Protein AF-A0A1Y1IM63-F1 (afdb_monomer_lite)

Sequence (420 aa):
MESSLRILVLLGLCALVAAGGLIINEVDYDNVGNDAAEFVELRNMGCTTLSLTGYKLELVRNTNVVYQTITLSGSVASGAYFVICATSSTIAGCNLKVTPAAGCGVSSGPCINLLFNTAGTGVRLKNSGGTTLDQMSYGAVTSGLTEGSSAAPADSNSAQGSVSRCPDGGDTNSNGNDFAFRSTVTAGSPNSCTQAAATVTGCSGATPAPTSAAAGFDFFFMVNQWPGGWNQAFCAEPSWPRGPFWTLHGMWPNYNTGGYPSNCGNEAFQQSQISSIVTDMDRYWPSFKCASDNVTPNGDATFWGYEWGKHGTCSQTVLPSQLSYFSGIINLRKNVIGDMATILSAAGINPGGTYTITSIRNAVSAAIGYLPYVNCNPGTNVMTEIWVCVSNTASLNLIVCPVIPAASCSSTSVQYKTFA

Organism: Klebsormidium nitens (NCBI:txid105231)

pLDDT: mean 82.4, std 17.22, range [28.52, 98.31]

Structure (mmCIF, N/CA/C/O backbone):
data_AF-A0A1Y1IM63-F1
#
_entry.id   AF-A0A1Y1IM63-F1
#
loop_
_atom_site.group_PDB
_atom_site.id
_atom_site.type_symbol
_atom_site.label_atom_id
_atom_site.label_alt_id
_atom_site.label_comp_id
_atom_site.label_asym_id
_atom_site.label_entity_id
_atom_site.label_seq_id
_atom_site.pdbx_PDB_ins_code
_atom_site.Cartn_x
_atom_site.Cartn_y
_atom_site.Cartn_z
_atom_site.occupancy
_atom_site.B_iso_or_equiv
_atom_site.auth_seq_id
_atom_site.auth_comp_id
_atom_site.auth_asym_id
_atom_site.auth_atom_id
_atom_site.pdbx_PDB_model_num
ATOM 1 N N . MET A 1 1 ? 19.845 -42.191 29.190 1.00 41.88 1 MET A N 1
ATOM 2 C CA . MET A 1 1 ? 19.599 -42.389 27.750 1.00 41.88 1 MET A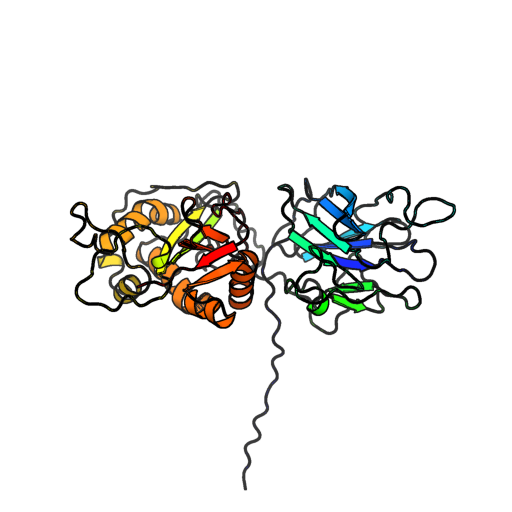 CA 1
ATOM 3 C C . MET A 1 1 ? 18.115 -42.212 27.513 1.00 41.88 1 MET A C 1
ATOM 5 O O . MET A 1 1 ? 17.415 -43.192 27.632 1.00 41.88 1 MET A O 1
ATOM 9 N N . GLU A 1 2 ? 17.652 -40.994 27.244 1.00 34.19 2 GLU A N 1
ATOM 10 C CA . GLU A 1 2 ? 16.413 -40.734 26.495 1.00 34.19 2 GLU A CA 1
ATOM 11 C C . GLU A 1 2 ? 16.574 -39.339 25.879 1.00 34.19 2 GLU A C 1
ATOM 13 O O . GLU A 1 2 ? 16.441 -38.319 26.550 1.00 34.19 2 GLU A O 1
ATOM 18 N N . SER A 1 3 ? 16.994 -39.300 24.612 1.00 33.94 3 SER A N 1
ATOM 19 C CA . SER A 1 3 ? 16.972 -38.076 23.810 1.00 33.94 3 SER A CA 1
ATOM 20 C C . SER A 1 3 ? 15.563 -37.915 23.261 1.00 33.94 3 SER A C 1
ATOM 22 O O . SER A 1 3 ? 15.128 -38.705 22.428 1.00 33.94 3 SER A O 1
ATOM 24 N N . SER A 1 4 ? 14.846 -36.898 23.732 1.00 37.25 4 SER A N 1
ATOM 25 C CA . SER A 1 4 ? 13.570 -36.496 23.145 1.00 37.25 4 SER A CA 1
ATOM 26 C C . SER A 1 4 ? 13.823 -35.833 21.790 1.00 37.25 4 SER A C 1
ATOM 28 O O . SER A 1 4 ? 14.263 -34.686 21.708 1.00 37.25 4 SER A O 1
ATOM 30 N N . LEU A 1 5 ? 13.551 -36.585 20.726 1.00 33.72 5 LEU A N 1
ATOM 31 C CA . LEU A 1 5 ? 13.529 -36.137 19.340 1.00 33.72 5 LEU A CA 1
ATOM 32 C C . LEU A 1 5 ? 12.377 -35.136 19.157 1.00 33.72 5 LEU A C 1
ATOM 34 O O . LEU A 1 5 ? 11.214 -35.521 19.052 1.00 33.72 5 LEU A O 1
ATOM 38 N N . ARG A 1 6 ? 12.685 -33.835 19.137 1.00 34.38 6 ARG A N 1
ATOM 39 C CA . ARG A 1 6 ? 11.723 -32.811 18.712 1.00 34.38 6 ARG A CA 1
ATOM 40 C C . ARG A 1 6 ? 11.639 -32.838 17.190 1.00 34.38 6 ARG A C 1
ATOM 42 O O . ARG A 1 6 ? 12.535 -32.351 16.508 1.00 34.38 6 ARG A O 1
ATOM 49 N N . ILE A 1 7 ? 10.561 -33.421 16.675 1.00 32.41 7 ILE A N 1
ATOM 50 C CA . ILE A 1 7 ? 10.151 -33.287 15.277 1.00 32.41 7 ILE A CA 1
ATOM 51 C C . ILE A 1 7 ? 9.836 -31.807 15.045 1.00 32.41 7 ILE A C 1
ATOM 53 O O . ILE A 1 7 ? 8.825 -31.285 15.514 1.00 32.41 7 ILE A O 1
ATOM 57 N N . LEU A 1 8 ? 10.749 -31.119 14.364 1.00 29.03 8 LEU A N 1
ATOM 58 C CA . LEU A 1 8 ? 10.536 -29.776 13.851 1.00 29.03 8 LEU A CA 1
ATOM 59 C C . LEU A 1 8 ? 9.667 -29.917 12.597 1.00 29.03 8 LEU A C 1
ATOM 61 O O . LEU A 1 8 ? 10.166 -30.205 11.512 1.00 29.03 8 LEU A O 1
ATOM 65 N N . VAL A 1 9 ? 8.351 -29.782 12.754 1.00 30.70 9 VAL A N 1
ATOM 66 C CA . VAL A 1 9 ? 7.457 -29.599 11.608 1.00 30.70 9 VAL A CA 1
ATOM 67 C C . VAL A 1 9 ? 7.799 -28.231 11.019 1.00 30.70 9 VAL A C 1
ATOM 69 O O . VAL A 1 9 ? 7.408 -27.203 11.571 1.00 30.70 9 VAL A O 1
ATOM 72 N N . LEU A 1 10 ? 8.571 -28.211 9.928 1.00 28.52 10 LEU A N 1
ATOM 73 C CA . LEU A 1 10 ? 8.662 -27.049 9.048 1.00 28.52 10 LEU A CA 1
ATOM 74 C C . LEU A 1 10 ? 7.268 -26.846 8.435 1.00 28.52 10 LEU A C 1
ATOM 76 O O . LEU A 1 10 ? 6.949 -27.369 7.370 1.00 28.52 10 LEU A O 1
ATOM 80 N N . LEU A 1 11 ? 6.412 -26.106 9.135 1.00 34.56 11 LEU A N 1
ATOM 81 C CA . LEU A 1 11 ? 5.341 -25.367 8.488 1.00 34.56 11 LEU A CA 1
ATOM 82 C C . LEU A 1 11 ? 6.048 -24.360 7.585 1.00 34.56 11 LEU A C 1
ATOM 84 O O . LEU A 1 11 ? 6.597 -23.371 8.069 1.00 34.56 11 LEU A O 1
ATOM 88 N N . GLY A 1 12 ? 6.120 -24.668 6.288 1.00 32.72 12 GLY A N 1
ATOM 89 C CA . GLY A 1 12 ? 6.545 -23.698 5.291 1.00 32.72 12 GLY A CA 1
ATOM 90 C C . GLY A 1 12 ? 5.732 -22.430 5.513 1.00 32.72 12 GLY A C 1
ATOM 91 O O . GLY A 1 12 ? 4.501 -22.487 5.504 1.00 32.72 12 GLY A O 1
ATOM 92 N N . LEU A 1 13 ? 6.415 -21.319 5.796 1.00 37.50 13 LEU A N 1
ATOM 93 C CA . LEU A 1 13 ? 5.786 -20.008 5.831 1.00 37.50 13 LEU A CA 1
ATOM 94 C C . LEU A 1 13 ? 5.155 -19.801 4.452 1.00 37.50 13 LEU A C 1
ATOM 96 O O . LEU A 1 13 ? 5.846 -19.514 3.478 1.00 37.50 13 LEU A O 1
ATOM 100 N N . CYS A 1 14 ? 3.842 -19.987 4.366 1.00 34.72 14 CYS A N 1
ATOM 101 C CA . CYS A 1 14 ? 3.063 -19.404 3.294 1.00 34.72 14 CYS A CA 1
ATOM 102 C C . CYS A 1 14 ? 3.233 -17.897 3.475 1.00 34.72 14 CYS A C 1
ATOM 104 O O . CYS A 1 14 ? 2.726 -17.339 4.449 1.00 34.72 14 CYS A O 1
ATOM 106 N N . ALA A 1 15 ? 4.032 -17.263 2.618 1.00 38.16 15 ALA A N 1
ATOM 107 C CA . ALA A 1 15 ? 4.160 -15.817 2.613 1.00 38.16 15 ALA A CA 1
ATOM 108 C C . ALA A 1 15 ? 2.749 -15.236 2.437 1.00 38.16 15 ALA A C 1
ATOM 110 O O . ALA A 1 15 ? 2.086 -15.499 1.433 1.00 38.16 15 ALA A O 1
ATOM 111 N N . LEU A 1 16 ? 2.252 -14.521 3.450 1.00 37.66 16 LEU A N 1
ATOM 112 C CA . LEU A 1 16 ? 1.031 -13.739 3.310 1.00 37.66 16 LEU A CA 1
ATOM 113 C C . LEU A 1 16 ? 1.364 -12.558 2.395 1.00 37.66 16 LEU A C 1
ATOM 115 O O . LEU A 1 16 ? 2.091 -11.651 2.790 1.00 37.66 16 LEU A O 1
ATOM 119 N N . VAL A 1 17 ? 0.853 -12.601 1.168 1.00 40.34 17 VAL A N 1
ATOM 120 C CA . VAL A 1 17 ? 0.957 -11.513 0.191 1.00 40.34 17 VAL A CA 1
ATOM 121 C C . VAL A 1 17 ? -0.230 -10.574 0.400 1.00 40.34 17 VAL A C 1
ATOM 123 O O . VAL A 1 17 ? -1.364 -11.034 0.557 1.00 40.34 17 VAL A O 1
ATOM 126 N N . ALA A 1 18 ? 0.055 -9.274 0.442 1.00 40.53 18 ALA A N 1
ATOM 127 C CA . ALA A 1 18 ? -0.894 -8.178 0.615 1.00 40.53 18 ALA A CA 1
ATOM 128 C C . ALA A 1 18 ? -2.095 -8.264 -0.339 1.00 40.53 18 ALA A C 1
ATOM 130 O O . ALA A 1 18 ? -1.939 -8.492 -1.538 1.00 40.53 18 ALA A O 1
ATOM 131 N N . ALA A 1 19 ? -3.293 -7.987 0.169 1.00 38.25 19 ALA A N 1
ATOM 132 C CA . ALA A 1 19 ? -4.504 -7.895 -0.634 1.00 38.25 19 ALA A CA 1
ATOM 133 C C . ALA A 1 19 ? -4.632 -6.526 -1.319 1.00 38.25 19 ALA A C 1
ATOM 135 O O . ALA A 1 19 ? -5.025 -5.566 -0.658 1.00 38.25 19 ALA A O 1
ATOM 136 N N . GLY A 1 20 ? -4.420 -6.446 -2.637 1.00 54.25 20 GLY A N 1
ATOM 137 C CA . GLY A 1 20 ? -5.129 -5.460 -3.464 1.00 54.25 20 GLY A CA 1
ATOM 138 C C . GLY A 1 20 ? -4.315 -4.768 -4.552 1.00 54.25 20 GLY A C 1
ATOM 139 O O . GLY A 1 20 ? -3.670 -3.753 -4.310 1.00 54.25 20 GLY A O 1
ATOM 140 N N . GLY A 1 21 ? -4.449 -5.242 -5.789 1.00 77.31 21 GLY A N 1
ATOM 141 C CA . GLY A 1 21 ? -3.940 -4.545 -6.966 1.00 77.31 21 GLY A CA 1
ATOM 142 C C . GLY A 1 21 ? -3.899 -5.432 -8.201 1.00 77.31 21 GLY A C 1
ATOM 143 O O . GLY A 1 21 ? -4.035 -6.650 -8.119 1.00 77.31 21 GLY A O 1
ATOM 144 N N . LEU A 1 22 ? -3.725 -4.801 -9.355 1.00 92.19 22 LEU A N 1
ATOM 145 C CA . LEU A 1 22 ? -3.306 -5.491 -10.565 1.00 92.19 22 LEU A CA 1
ATOM 146 C C . LEU A 1 22 ? -1.780 -5.549 -10.541 1.00 92.19 22 LEU A C 1
ATOM 148 O O . LEU A 1 22 ? -1.160 -4.503 -10.352 1.00 92.19 22 LEU A O 1
ATOM 152 N N . ILE A 1 23 ? -1.212 -6.734 -10.728 1.00 95.50 23 ILE A N 1
ATOM 153 C CA . ILE A 1 23 ? 0.238 -6.968 -10.761 1.00 95.50 23 ILE A CA 1
ATOM 154 C C . ILE A 1 23 ? 0.632 -7.600 -12.096 1.00 95.50 23 ILE A C 1
ATOM 156 O O . ILE A 1 23 ? -0.210 -8.200 -12.760 1.00 95.50 23 ILE A O 1
ATOM 160 N N . ILE A 1 24 ? 1.892 -7.475 -12.489 1.00 98.00 24 ILE A N 1
ATOM 161 C CA . ILE A 1 24 ? 2.532 -8.256 -13.553 1.00 98.00 24 ILE A CA 1
ATOM 162 C C . ILE A 1 24 ? 2.759 -9.662 -13.000 1.00 98.00 24 ILE A C 1
ATOM 164 O O . ILE A 1 24 ? 3.226 -9.777 -11.883 1.00 98.00 24 ILE A O 1
ATOM 168 N N . ASN A 1 25 ? 2.434 -10.733 -13.718 1.00 97.31 25 ASN A N 1
ATOM 169 C CA . ASN A 1 25 ? 2.511 -12.100 -13.180 1.00 97.31 25 ASN A CA 1
ATOM 170 C C . ASN A 1 25 ? 3.421 -13.031 -13.985 1.00 97.31 25 ASN A C 1
ATOM 172 O O . ASN A 1 25 ? 4.099 -13.880 -13.406 1.00 97.31 25 ASN A O 1
ATOM 176 N N . GLU A 1 26 ? 3.465 -12.857 -15.300 1.00 97.50 26 GLU A N 1
ATOM 177 C CA . GLU A 1 26 ? 4.285 -13.663 -16.201 1.00 97.50 26 GLU A CA 1
ATOM 178 C C . GLU A 1 26 ? 4.688 -12.815 -17.410 1.00 97.50 26 GLU A C 1
ATOM 180 O O . GLU A 1 26 ? 3.899 -12.012 -17.911 1.00 97.50 26 GLU A O 1
ATOM 185 N N . VAL A 1 27 ? 5.933 -12.958 -17.853 1.00 96.94 27 VAL A N 1
ATOM 186 C CA . VAL A 1 27 ? 6.474 -12.282 -19.033 1.00 96.94 27 VAL A CA 1
ATOM 187 C C . VAL A 1 27 ? 7.289 -13.286 -19.834 1.00 96.94 27 VAL A C 1
ATOM 189 O O . VAL A 1 27 ? 8.157 -13.953 -19.280 1.00 96.94 27 VAL A O 1
ATOM 192 N N . ASP A 1 28 ? 7.036 -13.355 -21.132 1.00 94.00 28 ASP A N 1
ATOM 193 C CA . ASP A 1 28 ? 7.839 -14.115 -22.092 1.00 94.00 28 ASP A CA 1
ATOM 194 C C . ASP A 1 28 ? 8.295 -13.125 -23.163 1.00 94.00 28 ASP A C 1
ATOM 196 O O . ASP A 1 28 ? 7.461 -12.531 -23.858 1.00 94.00 28 ASP A O 1
ATOM 200 N N . TYR A 1 29 ? 9.595 -12.837 -23.173 1.00 91.62 29 TYR A N 1
ATOM 201 C CA . TYR A 1 29 ? 10.196 -11.745 -23.947 1.00 91.62 29 TYR A CA 1
ATOM 202 C C . TYR A 1 29 ? 11.340 -12.205 -24.858 1.00 91.62 29 TYR A C 1
ATOM 204 O O . TYR A 1 29 ? 11.909 -11.383 -25.572 1.00 91.62 29 TYR A O 1
ATOM 212 N N . ASP A 1 30 ? 11.730 -13.478 -24.786 1.00 88.12 30 ASP A N 1
ATOM 213 C CA . ASP A 1 30 ? 12.806 -14.059 -25.591 1.00 88.12 30 ASP A CA 1
ATOM 214 C C . ASP A 1 30 ? 12.401 -15.487 -25.979 1.00 88.12 30 ASP A C 1
ATOM 216 O O . ASP A 1 30 ? 12.973 -16.469 -25.499 1.00 88.12 30 ASP A O 1
ATOM 220 N N . ASN A 1 31 ? 11.355 -15.615 -26.807 1.00 85.88 31 ASN A N 1
ATOM 221 C CA . ASN A 1 31 ? 10.808 -16.924 -27.147 1.00 85.88 31 ASN A CA 1
ATOM 222 C C . ASN A 1 31 ? 11.826 -17.740 -27.957 1.00 85.88 31 ASN A C 1
ATOM 224 O O . ASN A 1 31 ? 12.574 -17.226 -28.791 1.00 85.88 31 ASN A O 1
ATOM 228 N N . VAL A 1 32 ? 11.745 -19.069 -27.864 1.00 84.00 32 VAL A N 1
ATOM 229 C CA . VAL A 1 32 ? 12.450 -19.933 -28.820 1.00 84.00 32 VAL A CA 1
ATOM 230 C C . VAL A 1 32 ? 11.970 -19.643 -30.247 1.00 84.00 32 VAL A C 1
ATOM 232 O O . VAL A 1 32 ? 10.811 -19.880 -30.593 1.00 84.00 32 VAL A O 1
ATOM 235 N N . GLY A 1 33 ? 12.887 -19.192 -31.103 1.00 82.75 33 GLY A N 1
ATOM 236 C CA . GLY A 1 33 ? 12.619 -18.925 -32.512 1.00 82.75 33 GLY A CA 1
ATOM 237 C C . GLY A 1 33 ? 12.631 -17.437 -32.846 1.00 82.75 33 GLY A C 1
ATOM 238 O O . GLY A 1 33 ? 13.691 -16.826 -32.864 1.00 82.75 33 GLY A O 1
ATOM 239 N N . ASN A 1 34 ? 11.479 -16.898 -33.246 1.00 73.69 34 ASN A N 1
ATOM 240 C CA . ASN A 1 34 ? 11.347 -15.553 -33.814 1.00 73.69 34 ASN A CA 1
ATOM 241 C C . ASN A 1 34 ? 10.481 -14.613 -32.962 1.00 73.69 34 ASN A C 1
ATOM 243 O O . ASN A 1 34 ? 9.862 -13.717 -33.530 1.00 73.69 34 ASN A O 1
ATOM 247 N N . ASP A 1 35 ? 10.366 -14.868 -31.657 1.00 75.12 35 ASP A N 1
ATOM 248 C CA . ASP A 1 35 ? 9.615 -14.019 -30.720 1.00 75.12 35 ASP A CA 1
ATOM 249 C C . ASP A 1 35 ? 8.139 -13.780 -31.109 1.00 75.12 35 ASP A C 1
ATOM 251 O O . ASP A 1 35 ? 7.513 -12.774 -30.784 1.00 75.12 35 ASP A O 1
ATOM 255 N N . ALA A 1 36 ? 7.531 -14.723 -31.838 1.00 76.56 36 ALA A N 1
ATOM 256 C CA . ALA A 1 36 ? 6.144 -14.605 -32.295 1.00 76.56 36 ALA A CA 1
ATOM 257 C C . ALA A 1 36 ? 5.099 -14.844 -31.184 1.00 76.56 36 ALA A C 1
ATOM 259 O O . ALA A 1 36 ? 3.893 -14.846 -31.462 1.00 76.56 36 ALA A O 1
ATOM 260 N N . ALA A 1 37 ? 5.543 -15.099 -29.957 1.00 85.31 37 ALA A N 1
ATOM 261 C CA . ALA A 1 37 ? 4.756 -15.536 -28.814 1.00 85.31 37 ALA A CA 1
ATOM 262 C C . ALA A 1 37 ? 5.093 -14.702 -27.557 1.00 85.31 37 ALA A C 1
ATOM 264 O O . ALA A 1 37 ? 5.034 -15.189 -26.433 1.00 85.31 37 ALA A O 1
ATOM 265 N N . GLU A 1 38 ? 5.450 -13.431 -27.727 1.00 91.25 38 GLU A N 1
ATOM 266 C CA . GLU A 1 38 ? 5.713 -12.570 -26.580 1.00 91.25 38 GLU A CA 1
ATOM 267 C C . GLU A 1 38 ? 4.416 -12.093 -25.929 1.00 91.25 38 GLU A C 1
ATOM 269 O O . GLU A 1 38 ? 3.425 -11.743 -26.599 1.00 91.25 38 GLU A O 1
ATOM 274 N N . PHE A 1 39 ? 4.440 -12.031 -24.601 1.00 95.12 39 PHE A N 1
ATOM 275 C CA . PHE A 1 39 ? 3.322 -11.527 -23.825 1.00 95.12 39 PHE A CA 1
ATOM 276 C C . PHE A 1 39 ? 3.746 -10.954 -22.474 1.00 95.12 39 PHE A C 1
ATOM 278 O O . PHE A 1 39 ? 4.811 -11.241 -21.931 1.00 95.12 39 PHE A O 1
ATOM 285 N N . VAL A 1 40 ? 2.842 -10.148 -21.925 1.00 97.94 40 VAL A N 1
ATOM 286 C CA . VAL A 1 40 ? 2.835 -9.752 -20.519 1.00 97.94 40 VAL A CA 1
ATOM 287 C C . VAL A 1 40 ? 1.491 -10.161 -19.945 1.00 97.94 40 VAL A C 1
ATOM 289 O O . VAL A 1 40 ? 0.439 -9.732 -20.425 1.00 97.94 40 VAL A O 1
ATOM 292 N N . GLU A 1 41 ? 1.519 -10.994 -18.920 1.00 98.19 41 GLU A N 1
ATOM 293 C CA . GLU A 1 41 ? 0.354 -11.367 -18.142 1.00 98.19 41 GLU A CA 1
ATOM 294 C C . GLU A 1 41 ? 0.255 -10.494 -16.899 1.00 98.19 41 GLU A C 1
ATOM 296 O O . GLU A 1 41 ? 1.236 -10.261 -16.191 1.00 98.19 41 GLU A O 1
ATOM 301 N N . LEU A 1 42 ? -0.963 -10.049 -16.612 1.00 98.19 42 LEU A N 1
ATOM 302 C CA . LEU A 1 42 ? -1.321 -9.403 -15.365 1.00 98.19 42 LEU A CA 1
ATOM 303 C C . LEU A 1 42 ? -2.210 -10.325 -14.532 1.00 98.19 42 LEU A C 1
ATOM 305 O O . LEU A 1 42 ? -3.035 -11.045 -15.089 1.00 98.19 42 LEU A O 1
ATOM 309 N N . ARG A 1 43 ? -2.127 -10.237 -13.205 1.00 94.25 43 ARG A N 1
ATOM 310 C CA . ARG A 1 43 ? -3.037 -10.932 -12.287 1.00 94.25 43 ARG A CA 1
ATOM 311 C C . ARG A 1 43 ? -3.743 -9.946 -11.372 1.00 94.25 43 ARG A C 1
ATOM 313 O O . ARG A 1 43 ? -3.135 -9.017 -10.842 1.00 94.25 43 ARG A O 1
ATOM 320 N N . ASN A 1 44 ? -5.045 -10.136 -11.187 1.00 92.06 44 ASN A N 1
ATOM 321 C CA . ASN A 1 44 ? -5.821 -9.341 -10.244 1.00 92.06 44 ASN A CA 1
ATOM 322 C C . ASN A 1 44 ? -5.756 -9.956 -8.846 1.00 92.06 44 ASN A C 1
ATOM 324 O O . ASN A 1 44 ? -6.458 -10.922 -8.552 1.00 92.06 44 ASN A O 1
ATOM 328 N N . MET A 1 45 ? -4.962 -9.351 -7.969 1.00 85.00 45 MET A N 1
ATOM 329 C CA . MET A 1 45 ? -4.856 -9.743 -6.562 1.00 85.00 45 MET A CA 1
ATOM 330 C C . MET A 1 45 ? -5.891 -9.039 -5.668 1.00 85.00 45 MET A C 1
ATOM 332 O O . MET A 1 45 ? -5.835 -9.137 -4.444 1.00 85.00 45 MET A O 1
ATOM 336 N N . GLY A 1 46 ? -6.831 -8.294 -6.261 1.00 75.31 46 GLY A N 1
ATOM 337 C CA . GLY A 1 46 ? -7.965 -7.677 -5.575 1.00 75.31 46 GLY A CA 1
ATOM 338 C C . GLY A 1 46 ? -9.180 -8.602 -5.460 1.00 75.31 46 GLY A C 1
ATOM 339 O O . GLY A 1 46 ? -9.331 -9.563 -6.209 1.00 75.31 46 GLY A O 1
ATOM 340 N N . CYS A 1 47 ? -10.089 -8.281 -4.535 1.00 72.12 47 CYS A N 1
ATOM 341 C CA . CYS A 1 47 ? -11.252 -9.115 -4.190 1.00 72.12 47 CYS A CA 1
ATOM 342 C C . CYS A 1 47 ? -12.418 -9.083 -5.180 1.00 72.12 47 CYS A C 1
ATOM 344 O O . CYS A 1 47 ? -13.372 -9.845 -5.040 1.00 72.12 47 CYS A O 1
ATOM 346 N N . THR A 1 48 ? -12.399 -8.171 -6.145 1.00 77.62 48 THR A N 1
ATOM 347 C CA . THR A 1 48 ? -13.503 -7.979 -7.086 1.00 77.62 48 THR A CA 1
ATOM 348 C C . THR A 1 48 ? -12.979 -7.885 -8.505 1.00 77.62 48 THR A C 1
ATOM 350 O O . THR A 1 48 ? -11.781 -7.720 -8.737 1.00 77.62 48 THR A O 1
ATOM 353 N N . THR A 1 49 ? -13.891 -8.007 -9.465 1.00 81.00 49 THR A N 1
ATOM 354 C CA . THR A 1 49 ? -13.585 -7.747 -10.866 1.00 81.00 49 THR A CA 1
ATOM 355 C C . THR A 1 49 ? -13.097 -6.313 -11.032 1.00 81.00 49 THR A C 1
ATOM 357 O O . THR A 1 49 ? -13.833 -5.365 -10.765 1.00 81.00 49 THR A O 1
ATOM 360 N N . LEU A 1 50 ? -11.862 -6.160 -11.495 1.00 85.00 50 LEU A N 1
ATOM 361 C CA . LEU A 1 50 ? -11.238 -4.867 -11.715 1.00 85.00 50 LEU A CA 1
ATOM 362 C C . LEU A 1 50 ? -11.503 -4.400 -13.146 1.00 85.00 50 LEU A C 1
ATOM 364 O O . LEU A 1 50 ? -11.193 -5.116 -14.098 1.00 85.00 50 LEU A O 1
ATOM 368 N N . SER A 1 51 ? -12.039 -3.188 -13.301 1.00 90.75 51 SER A N 1
ATOM 369 C CA . SER A 1 51 ? -12.060 -2.506 -14.598 1.00 90.75 51 SER A CA 1
ATOM 370 C C . SER A 1 51 ? -10.664 -1.989 -14.933 1.00 90.75 51 SER A C 1
ATOM 372 O O . SER A 1 51 ? -10.037 -1.313 -14.120 1.00 90.75 51 SER A O 1
ATOM 374 N N . LEU A 1 52 ? -10.200 -2.265 -16.150 1.00 92.38 52 LEU A N 1
ATOM 375 C CA . LEU A 1 52 ? -8.893 -1.827 -16.637 1.00 92.38 52 LEU A CA 1
ATOM 376 C C . LEU A 1 52 ? -8.942 -0.454 -17.319 1.00 92.38 52 LEU A C 1
ATOM 378 O O . LEU A 1 52 ? -7.938 0.013 -17.855 1.00 92.38 52 LEU A O 1
ATOM 382 N N . THR A 1 53 ? -10.094 0.222 -17.311 1.00 90.19 53 THR A N 1
ATOM 383 C CA . THR A 1 53 ? -10.233 1.550 -17.915 1.00 90.19 53 THR A CA 1
ATOM 384 C C . THR A 1 53 ? -9.252 2.547 -17.294 1.00 90.19 53 THR A C 1
ATOM 386 O O . THR A 1 53 ? -9.256 2.796 -16.091 1.00 90.19 53 THR A O 1
ATOM 389 N N . GLY A 1 54 ? -8.415 3.146 -18.143 1.00 86.44 54 GLY A N 1
ATOM 390 C CA . GLY A 1 54 ? -7.415 4.137 -17.745 1.00 86.44 54 GLY A CA 1
ATOM 391 C C . GLY A 1 54 ? -6.085 3.545 -17.274 1.00 86.44 54 GLY A C 1
ATOM 392 O O . GLY A 1 54 ? -5.109 4.289 -17.205 1.00 86.44 54 GLY A O 1
ATOM 393 N N . TYR A 1 55 ? -6.011 2.236 -17.016 1.00 96.50 55 TYR A N 1
ATOM 394 C CA . TYR A 1 55 ? -4.753 1.562 -16.699 1.00 96.50 55 TYR A CA 1
ATOM 395 C C . TYR A 1 55 ? -3.861 1.487 -17.937 1.00 96.50 55 TYR A C 1
ATOM 397 O O . TYR A 1 55 ? -4.339 1.455 -19.077 1.00 96.50 55 TYR A O 1
ATOM 405 N N . LYS A 1 56 ? -2.546 1.470 -17.715 1.00 97.56 56 LYS A N 1
ATOM 406 C CA . LYS A 1 56 ? -1.548 1.458 -18.787 1.00 97.56 56 LYS A CA 1
ATOM 407 C C . LYS A 1 56 ? -0.402 0.518 -18.456 1.00 97.56 56 LYS A C 1
ATOM 409 O O . LYS A 1 56 ? 0.058 0.499 -17.319 1.00 97.56 56 LYS A O 1
ATOM 414 N N . LEU A 1 57 ? 0.097 -0.184 -19.465 1.00 98.31 57 LEU A N 1
ATOM 415 C CA . LEU A 1 57 ? 1.376 -0.882 -19.413 1.00 98.31 57 LEU A CA 1
ATOM 416 C C . LEU A 1 57 ? 2.397 -0.093 -20.242 1.00 98.31 57 LEU A C 1
ATOM 418 O O . LEU A 1 57 ? 2.210 0.123 -21.438 1.00 98.31 57 LEU A O 1
ATOM 422 N N . GLU A 1 58 ? 3.456 0.388 -19.602 1.00 97.31 58 GLU A N 1
ATOM 423 C CA . GLU A 1 58 ? 4.594 1.031 -20.256 1.00 97.31 58 GLU A CA 1
ATOM 424 C C . GLU A 1 58 ? 5.677 -0.020 -20.515 1.00 97.31 58 GLU A C 1
ATOM 426 O O . GLU A 1 58 ? 6.147 -0.678 -19.587 1.00 97.31 58 GLU A O 1
ATOM 431 N N . LEU A 1 59 ? 6.090 -0.154 -21.774 1.00 95.12 59 LEU A N 1
ATOM 432 C CA . LEU A 1 59 ? 7.249 -0.945 -22.163 1.00 95.12 59 LEU A CA 1
ATOM 433 C C . LEU A 1 59 ? 8.474 -0.030 -22.201 1.00 95.12 59 LEU A C 1
ATOM 435 O O . LEU A 1 59 ? 8.458 1.031 -22.838 1.00 95.12 59 LEU A O 1
ATOM 439 N N . VAL A 1 60 ? 9.523 -0.417 -21.480 1.00 93.38 60 VAL A N 1
ATOM 440 C CA . VAL A 1 60 ? 10.650 0.456 -21.138 1.00 93.38 60 VAL A CA 1
ATOM 441 C C . VAL A 1 60 ? 11.949 -0.150 -21.646 1.00 93.38 60 VAL A C 1
ATOM 443 O O . VAL A 1 60 ? 12.168 -1.338 -21.465 1.00 93.38 60 VAL A O 1
ATOM 446 N N . ARG A 1 61 ? 12.826 0.664 -22.241 1.00 89.44 61 ARG A N 1
ATOM 447 C CA . ARG A 1 61 ? 14.177 0.283 -22.688 1.00 89.44 61 ARG A CA 1
ATOM 448 C C . ARG A 1 61 ? 15.208 1.350 -22.327 1.00 89.44 61 ARG A C 1
ATOM 450 O O . ARG A 1 61 ? 14.840 2.439 -21.886 1.00 89.44 61 ARG A O 1
ATOM 457 N N . ASN A 1 62 ? 16.491 1.070 -22.564 1.00 85.50 62 ASN A N 1
ATOM 458 C CA . ASN A 1 62 ? 17.597 2.030 -22.429 1.00 85.50 62 ASN A CA 1
ATOM 459 C C . ASN A 1 62 ? 17.591 2.814 -21.101 1.00 85.50 62 ASN A C 1
ATOM 461 O O . ASN A 1 62 ? 17.951 3.987 -21.084 1.00 85.50 62 ASN A O 1
ATOM 465 N N . THR A 1 63 ? 17.194 2.177 -19.992 1.00 80.06 63 THR A N 1
ATOM 466 C CA . THR A 1 63 ? 17.045 2.822 -18.672 1.00 80.06 63 THR A CA 1
ATOM 467 C C . THR A 1 63 ? 15.966 3.917 -18.657 1.00 80.06 63 THR A C 1
ATOM 469 O O . THR A 1 63 ? 16.244 5.100 -18.835 1.00 80.06 63 THR A O 1
ATOM 472 N N . ASN A 1 64 ? 14.718 3.529 -18.371 1.00 83.75 64 ASN A N 1
ATOM 473 C CA . ASN A 1 64 ? 13.542 4.413 -18.243 1.00 83.75 64 ASN A CA 1
ATOM 474 C C . ASN A 1 64 ? 13.038 5.113 -19.516 1.00 83.75 64 ASN A C 1
ATOM 476 O O . ASN A 1 64 ? 12.175 5.987 -19.414 1.00 83.75 64 ASN A O 1
ATOM 480 N N . VAL A 1 65 ? 13.475 4.716 -20.713 1.00 89.62 65 VAL A N 1
ATOM 481 C CA . VAL A 1 65 ? 12.877 5.219 -21.958 1.00 89.62 65 VAL A CA 1
ATOM 482 C C . VAL A 1 65 ? 11.654 4.379 -22.309 1.00 89.62 65 VAL A C 1
ATOM 484 O O . VAL A 1 65 ? 11.780 3.240 -22.756 1.00 89.62 65 VAL A O 1
ATOM 487 N N . VAL A 1 66 ? 10.461 4.946 -22.132 1.00 92.75 66 VAL A N 1
ATOM 488 C CA . VAL A 1 66 ? 9.210 4.322 -22.583 1.00 92.75 66 VAL A CA 1
ATOM 489 C C . VAL A 1 66 ? 9.175 4.349 -24.110 1.00 92.75 66 VAL A C 1
ATOM 491 O O . VAL A 1 66 ? 9.159 5.425 -24.706 1.00 92.75 66 VAL A O 1
ATOM 494 N N . TYR A 1 67 ? 9.180 3.180 -24.748 1.00 89.94 67 TYR A N 1
ATOM 495 C CA . TYR A 1 67 ? 9.094 3.077 -26.210 1.00 89.94 67 TYR A CA 1
ATOM 496 C C . TYR A 1 67 ? 7.684 2.735 -26.694 1.00 89.94 67 TYR A C 1
ATOM 498 O O . TYR A 1 67 ? 7.349 3.021 -27.841 1.00 89.94 67 TYR A O 1
ATOM 506 N N . GLN A 1 68 ? 6.846 2.173 -25.821 1.00 92.75 68 GLN A N 1
ATOM 507 C CA . GLN A 1 68 ? 5.440 1.933 -26.107 1.00 92.75 68 GLN A CA 1
ATOM 508 C C . GLN A 1 68 ? 4.608 2.051 -24.831 1.00 92.75 68 GLN A C 1
ATOM 510 O O . GLN A 1 68 ? 4.964 1.513 -23.785 1.00 92.75 68 GLN A O 1
ATOM 515 N N . THR A 1 69 ? 3.475 2.743 -24.922 1.00 96.19 69 THR A N 1
ATOM 516 C CA . THR A 1 69 ? 2.446 2.751 -23.878 1.00 96.19 69 THR A CA 1
ATOM 517 C C . THR A 1 69 ? 1.222 2.023 -24.406 1.00 96.19 69 THR A C 1
ATOM 519 O O . THR A 1 69 ? 0.642 2.422 -25.415 1.00 96.19 69 THR A O 1
ATOM 522 N N . ILE A 1 70 ? 0.819 0.970 -23.709 1.00 97.31 70 ILE A N 1
ATOM 523 C CA . ILE A 1 70 ? -0.361 0.173 -24.016 1.00 97.31 70 ILE A CA 1
ATOM 524 C C . ILE A 1 70 ? -1.472 0.611 -23.069 1.00 97.31 70 ILE A C 1
ATOM 526 O O . ILE A 1 70 ? -1.366 0.438 -21.857 1.00 97.31 70 ILE A O 1
ATOM 530 N N . THR A 1 71 ? -2.546 1.176 -23.613 1.00 96.88 71 THR A N 1
ATOM 531 C CA . THR A 1 71 ? -3.761 1.452 -22.837 1.00 96.88 71 THR A CA 1
ATOM 532 C C . THR A 1 71 ? -4.531 0.152 -22.646 1.00 96.88 71 THR A C 1
ATOM 534 O O . THR A 1 71 ? -4.887 -0.504 -23.626 1.00 96.88 71 THR A O 1
ATOM 537 N N . LEU A 1 72 ? -4.797 -0.214 -21.395 1.00 96.81 72 LEU A N 1
ATOM 538 C CA . LEU A 1 72 ? -5.564 -1.410 -21.071 1.00 96.81 72 LEU A CA 1
ATOM 539 C C . LEU A 1 72 ? -7.068 -1.145 -21.216 1.00 96.81 72 LEU A C 1
ATOM 541 O O . LEU A 1 72 ? -7.547 -0.011 -21.132 1.00 96.81 72 LEU A O 1
ATOM 545 N N . SER A 1 73 ? -7.825 -2.210 -21.461 1.00 90.75 73 SER A N 1
ATOM 546 C CA . SER A 1 73 ? -9.281 -2.159 -21.587 1.00 90.75 73 SER A CA 1
ATOM 547 C C . SER A 1 73 ? -9.903 -3.488 -21.166 1.00 90.75 73 SER A C 1
ATOM 549 O O . SER A 1 73 ? -9.202 -4.485 -21.011 1.00 90.75 73 SER A O 1
ATOM 551 N N . GLY A 1 74 ? -11.218 -3.494 -20.953 1.00 91.75 74 GLY A N 1
ATOM 552 C CA . GLY A 1 74 ? -11.922 -4.648 -20.402 1.00 91.75 74 GLY A CA 1
ATOM 553 C C . GLY A 1 74 ? -11.809 -4.723 -18.881 1.00 91.75 74 GLY A C 1
ATOM 554 O O . GLY A 1 74 ? -11.673 -3.706 -18.198 1.00 91.75 74 GLY A O 1
ATOM 555 N N . SER A 1 75 ? -11.909 -5.936 -18.351 1.00 88.56 75 SER A N 1
ATOM 556 C CA . SER A 1 75 ? -11.919 -6.196 -16.916 1.00 88.56 75 SER A CA 1
ATOM 557 C C . SER A 1 75 ? -11.338 -7.565 -16.598 1.00 88.56 75 SER A C 1
ATOM 559 O O . SER A 1 75 ? -11.445 -8.478 -17.414 1.00 88.56 75 SER A O 1
ATOM 561 N N . VAL A 1 76 ? -10.815 -7.730 -15.389 1.00 89.88 76 VAL A N 1
ATOM 562 C CA . VAL A 1 76 ? -10.233 -8.988 -14.910 1.00 89.88 76 VAL A CA 1
ATOM 563 C C . VAL A 1 76 ? -10.876 -9.381 -13.582 1.00 89.88 76 VAL A C 1
ATOM 565 O O . VAL A 1 76 ? -10.917 -8.584 -12.645 1.00 89.88 76 VAL A O 1
ATOM 568 N N . ALA A 1 77 ? -11.436 -10.590 -13.501 1.00 84.56 77 ALA A N 1
ATOM 569 C CA . ALA A 1 77 ? -12.063 -11.091 -12.275 1.00 84.56 77 ALA A CA 1
ATOM 570 C C . ALA A 1 77 ? -11.037 -11.229 -11.135 1.00 84.56 77 ALA A C 1
ATOM 572 O O . ALA A 1 77 ? -9.835 -11.293 -11.383 1.00 84.56 77 ALA A O 1
ATOM 573 N N . SER A 1 78 ? -11.499 -11.265 -9.885 1.00 81.81 78 SER A N 1
ATOM 574 C CA . SER A 1 78 ? -10.625 -11.524 -8.731 1.00 81.81 78 SER A CA 1
ATOM 575 C C . SER A 1 78 ? -9.858 -12.837 -8.910 1.00 81.81 78 SER A C 1
ATOM 577 O O . SER A 1 78 ? -10.450 -13.851 -9.281 1.00 81.81 78 SER A O 1
ATOM 579 N N . GLY A 1 79 ? -8.543 -12.805 -8.694 1.00 82.31 79 GLY A N 1
ATOM 580 C CA . GLY A 1 79 ? -7.639 -13.945 -8.859 1.00 82.31 79 GLY A CA 1
ATOM 581 C C . GLY A 1 79 ? -7.382 -14.371 -10.305 1.00 82.31 79 GLY A C 1
ATOM 582 O O . GLY A 1 79 ? -6.561 -15.263 -10.515 1.00 82.31 79 GLY A O 1
ATOM 583 N N . ALA A 1 80 ? -8.055 -13.755 -11.282 1.00 89.12 80 ALA A N 1
ATOM 584 C CA . ALA A 1 80 ? -7.922 -14.081 -12.694 1.00 89.12 80 ALA A CA 1
ATOM 585 C C . ALA A 1 80 ? -6.771 -13.319 -13.364 1.00 89.12 80 ALA A C 1
ATOM 587 O O . ALA A 1 80 ? -6.203 -12.371 -12.809 1.00 89.12 80 ALA A O 1
ATOM 588 N N . TYR A 1 81 ? -6.480 -13.745 -14.590 1.00 94.38 81 TYR A N 1
ATOM 589 C CA . TYR A 1 81 ? -5.350 -13.306 -15.395 1.00 94.38 81 TYR A CA 1
ATOM 590 C C . TYR A 1 81 ? -5.822 -12.453 -16.577 1.00 94.38 81 TYR A C 1
ATOM 592 O O . TYR A 1 81 ? -6.945 -12.612 -17.068 1.00 94.38 81 TYR A O 1
ATOM 600 N N . PHE A 1 82 ? -4.971 -11.536 -17.024 1.00 97.00 82 PHE A N 1
ATOM 601 C CA . PHE A 1 82 ? -5.190 -10.707 -18.201 1.00 97.00 82 PHE A CA 1
ATOM 602 C C . PHE A 1 82 ? -3.920 -10.664 -19.050 1.00 97.00 82 PHE A C 1
ATOM 604 O O . PHE A 1 82 ? -2.924 -10.065 -18.650 1.00 97.00 82 PHE A O 1
ATOM 611 N N . VAL A 1 83 ? -3.959 -11.279 -20.228 1.00 97.56 83 VAL A N 1
ATOM 612 C CA . VAL A 1 83 ? -2.798 -11.453 -21.106 1.00 97.56 83 VAL A CA 1
ATOM 613 C C . VAL A 1 83 ? -2.801 -10.413 -22.223 1.00 97.56 83 VAL A C 1
ATOM 615 O O . VAL A 1 83 ? -3.769 -10.273 -22.979 1.00 97.56 83 VAL A O 1
ATOM 618 N N . ILE A 1 84 ? -1.682 -9.708 -22.349 1.00 97.50 84 ILE A N 1
ATOM 619 C CA . ILE A 1 84 ? -1.395 -8.740 -23.406 1.00 97.50 84 ILE A CA 1
ATOM 620 C C . ILE A 1 84 ? -0.375 -9.383 -24.341 1.00 97.50 84 ILE A C 1
ATOM 622 O O . ILE A 1 84 ? 0.706 -9.742 -23.886 1.00 97.50 84 ILE A O 1
ATOM 626 N N . CYS A 1 85 ? -0.696 -9.538 -25.627 1.00 92.25 85 CYS A N 1
ATOM 627 C CA . CYS A 1 85 ? 0.136 -10.306 -26.560 1.00 92.25 85 CYS A CA 1
ATOM 628 C C . CYS A 1 85 ? 0.321 -9.618 -27.920 1.00 92.25 85 CYS A C 1
ATOM 630 O O . CYS A 1 85 ? -0.543 -8.860 -28.370 1.00 92.25 85 CYS A O 1
ATOM 632 N N . ALA A 1 86 ? 1.408 -9.947 -28.625 1.00 82.56 86 ALA A N 1
ATOM 633 C CA . ALA A 1 86 ? 1.599 -9.545 -30.024 1.00 82.56 86 ALA A CA 1
ATOM 634 C C . ALA A 1 86 ? 0.712 -10.356 -30.992 1.00 82.56 86 ALA A C 1
ATOM 636 O O . ALA A 1 86 ? 0.126 -9.825 -31.944 1.00 82.56 86 ALA A O 1
ATOM 637 N N . THR A 1 87 ? 0.572 -11.659 -30.720 1.00 80.75 87 THR A N 1
ATOM 638 C CA . THR A 1 87 ? -0.042 -12.625 -31.639 1.00 80.75 87 THR A CA 1
ATOM 639 C C . THR A 1 87 ? -1.047 -13.524 -30.917 1.00 80.75 87 THR A C 1
ATOM 641 O O . THR A 1 87 ? -0.702 -14.491 -30.247 1.00 80.75 87 THR A O 1
ATOM 644 N N . SER A 1 88 ? -2.339 -13.252 -31.108 1.00 79.88 88 SER A N 1
ATOM 645 C CA . SER A 1 88 ? -3.418 -14.000 -30.444 1.00 79.88 88 SER A CA 1
ATOM 646 C C . SER A 1 88 ? -3.597 -15.443 -30.937 1.00 79.88 88 SER A C 1
ATOM 648 O O . SER A 1 88 ? -4.332 -16.203 -30.322 1.00 79.88 88 SER A O 1
ATOM 650 N N . SER A 1 89 ? -2.989 -15.824 -32.067 1.00 79.56 89 SER A N 1
ATOM 651 C CA . SER A 1 89 ? -3.060 -17.194 -32.599 1.00 79.56 89 SER A CA 1
ATOM 652 C C . SER A 1 89 ? -2.019 -18.139 -31.999 1.00 79.56 89 SER A C 1
ATOM 654 O O . SER A 1 89 ? -2.174 -19.349 -32.125 1.00 79.56 89 SER A O 1
ATOM 656 N N . THR A 1 90 ? -0.957 -17.603 -31.396 1.00 79.19 90 THR A N 1
ATOM 657 C CA . THR A 1 90 ? 0.125 -18.374 -30.760 1.00 79.19 90 THR A CA 1
ATOM 658 C C . THR A 1 90 ? 0.021 -18.346 -29.238 1.00 79.19 90 THR A C 1
ATOM 660 O O . THR A 1 90 ? 0.459 -19.294 -28.594 1.00 79.19 90 THR A O 1
ATOM 663 N N . ILE A 1 91 ? -0.613 -17.313 -28.670 1.00 84.75 91 ILE A N 1
ATOM 664 C CA . ILE A 1 91 ? -0.795 -17.145 -27.225 1.00 84.75 91 ILE A CA 1
ATOM 665 C C . ILE A 1 91 ? -2.213 -17.487 -26.794 1.00 84.75 91 ILE A C 1
ATOM 667 O O . ILE A 1 91 ? -3.173 -16.765 -27.082 1.00 84.75 91 ILE A O 1
ATOM 671 N N . ALA A 1 92 ? -2.328 -18.591 -26.055 1.00 79.94 92 ALA A N 1
ATOM 672 C CA . ALA A 1 92 ? -3.544 -18.932 -25.337 1.00 79.94 92 ALA A CA 1
ATOM 673 C C . ALA A 1 92 ? -3.895 -17.824 -24.331 1.00 79.94 92 ALA A C 1
ATOM 675 O O . ALA A 1 92 ? -3.024 -17.171 -23.766 1.00 79.94 92 ALA A O 1
ATOM 676 N N . GLY A 1 93 ? -5.191 -17.577 -24.141 1.00 84.38 93 GLY A N 1
ATOM 677 C CA . GLY A 1 93 ? -5.651 -16.598 -23.157 1.00 84.38 93 GLY A CA 1
ATOM 678 C C . GLY A 1 93 ? -5.397 -15.131 -23.517 1.00 84.38 93 GLY A C 1
ATOM 679 O O . GLY A 1 93 ? -5.703 -14.283 -22.691 1.00 84.38 93 GLY A O 1
ATOM 680 N N . CYS A 1 94 ? -4.906 -14.795 -24.720 1.00 91.12 94 CYS A N 1
ATOM 681 C CA . CYS A 1 94 ? -4.670 -13.399 -25.102 1.00 91.12 94 CYS A CA 1
ATOM 682 C C . CYS A 1 94 ? -5.954 -12.552 -25.051 1.00 91.12 94 CYS A C 1
ATOM 684 O O . CYS A 1 94 ? -6.830 -12.656 -25.914 1.00 91.12 94 CYS A O 1
ATOM 686 N N . ASN A 1 95 ? -6.048 -11.685 -24.042 1.00 95.56 95 ASN A N 1
ATOM 687 C CA . ASN A 1 95 ? -7.185 -10.795 -23.825 1.00 95.56 95 ASN A CA 1
ATOM 688 C C . ASN A 1 95 ? -7.056 -9.503 -24.633 1.00 95.56 95 ASN A C 1
ATOM 690 O O . ASN A 1 95 ? -8.058 -8.978 -25.119 1.00 95.56 95 ASN A O 1
ATOM 694 N N . LEU A 1 96 ? -5.829 -8.992 -24.781 1.00 94.62 96 LEU A N 1
ATOM 695 C CA . LEU A 1 96 ? -5.541 -7.769 -25.520 1.00 94.62 96 LEU A CA 1
ATOM 696 C C . LEU A 1 96 ? -4.403 -7.993 -26.514 1.00 94.62 96 LEU A C 1
ATOM 698 O O . LEU A 1 96 ? -3.228 -8.006 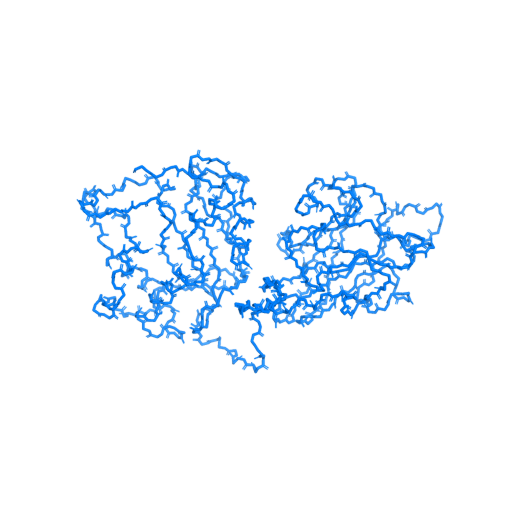-26.151 1.00 94.62 96 LEU A O 1
ATOM 702 N N . LYS A 1 97 ? -4.763 -8.106 -27.795 1.00 91.81 97 LYS A N 1
ATOM 703 C CA . LYS A 1 97 ? -3.787 -8.086 -28.882 1.00 91.81 97 LYS A CA 1
ATOM 704 C C . LYS A 1 97 ? -3.296 -6.658 -29.110 1.00 91.81 97 LYS A C 1
ATOM 706 O O . LYS A 1 97 ? -4.098 -5.756 -29.353 1.00 91.81 97 LYS A O 1
ATOM 711 N N . VAL A 1 98 ? -1.984 -6.473 -29.107 1.00 90.31 98 VAL A N 1
ATOM 712 C CA . VAL A 1 98 ? -1.327 -5.191 -29.373 1.00 90.31 98 VAL A CA 1
ATOM 713 C C . VAL A 1 98 ? -0.457 -5.281 -30.614 1.00 90.31 98 VAL A C 1
ATOM 715 O O . VAL A 1 98 ? 0.124 -6.316 -30.914 1.00 90.31 98 VAL A O 1
ATOM 718 N N . THR A 1 99 ? -0.387 -4.184 -31.365 1.00 86.88 99 THR A N 1
ATOM 719 C CA . THR A 1 99 ? 0.583 -4.060 -32.458 1.00 86.88 99 THR A CA 1
ATOM 720 C C . THR A 1 99 ? 1.884 -3.519 -31.871 1.00 86.88 99 THR A C 1
ATOM 722 O O . THR A 1 99 ? 1.843 -2.440 -31.270 1.00 86.88 99 THR A O 1
ATOM 725 N N . PRO A 1 100 ? 3.013 -4.227 -32.010 1.00 85.56 100 PRO A N 1
ATOM 726 C CA . PRO A 1 100 ? 4.302 -3.737 -31.540 1.00 85.56 100 PRO A CA 1
ATOM 727 C C . PRO A 1 100 ? 4.697 -2.384 -32.151 1.00 85.56 100 PRO A C 1
ATOM 729 O O . PRO A 1 100 ? 4.348 -2.067 -33.293 1.00 85.56 100 PRO A O 1
ATOM 732 N N . ALA A 1 101 ? 5.410 -1.562 -31.379 1.00 80.50 101 ALA A N 1
ATOM 733 C CA . ALA A 1 101 ? 5.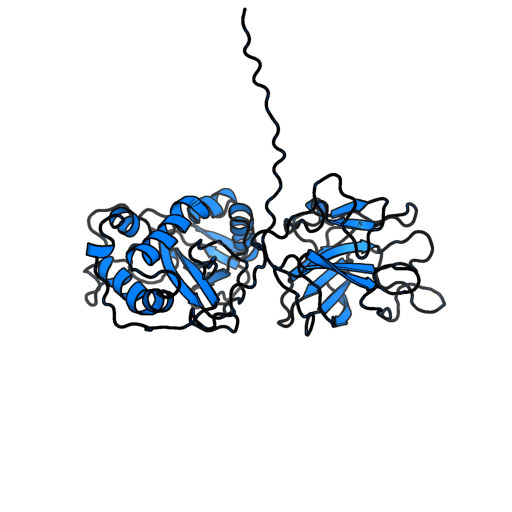898 -0.265 -31.836 1.00 80.50 101 ALA A CA 1
ATOM 734 C C . ALA A 1 101 ? 6.928 -0.407 -32.969 1.00 80.50 101 ALA A C 1
ATOM 736 O O . ALA A 1 101 ? 7.731 -1.337 -32.996 1.00 80.50 101 ALA A O 1
ATOM 737 N N . ALA A 1 102 ? 6.946 0.553 -33.899 1.00 69.19 102 ALA A N 1
ATOM 738 C CA . ALA A 1 102 ? 7.919 0.562 -34.988 1.00 69.19 102 ALA A CA 1
ATOM 739 C C . ALA A 1 102 ? 9.366 0.519 -34.454 1.00 69.19 102 ALA A C 1
ATOM 741 O O . ALA A 1 102 ? 9.712 1.238 -33.517 1.00 69.19 102 ALA A O 1
ATOM 742 N N . GLY A 1 103 ? 10.219 -0.294 -35.085 1.00 64.62 103 GLY A N 1
ATOM 743 C CA . GLY A 1 103 ? 11.628 -0.425 -34.699 1.00 64.62 103 GLY A CA 1
ATOM 744 C C . GLY A 1 103 ? 11.927 -1.494 -33.643 1.00 64.62 103 GLY A C 1
ATOM 745 O O . GLY A 1 103 ? 12.975 -1.406 -33.010 1.00 64.62 103 GLY A O 1
ATOM 746 N N . CYS A 1 104 ? 11.074 -2.509 -33.482 1.00 62.88 104 CYS A N 1
ATOM 747 C CA . CYS A 1 104 ? 11.268 -3.673 -32.598 1.00 62.88 104 CYS A CA 1
ATOM 748 C C . CYS A 1 104 ? 12.403 -4.646 -32.995 1.00 62.88 104 CYS A C 1
ATOM 750 O O . CYS A 1 104 ? 12.316 -5.845 -32.771 1.00 62.88 104 CYS A O 1
ATOM 752 N N . GLY A 1 105 ? 13.466 -4.165 -33.639 1.00 58.56 105 GLY A N 1
ATOM 753 C CA . GLY A 1 105 ? 14.669 -4.972 -33.877 1.00 58.56 105 GLY A CA 1
ATOM 754 C C . GLY A 1 105 ? 14.620 -5.983 -35.031 1.00 58.56 105 GLY A C 1
ATOM 755 O O . GLY A 1 105 ? 15.666 -6.536 -35.361 1.00 58.56 105 GLY A O 1
ATOM 756 N N . VAL A 1 106 ? 13.488 -6.188 -35.716 1.00 52.47 106 VAL A N 1
ATOM 757 C CA . VAL A 1 106 ? 13.443 -7.065 -36.905 1.00 52.47 106 VAL A CA 1
ATOM 758 C C . VAL A 1 106 ? 13.987 -6.364 -38.157 1.00 52.47 106 VAL A C 1
ATOM 760 O O . VAL A 1 106 ? 13.624 -5.229 -38.469 1.00 52.47 106 VAL A O 1
ATOM 763 N N . SER A 1 107 ? 14.869 -7.041 -38.902 1.00 47.94 107 SER A N 1
ATOM 764 C CA . SER A 1 107 ? 15.531 -6.486 -40.099 1.00 47.94 107 SER A CA 1
ATOM 765 C C . SER A 1 107 ? 14.621 -6.437 -41.340 1.00 47.94 107 SER A C 1
ATOM 767 O O . SER A 1 107 ? 14.905 -5.702 -42.284 1.00 47.94 107 SER A O 1
ATOM 769 N N . SER A 1 108 ? 13.531 -7.215 -41.349 1.00 47.97 108 SER A N 1
ATOM 770 C CA . SER A 1 108 ? 12.507 -7.255 -42.405 1.00 47.97 108 SER A CA 1
ATOM 771 C C . SER A 1 108 ? 11.249 -7.995 -41.924 1.00 47.97 108 SER A C 1
ATOM 773 O O . SER A 1 108 ? 11.381 -8.996 -41.225 1.00 47.97 108 SER A O 1
ATOM 775 N N . GLY A 1 109 ? 10.053 -7.573 -42.357 1.00 56.06 109 GLY A N 1
ATOM 776 C CA . GLY A 1 109 ? 8.767 -8.199 -41.996 1.00 56.06 109 GLY A CA 1
ATOM 777 C C . GLY A 1 109 ? 7.920 -7.360 -41.024 1.00 56.06 109 GLY A C 1
ATOM 778 O O . GLY A 1 109 ? 8.362 -6.288 -40.604 1.00 56.06 109 GLY A O 1
ATOM 779 N N . PRO A 1 110 ? 6.680 -7.787 -40.701 1.00 60.16 110 PRO A N 1
ATOM 780 C CA . PRO A 1 110 ? 5.878 -7.128 -39.677 1.00 60.16 110 PRO A CA 1
ATOM 781 C C . PRO A 1 110 ? 6.581 -7.231 -38.320 1.00 60.16 110 PRO A C 1
ATOM 783 O O . PRO A 1 110 ? 7.193 -8.245 -37.999 1.00 60.16 110 PRO A O 1
ATOM 786 N N . CYS A 1 111 ? 6.493 -6.162 -37.539 1.00 65.75 111 CYS A N 1
ATOM 787 C CA . CYS A 1 111 ? 7.063 -6.088 -36.205 1.00 65.75 111 CYS A CA 1
ATOM 788 C C . CYS A 1 111 ? 6.297 -7.041 -35.275 1.00 65.75 111 CYS A C 1
ATOM 790 O O . CYS A 1 111 ? 5.129 -6.787 -34.978 1.00 65.75 111 CYS A O 1
ATOM 792 N N . ILE A 1 112 ? 6.925 -8.164 -34.916 1.00 69.44 112 ILE A N 1
ATOM 793 C CA . ILE A 1 112 ? 6.332 -9.221 -34.078 1.00 69.44 112 ILE A CA 1
ATOM 794 C C . ILE A 1 112 ? 6.856 -9.200 -32.638 1.00 69.44 112 ILE A C 1
ATOM 796 O O . ILE A 1 112 ? 6.119 -9.621 -31.755 1.00 69.44 112 ILE A O 1
ATOM 800 N N . ASN A 1 113 ? 8.032 -8.606 -32.408 1.00 78.50 113 ASN A N 1
ATOM 801 C CA . ASN A 1 113 ? 8.619 -8.416 -31.083 1.00 78.50 113 ASN A CA 1
ATOM 802 C C . ASN A 1 113 ? 7.948 -7.226 -30.379 1.00 78.50 113 ASN A C 1
ATOM 804 O O . ASN A 1 113 ? 8.219 -6.058 -30.666 1.00 78.50 113 ASN A O 1
ATOM 808 N N . LEU A 1 114 ? 7.016 -7.520 -29.487 1.00 86.69 114 LEU A N 1
ATOM 809 C CA . LEU A 1 114 ? 6.433 -6.582 -28.544 1.00 86.69 114 LEU A CA 1
ATOM 810 C C . LEU A 1 114 ? 7.445 -6.094 -27.499 1.00 86.69 114 LEU A C 1
ATOM 812 O O . LEU A 1 114 ? 7.427 -4.912 -27.156 1.00 86.69 114 LEU A O 1
ATOM 816 N N . LEU A 1 115 ? 8.287 -6.988 -26.987 1.00 90.62 115 LEU A N 1
ATOM 817 C CA . LEU A 1 115 ? 9.243 -6.768 -25.911 1.00 90.62 115 LEU A CA 1
ATOM 818 C C . LEU A 1 115 ? 10.675 -6.751 -26.470 1.00 90.62 115 LEU A C 1
ATOM 820 O O . LEU A 1 115 ? 10.971 -7.294 -27.526 1.00 90.62 115 LEU A O 1
ATOM 824 N N . PHE A 1 116 ? 11.582 -6.051 -25.787 1.00 87.12 116 PHE A N 1
ATOM 825 C CA . PHE A 1 116 ? 13.001 -6.045 -26.157 1.00 87.12 116 PHE A CA 1
ATOM 826 C C . PHE A 1 116 ? 13.765 -6.987 -25.224 1.00 87.12 116 PHE A C 1
ATOM 828 O O . PHE A 1 116 ? 13.614 -6.915 -24.012 1.00 87.12 116 PHE A O 1
ATOM 835 N N . ASN A 1 117 ? 14.680 -7.787 -25.760 1.00 83.88 117 ASN A N 1
ATOM 836 C CA . ASN A 1 117 ? 15.518 -8.710 -24.986 1.00 83.88 117 ASN A CA 1
ATOM 837 C C . ASN A 1 117 ? 16.900 -8.129 -24.602 1.00 83.88 117 ASN A C 1
ATOM 839 O O . ASN A 1 117 ? 17.820 -8.856 -24.233 1.00 83.88 117 ASN A O 1
ATOM 843 N N . THR A 1 118 ? 17.074 -6.802 -24.665 1.00 83.25 118 THR A N 1
ATOM 844 C CA . THR A 1 118 ? 18.342 -6.123 -24.334 1.00 83.25 118 THR A CA 1
ATOM 845 C C . THR A 1 118 ? 18.430 -5.687 -22.870 1.00 83.25 118 THR A C 1
ATOM 847 O O . THR A 1 118 ? 17.416 -5.407 -22.234 1.00 83.25 118 THR A O 1
ATOM 850 N N . ALA A 1 119 ? 19.647 -5.519 -22.340 1.00 83.19 119 ALA A N 1
ATOM 851 C CA . ALA A 1 119 ? 19.857 -4.946 -21.007 1.00 83.19 119 ALA A CA 1
ATOM 852 C C . ALA A 1 119 ? 19.221 -3.546 -20.867 1.00 83.19 119 ALA A C 1
ATOM 854 O O . ALA A 1 119 ? 19.196 -2.759 -21.815 1.00 83.19 119 ALA A O 1
ATOM 855 N N . GLY A 1 120 ? 18.729 -3.216 -19.669 1.00 84.19 120 GLY A N 1
ATOM 856 C CA . GLY A 1 120 ? 18.043 -1.942 -19.427 1.00 84.19 120 GLY A CA 1
ATOM 857 C C . GLY A 1 120 ? 16.571 -1.926 -19.854 1.00 84.19 120 GLY A C 1
ATOM 858 O O . GLY A 1 120 ? 16.017 -0.833 -20.021 1.00 84.19 120 GLY A O 1
ATOM 859 N N . THR A 1 121 ? 15.969 -3.103 -20.060 1.00 91.06 121 THR A N 1
ATOM 860 C CA . THR A 1 121 ? 14.581 -3.279 -20.512 1.00 91.06 121 THR A CA 1
ATOM 861 C C . THR A 1 121 ? 13.707 -3.879 -19.412 1.00 91.06 121 THR A C 1
ATOM 863 O O . THR A 1 121 ? 14.187 -4.536 -18.485 1.00 91.06 121 THR A O 1
ATOM 866 N N . GLY A 1 122 ? 12.411 -3.608 -19.499 1.00 95.12 122 GLY A N 1
ATOM 867 C CA . GLY A 1 122 ? 11.398 -4.173 -18.630 1.00 95.12 122 GLY A CA 1
ATOM 868 C C . GLY A 1 122 ? 10.024 -3.580 -18.905 1.00 95.12 122 GLY A C 1
ATOM 869 O O . GLY A 1 122 ? 9.786 -2.953 -19.944 1.00 95.12 122 GLY A O 1
ATOM 870 N N . VAL A 1 123 ? 9.121 -3.754 -17.949 1.00 97.38 123 VAL A N 1
ATOM 871 C CA . VAL A 1 123 ? 7.732 -3.303 -18.052 1.00 97.38 123 VAL A CA 1
ATOM 872 C C . VAL A 1 123 ? 7.286 -2.611 -16.771 1.00 97.38 123 VAL A C 1
ATOM 874 O O . VAL A 1 123 ? 7.778 -2.906 -15.684 1.00 97.38 123 VAL A O 1
ATOM 877 N N . ARG A 1 124 ? 6.356 -1.665 -16.902 1.00 96.69 124 ARG A N 1
ATOM 878 C CA . ARG A 1 124 ? 5.806 -0.893 -15.786 1.00 96.69 124 ARG A CA 1
ATOM 879 C C . ARG A 1 124 ? 4.298 -0.766 -15.925 1.00 96.69 124 ARG A C 1
ATOM 881 O O . ARG A 1 124 ? 3.801 -0.203 -16.899 1.00 96.69 124 ARG A O 1
ATOM 888 N N . LEU A 1 125 ? 3.570 -1.237 -14.927 1.00 97.81 125 LEU A N 1
ATOM 889 C CA . LEU A 1 125 ? 2.123 -1.143 -14.843 1.00 97.81 125 LEU A CA 1
ATOM 890 C C . LEU A 1 125 ? 1.711 0.117 -14.081 1.00 97.81 125 LEU A C 1
ATOM 892 O O . LEU A 1 125 ? 2.216 0.399 -12.995 1.00 97.81 125 LEU A O 1
ATOM 896 N N . LYS A 1 126 ? 0.764 0.878 -14.632 1.00 92.50 126 LYS A N 1
ATOM 897 C CA . LYS A 1 126 ? 0.265 2.123 -14.042 1.00 92.50 126 LYS A CA 1
ATOM 898 C C . LYS A 1 126 ? -1.249 2.126 -13.952 1.00 92.50 126 LYS A C 1
ATOM 900 O O . LYS A 1 126 ? -1.942 1.658 -14.858 1.00 92.50 126 LYS A O 1
ATOM 905 N N . ASN A 1 127 ? -1.757 2.702 -12.871 1.00 87.56 127 ASN A N 1
ATOM 906 C CA . ASN A 1 127 ? -3.184 2.948 -12.705 1.00 87.56 127 ASN A CA 1
ATOM 907 C C . ASN A 1 127 ? -3.657 4.149 -13.548 1.00 87.56 127 ASN A C 1
ATOM 909 O O . ASN A 1 127 ? -2.867 4.847 -14.191 1.00 87.56 127 ASN A O 1
ATOM 913 N N . SER A 1 128 ? -4.961 4.423 -13.498 1.00 83.00 128 SER A N 1
ATOM 914 C CA . SER A 1 128 ? -5.594 5.566 -14.170 1.00 83.00 128 SER A CA 1
ATOM 915 C C . SER A 1 128 ? -5.075 6.937 -13.722 1.00 83.00 128 SER A C 1
ATOM 917 O O . SER A 1 128 ? -5.097 7.880 -14.512 1.00 83.00 128 SER A O 1
ATOM 919 N N . GLY A 1 129 ? -4.560 7.046 -12.494 1.00 79.31 129 GLY A N 1
ATOM 920 C CA . GLY A 1 129 ? -3.915 8.249 -11.962 1.00 79.31 129 GLY A CA 1
ATOM 921 C C . GLY A 1 129 ? -2.454 8.427 -12.392 1.00 79.31 129 GLY A C 1
ATOM 922 O O . GLY A 1 129 ? -1.840 9.437 -12.061 1.00 79.31 129 GLY A O 1
ATOM 923 N N . GLY A 1 130 ? -1.880 7.465 -13.123 1.00 81.50 130 GLY A N 1
ATOM 924 C CA . GLY A 1 130 ? -0.482 7.488 -13.555 1.00 81.50 130 GLY A CA 1
ATOM 925 C C . GLY A 1 130 ? 0.524 7.037 -12.491 1.00 81.50 130 GLY A C 1
ATOM 926 O O . GLY A 1 130 ? 1.728 7.146 -12.721 1.00 81.50 130 GLY A O 1
ATOM 927 N N . THR A 1 131 ? 0.065 6.511 -11.355 1.00 85.69 131 THR A N 1
ATOM 928 C CA . THR A 1 131 ? 0.923 5.888 -10.339 1.00 85.69 131 THR A CA 1
ATOM 929 C C . THR A 1 131 ? 1.356 4.504 -10.808 1.00 85.69 131 THR A C 1
ATOM 931 O O . THR A 1 131 ? 0.522 3.732 -11.283 1.00 85.69 131 THR A O 1
ATOM 934 N N . THR A 1 132 ? 2.640 4.181 -10.651 1.00 89.69 132 THR A N 1
ATOM 935 C CA . THR A 1 132 ? 3.145 2.815 -10.840 1.00 89.69 132 THR A CA 1
ATOM 936 C C . THR A 1 132 ? 2.569 1.896 -9.771 1.00 89.69 132 THR A C 1
ATOM 938 O O . THR A 1 132 ? 2.692 2.193 -8.584 1.00 89.69 132 THR A O 1
ATOM 941 N N . LEU A 1 133 ? 1.932 0.813 -10.209 1.00 86.94 133 LEU A N 1
ATOM 942 C CA . LEU A 1 133 ? 1.400 -0.235 -9.341 1.00 86.94 133 LEU A CA 1
ATOM 943 C C . LEU A 1 133 ? 2.400 -1.366 -9.140 1.00 86.94 133 LEU A C 1
ATOM 945 O O . LEU A 1 133 ? 2.532 -1.850 -8.028 1.00 86.94 133 LEU A O 1
ATOM 949 N N . ASP A 1 134 ? 3.064 -1.753 -10.223 1.00 95.38 134 ASP A N 1
ATOM 950 C CA . ASP A 1 134 ? 4.023 -2.849 -10.277 1.00 95.38 134 ASP A CA 1
ATOM 951 C C . ASP A 1 134 ? 4.975 -2.576 -11.450 1.00 95.38 134 ASP A C 1
ATOM 953 O O . ASP A 1 134 ? 4.593 -1.932 -12.440 1.00 95.38 134 ASP A O 1
ATOM 957 N N . GLN A 1 135 ? 6.217 -3.018 -11.354 1.00 95.56 135 GLN A N 1
ATOM 958 C CA . GLN A 1 135 ? 7.180 -2.955 -12.437 1.00 95.56 135 GLN A CA 1
ATOM 959 C C . GLN A 1 135 ? 8.249 -4.036 -12.308 1.00 95.56 135 GLN A C 1
ATOM 961 O O . GLN A 1 135 ? 8.592 -4.502 -11.229 1.00 95.56 135 GLN A O 1
ATOM 966 N N . MET A 1 136 ? 8.856 -4.397 -13.430 1.00 96.00 136 MET A N 1
ATOM 967 C CA . MET A 1 136 ? 9.995 -5.303 -13.409 1.00 96.00 136 MET A CA 1
ATOM 968 C C . MET A 1 136 ? 11.010 -4.947 -14.478 1.00 96.00 136 MET A C 1
ATOM 970 O O . MET A 1 136 ? 10.649 -4.577 -15.596 1.00 96.00 136 MET A O 1
ATOM 974 N N . SER A 1 137 ? 12.287 -5.120 -14.144 1.00 95.56 137 SER A N 1
ATOM 975 C CA . SER A 1 137 ? 13.344 -5.311 -15.136 1.00 95.56 137 SER A CA 1
ATOM 976 C C . SER A 1 137 ? 13.753 -6.779 -15.174 1.00 95.56 137 SER A C 1
ATOM 978 O O . SER A 1 137 ? 13.750 -7.448 -14.139 1.00 95.56 137 SER A O 1
ATOM 980 N N . TYR A 1 138 ? 14.179 -7.256 -16.338 1.00 93.56 138 TYR A N 1
ATOM 981 C CA . TYR A 1 138 ? 14.640 -8.632 -16.535 1.00 93.56 138 TYR A CA 1
ATOM 982 C C . TYR A 1 138 ? 16.077 -8.676 -17.067 1.00 93.56 138 TYR A C 1
ATOM 984 O O . TYR A 1 138 ? 16.548 -7.751 -17.734 1.00 93.56 138 TYR A O 1
ATOM 992 N N . GLY A 1 139 ? 16.810 -9.728 -16.698 1.00 89.19 139 GLY A N 1
ATOM 993 C CA . GLY A 1 139 ? 18.196 -9.990 -17.101 1.00 89.19 139 GLY A CA 1
ATOM 994 C C . GLY A 1 139 ? 19.264 -9.105 -16.439 1.00 89.19 139 GLY A C 1
ATOM 995 O O . GLY A 1 139 ? 20.366 -9.582 -16.173 1.00 89.19 139 GLY A O 1
ATOM 996 N N . ALA A 1 140 ? 18.966 -7.838 -16.134 1.00 91.19 140 ALA A N 1
ATOM 997 C CA . ALA A 1 140 ? 19.896 -6.925 -15.467 1.00 91.19 140 ALA A CA 1
ATOM 998 C C . ALA A 1 140 ? 19.188 -5.854 -14.626 1.00 91.19 140 ALA A C 1
ATOM 1000 O O . ALA A 1 140 ? 18.102 -5.376 -14.969 1.00 91.19 140 ALA A O 1
ATOM 1001 N N . VAL A 1 141 ? 19.842 -5.431 -13.538 1.00 92.44 141 VAL A N 1
ATOM 1002 C CA . VAL A 1 141 ? 19.371 -4.316 -12.704 1.00 92.44 141 VAL A CA 1
ATOM 1003 C C . VAL A 1 141 ? 19.341 -3.034 -13.535 1.00 92.44 141 VAL A C 1
ATOM 1005 O O . VAL A 1 141 ? 20.326 -2.655 -14.166 1.00 92.44 141 VAL A O 1
ATOM 1008 N N . THR A 1 142 ? 18.201 -2.356 -13.512 1.00 91.81 142 THR A N 1
ATOM 1009 C CA . THR A 1 142 ? 17.895 -1.157 -14.284 1.00 91.81 142 THR A CA 1
ATOM 1010 C C . THR A 1 142 ? 17.339 -0.091 -13.348 1.00 91.81 142 THR A C 1
ATOM 1012 O O . THR A 1 142 ? 16.262 -0.242 -12.768 1.00 91.81 142 THR A O 1
ATOM 1015 N N . SER A 1 143 ? 18.069 1.017 -13.205 1.00 89.81 143 SER A N 1
ATOM 1016 C CA . SER A 1 143 ? 17.672 2.128 -12.332 1.00 89.81 143 SER A CA 1
ATOM 1017 C C . SER A 1 143 ? 16.262 2.628 -12.664 1.00 89.81 143 SER A C 1
ATOM 1019 O O . SER A 1 143 ? 15.946 2.862 -13.828 1.00 89.81 143 SER A O 1
ATOM 1021 N N . GLY A 1 144 ? 15.410 2.792 -11.648 1.00 86.94 144 GLY A N 1
ATOM 1022 C CA . GLY A 1 144 ? 14.023 3.258 -11.783 1.00 86.94 144 GLY A CA 1
ATOM 1023 C C . GLY A 1 144 ? 13.032 2.244 -12.372 1.00 86.94 144 GLY A C 1
ATOM 1024 O O . GLY A 1 144 ? 11.857 2.584 -12.527 1.00 86.94 144 GLY A O 1
ATOM 1025 N N . LEU A 1 145 ? 13.475 1.018 -12.667 1.00 91.88 145 LEU A N 1
ATOM 1026 C CA . LEU A 1 145 ? 12.627 -0.060 -13.181 1.00 91.88 145 LEU A CA 1
ATOM 1027 C C . LEU A 1 145 ? 12.707 -1.338 -12.338 1.00 91.88 145 LEU A C 1
ATOM 1029 O O . LEU A 1 145 ? 11.685 -1.980 -12.140 1.00 91.88 145 LEU A O 1
ATOM 1033 N N . THR A 1 146 ? 13.885 -1.677 -11.807 1.00 94.12 146 THR A N 1
ATOM 1034 C CA . THR A 1 146 ? 14.038 -2.800 -10.873 1.00 94.12 146 THR A CA 1
ATOM 1035 C C . THR A 1 146 ? 13.364 -2.497 -9.543 1.00 94.12 146 THR A C 1
ATOM 1037 O O . THR A 1 146 ? 13.637 -1.464 -8.926 1.00 94.12 146 THR A O 1
ATOM 1040 N N . GLU A 1 147 ? 12.531 -3.421 -9.083 1.00 90.81 147 GLU A N 1
ATOM 1041 C CA . GLU A 1 147 ? 12.065 -3.468 -7.702 1.00 90.81 147 GLU A CA 1
ATOM 1042 C C . GLU A 1 147 ? 13.035 -4.296 -6.862 1.00 90.81 147 GLU A C 1
ATOM 1044 O O . GLU A 1 147 ? 13.519 -5.348 -7.288 1.00 90.81 147 GLU A O 1
ATOM 1049 N N . GLY A 1 148 ? 13.340 -3.813 -5.662 1.00 90.19 148 GLY A N 1
ATOM 1050 C CA . GLY A 1 148 ? 14.362 -4.414 -4.814 1.00 90.19 148 GLY A CA 1
ATOM 1051 C C . GLY A 1 148 ? 15.782 -4.203 -5.351 1.00 90.19 148 GLY A C 1
ATOM 1052 O O . GLY A 1 148 ? 16.096 -3.200 -5.993 1.00 90.19 148 GLY A O 1
ATOM 1053 N N . SER A 1 149 ? 16.677 -5.130 -5.012 1.00 88.88 149 SER A N 1
ATOM 1054 C CA . SER A 1 149 ? 18.116 -5.037 -5.303 1.00 88.88 149 SER A CA 1
ATOM 1055 C C . SER A 1 149 ? 18.576 -5.896 -6.483 1.00 88.88 149 SER A C 1
ATOM 1057 O O . SER A 1 149 ? 19.740 -5.816 -6.876 1.00 88.88 149 SER A O 1
ATOM 1059 N N . SER A 1 150 ? 17.693 -6.722 -7.046 1.00 92.25 150 SER A N 1
ATOM 1060 C CA . SER A 1 150 ? 18.014 -7.659 -8.124 1.00 92.25 150 SER A CA 1
ATOM 1061 C C . SER A 1 150 ? 16.883 -7.716 -9.145 1.00 92.25 150 SER A C 1
ATOM 1063 O O . SER A 1 150 ? 15.710 -7.641 -8.789 1.00 92.25 150 SER A O 1
ATOM 1065 N N . ALA A 1 151 ? 17.253 -7.812 -10.422 1.00 94.75 151 ALA A N 1
ATOM 1066 C CA . ALA A 1 151 ? 16.303 -7.963 -11.516 1.00 94.75 151 ALA A CA 1
ATOM 1067 C C . ALA A 1 151 ? 15.698 -9.369 -11.536 1.00 94.75 151 ALA A C 1
ATOM 1069 O O . ALA A 1 151 ? 16.280 -10.308 -10.991 1.00 94.75 151 ALA A O 1
ATOM 1070 N N . ALA A 1 152 ? 14.570 -9.511 -12.231 1.00 96.38 152 ALA A N 1
ATOM 1071 C CA . ALA A 1 152 ? 14.072 -10.821 -12.614 1.00 96.38 152 ALA A CA 1
ATOM 1072 C C . ALA A 1 152 ? 15.136 -11.555 -13.458 1.00 96.38 152 ALA A C 1
ATOM 1074 O O . ALA A 1 152 ? 15.940 -10.899 -14.143 1.00 96.38 152 ALA A O 1
ATOM 1075 N N . PRO A 1 153 ? 15.173 -12.897 -13.419 1.00 94.06 153 PRO A N 1
ATOM 1076 C CA . PRO A 1 153 ? 16.115 -13.662 -14.224 1.00 94.06 153 PRO A CA 1
ATOM 1077 C C . PRO A 1 153 ? 15.936 -13.372 -15.715 1.00 94.06 153 PRO A C 1
ATOM 1079 O O . PRO A 1 153 ? 14.903 -12.865 -16.154 1.00 94.06 153 PRO A O 1
ATOM 1082 N N . ALA A 1 154 ? 16.972 -13.688 -16.488 1.00 91.56 154 ALA A N 1
ATOM 1083 C CA . ALA A 1 154 ? 16.849 -13.683 -17.934 1.00 91.56 154 ALA A CA 1
ATOM 1084 C C . ALA A 1 154 ? 15.921 -14.818 -18.396 1.00 91.56 154 ALA A C 1
ATOM 1086 O O . ALA A 1 154 ? 15.914 -15.901 -17.804 1.00 91.56 154 ALA A O 1
ATOM 1087 N N . ASP A 1 155 ? 15.176 -14.545 -19.457 1.00 88.94 155 ASP A N 1
ATOM 1088 C CA . ASP A 1 155 ? 14.454 -15.528 -20.260 1.00 88.94 155 ASP A CA 1
ATOM 1089 C C . ASP A 1 155 ? 15.421 -16.314 -21.174 1.00 88.94 155 ASP A C 1
ATOM 1091 O O . ASP A 1 155 ? 16.645 -16.141 -21.088 1.00 88.94 155 ASP A O 1
ATOM 1095 N N . SER A 1 156 ? 14.906 -17.219 -22.012 1.00 85.38 156 SER A N 1
ATOM 1096 C CA . SER A 1 156 ? 15.726 -18.087 -22.856 1.00 85.38 156 SER A CA 1
ATOM 1097 C C . SER A 1 156 ? 15.199 -18.287 -24.278 1.00 85.38 156 SER A C 1
ATOM 1099 O O . SER A 1 156 ? 14.343 -19.130 -24.525 1.00 85.38 156 SER A O 1
ATOM 1101 N N . ASN A 1 157 ? 15.903 -17.720 -25.260 1.00 85.88 157 ASN A N 1
ATOM 1102 C CA . ASN A 1 157 ? 15.702 -18.052 -26.680 1.00 85.88 157 ASN A CA 1
ATOM 1103 C C . ASN A 1 157 ? 16.058 -19.495 -27.098 1.00 85.88 157 ASN A C 1
ATOM 1105 O O . ASN A 1 157 ? 15.914 -19.858 -28.269 1.00 85.88 157 ASN A O 1
ATOM 1109 N N . SER A 1 158 ? 16.574 -20.325 -26.186 1.00 88.12 158 SER A N 1
ATOM 1110 C CA . SER A 1 158 ? 17.034 -21.691 -26.487 1.00 88.12 158 SER A CA 1
ATOM 1111 C C . SER A 1 158 ? 16.323 -22.772 -25.679 1.00 88.12 158 SER A C 1
ATOM 1113 O O . SER A 1 158 ? 16.371 -23.946 -26.054 1.00 88.12 158 SER A O 1
ATOM 1115 N N . ALA A 1 159 ? 15.626 -22.394 -24.611 1.00 90.25 159 ALA A N 1
ATOM 1116 C CA . ALA A 1 159 ? 14.801 -23.280 -23.812 1.00 90.25 159 ALA A CA 1
ATOM 1117 C C . ALA A 1 159 ? 13.381 -22.723 -23.762 1.00 90.25 159 ALA A C 1
ATOM 1119 O O . ALA A 1 159 ? 13.178 -21.572 -23.408 1.00 90.25 159 ALA A O 1
ATOM 1120 N N . GLN A 1 160 ? 12.387 -23.551 -24.081 1.00 90.25 160 GLN A N 1
ATOM 1121 C CA . GLN A 1 160 ? 10.996 -23.124 -23.984 1.00 90.25 160 GLN A CA 1
ATOM 1122 C C . GLN A 1 160 ? 10.645 -22.797 -22.529 1.00 90.25 160 GLN A C 1
ATOM 1124 O O . GLN A 1 160 ? 10.845 -23.634 -21.644 1.00 90.25 160 GLN A O 1
ATOM 1129 N N . GLY A 1 161 ? 10.094 -21.610 -22.299 1.00 93.50 161 GLY A N 1
ATOM 1130 C CA . GLY A 1 161 ? 9.718 -21.146 -20.977 1.00 93.50 161 GLY A CA 1
ATOM 1131 C C . GLY A 1 161 ? 9.355 -19.671 -20.965 1.00 93.50 161 GLY A C 1
ATOM 1132 O O . GLY A 1 161 ? 9.232 -19.066 -22.019 1.00 93.50 161 GLY A O 1
ATOM 1133 N N . SER A 1 162 ? 9.163 -19.142 -19.765 1.00 95.38 162 SER A N 1
ATOM 1134 C CA . SER A 1 162 ? 8.841 -17.741 -19.504 1.00 95.38 162 SER A CA 1
ATOM 1135 C C . SER A 1 162 ? 9.365 -17.332 -18.126 1.00 95.38 162 SER A C 1
ATOM 1137 O O . SER A 1 162 ? 9.720 -18.169 -17.286 1.00 95.38 162 SER A O 1
ATOM 1139 N N . VAL A 1 163 ? 9.413 -16.028 -17.868 1.00 97.31 163 VAL A N 1
ATOM 1140 C CA . VAL A 1 163 ? 9.747 -15.454 -16.563 1.00 97.31 163 VAL A CA 1
ATOM 1141 C C . VAL A 1 163 ? 8.460 -15.247 -15.767 1.00 97.31 163 VAL A C 1
ATOM 1143 O O . VAL A 1 163 ? 7.677 -14.336 -16.034 1.00 97.31 163 VAL A O 1
ATOM 1146 N N . SER A 1 164 ? 8.241 -16.088 -14.760 1.00 97.19 164 SER A N 1
ATOM 1147 C CA . SER A 1 164 ? 6.988 -16.149 -13.999 1.00 97.19 164 SER A CA 1
ATOM 1148 C C . SER A 1 164 ? 7.196 -15.750 -12.539 1.00 97.19 164 SER A C 1
ATOM 1150 O O . SER A 1 164 ? 8.212 -16.116 -11.942 1.00 97.19 164 SER A O 1
ATOM 1152 N N . ARG A 1 165 ? 6.220 -15.073 -11.921 1.00 95.62 165 ARG A N 1
ATOM 1153 C CA . ARG A 1 165 ? 6.192 -14.909 -10.459 1.00 95.62 165 ARG A CA 1
ATOM 1154 C C . ARG A 1 165 ? 6.022 -16.268 -9.776 1.00 95.62 165 ARG A C 1
ATOM 1156 O O . ARG A 1 165 ? 5.109 -17.017 -10.128 1.00 95.62 165 ARG A O 1
ATOM 1163 N N . CYS A 1 166 ? 6.876 -16.580 -8.803 1.00 89.50 166 CYS A N 1
ATOM 1164 C CA . CYS A 1 166 ? 6.822 -17.788 -7.988 1.00 89.50 166 CYS A CA 1
ATOM 1165 C C . CYS A 1 166 ? 7.022 -17.478 -6.493 1.00 89.50 166 CYS A C 1
ATOM 1167 O O . CYS A 1 166 ? 8.139 -17.150 -6.097 1.00 89.50 166 CYS A O 1
ATOM 1169 N N . PRO A 1 167 ? 5.984 -17.661 -5.648 1.00 89.19 167 PRO A N 1
ATOM 1170 C CA . PRO A 1 167 ? 4.684 -18.279 -5.951 1.00 89.19 167 PRO A CA 1
ATOM 1171 C C . PRO A 1 167 ? 3.834 -17.464 -6.941 1.00 89.19 167 PRO A C 1
ATOM 1173 O O . PRO A 1 167 ? 4.003 -16.255 -7.046 1.00 89.19 167 PRO A O 1
ATOM 1176 N N . ASP A 1 168 ? 2.925 -18.127 -7.667 1.00 86.44 168 ASP A N 1
ATOM 1177 C CA . ASP A 1 168 ? 1.994 -17.468 -8.600 1.00 86.44 168 ASP A CA 1
ATOM 1178 C C . ASP A 1 168 ? 1.253 -16.323 -7.896 1.00 86.44 168 ASP A C 1
ATOM 1180 O O . ASP A 1 168 ? 0.662 -16.543 -6.839 1.00 86.44 168 ASP A O 1
ATOM 1184 N N . GLY A 1 169 ? 1.268 -15.111 -8.458 1.00 85.00 169 GLY A N 1
ATOM 1185 C CA . GLY A 1 169 ? 0.738 -13.883 -7.848 1.00 85.00 169 GLY A CA 1
ATOM 1186 C C . GLY A 1 169 ? 1.441 -13.387 -6.580 1.00 85.00 169 GLY A C 1
ATOM 1187 O O . GLY A 1 169 ? 0.895 -12.533 -5.884 1.00 85.00 169 GLY A O 1
ATOM 1188 N N . GLY A 1 170 ? 2.608 -13.935 -6.240 1.00 83.50 170 GLY A N 1
ATOM 1189 C CA . GLY A 1 170 ? 3.416 -13.493 -5.111 1.00 83.50 170 GLY A CA 1
ATOM 1190 C C . GLY A 1 170 ? 4.235 -12.252 -5.434 1.00 83.50 170 GLY A C 1
ATOM 1191 O O . GLY A 1 170 ? 4.950 -12.221 -6.432 1.00 83.50 170 GLY A O 1
ATOM 1192 N N . ASP A 1 171 ? 4.152 -11.237 -4.580 1.00 86.38 171 ASP A N 1
ATOM 1193 C CA . ASP A 1 171 ? 4.852 -9.975 -4.797 1.00 86.38 171 ASP A CA 1
ATOM 1194 C C . ASP A 1 171 ? 5.446 -9.425 -3.497 1.00 86.38 171 ASP A C 1
ATOM 1196 O O . ASP A 1 171 ? 4.728 -9.015 -2.582 1.00 86.38 171 ASP A O 1
ATOM 1200 N N . THR A 1 172 ? 6.776 -9.442 -3.407 1.00 82.44 172 THR A N 1
ATOM 1201 C CA . THR A 1 172 ? 7.540 -8.864 -2.297 1.00 82.44 172 THR A CA 1
ATOM 1202 C C . THR A 1 172 ? 8.126 -7.496 -2.653 1.00 82.44 172 THR A C 1
ATOM 1204 O O . THR A 1 172 ? 8.891 -6.940 -1.860 1.00 82.44 172 THR A O 1
ATOM 1207 N N . ASN A 1 173 ? 7.740 -6.918 -3.802 1.00 85.50 173 ASN A N 1
ATOM 1208 C CA . ASN A 1 173 ? 8.369 -5.751 -4.426 1.00 85.50 173 ASN A CA 1
ATOM 1209 C C . ASN A 1 173 ? 9.881 -5.960 -4.633 1.00 85.50 173 ASN A C 1
ATOM 1211 O O . ASN A 1 173 ? 10.696 -5.067 -4.363 1.00 85.50 173 ASN A O 1
ATOM 1215 N N . SER A 1 174 ? 10.284 -7.164 -5.046 1.00 87.50 174 SER A N 1
ATOM 1216 C CA . SER A 1 174 ? 11.683 -7.496 -5.312 1.00 87.50 174 SER A CA 1
ATOM 1217 C C . SER A 1 174 ? 11.782 -8.476 -6.473 1.00 87.50 174 SER A C 1
ATOM 1219 O O . SER A 1 174 ? 11.598 -9.682 -6.303 1.00 87.50 174 SER A O 1
ATOM 1221 N N . ASN A 1 175 ? 12.129 -7.977 -7.663 1.00 94.44 175 ASN A N 1
ATOM 1222 C CA . ASN A 1 175 ? 12.000 -8.763 -8.890 1.00 94.44 175 ASN A CA 1
ATOM 1223 C C . ASN A 1 175 ? 12.804 -10.077 -8.846 1.00 94.44 175 ASN A C 1
ATOM 1225 O O . ASN A 1 175 ? 12.290 -11.118 -9.244 1.00 94.44 175 ASN A O 1
ATOM 1229 N N . GLY A 1 176 ? 14.036 -10.064 -8.331 1.00 90.50 176 GLY A N 1
ATOM 1230 C CA . GLY A 1 176 ? 14.855 -11.279 -8.232 1.00 90.50 176 GLY A CA 1
ATOM 1231 C C . GLY A 1 176 ? 14.445 -12.262 -7.127 1.00 90.50 176 GLY A C 1
ATOM 1232 O O . GLY A 1 176 ? 14.918 -13.395 -7.134 1.00 90.50 176 GLY A O 1
ATOM 1233 N N . ASN A 1 177 ? 13.571 -11.861 -6.196 1.00 87.00 177 ASN A N 1
ATOM 1234 C CA . ASN A 1 177 ? 12.965 -12.784 -5.229 1.00 87.00 177 ASN A CA 1
ATOM 1235 C C . ASN A 1 177 ? 11.651 -13.366 -5.753 1.00 87.00 177 ASN A C 1
ATOM 1237 O O . ASN A 1 177 ? 11.313 -14.499 -5.422 1.00 87.00 177 ASN A O 1
ATOM 1241 N N . ASP A 1 178 ? 10.920 -12.572 -6.534 1.00 91.19 178 ASP A N 1
ATOM 1242 C CA . ASP A 1 178 ? 9.557 -12.889 -6.935 1.00 91.19 178 ASP A CA 1
ATOM 1243 C C . ASP A 1 178 ? 9.510 -13.673 -8.245 1.00 91.19 178 ASP A C 1
ATOM 1245 O O . ASP A 1 178 ? 8.627 -14.504 -8.408 1.00 91.19 178 ASP A O 1
ATOM 1249 N N . PHE A 1 179 ? 10.443 -13.449 -9.176 1.00 96.44 179 PHE A N 1
ATOM 1250 C CA . PHE A 1 179 ? 10.412 -14.062 -10.505 1.00 96.44 179 PHE A CA 1
ATOM 1251 C C . PHE A 1 179 ? 11.430 -15.192 -10.678 1.00 96.44 179 PHE A C 1
ATOM 1253 O O . PHE A 1 179 ? 12.582 -15.108 -10.253 1.00 96.44 179 PHE A O 1
ATOM 1260 N N . ALA A 1 180 ? 11.020 -16.234 -11.398 1.00 95.00 180 ALA A N 1
ATOM 1261 C CA . ALA A 1 180 ? 11.856 -17.357 -11.799 1.00 95.00 180 ALA A CA 1
ATOM 1262 C C . ALA A 1 180 ? 11.590 -17.723 -13.266 1.00 95.00 180 ALA A C 1
ATOM 1264 O O . ALA A 1 180 ? 10.446 -17.691 -13.711 1.00 95.00 180 ALA A O 1
ATOM 1265 N N . PHE A 1 181 ? 12.621 -18.145 -14.003 1.00 95.75 181 PHE A N 1
ATOM 1266 C CA . PHE A 1 181 ? 12.413 -18.772 -15.311 1.00 95.75 181 PHE A CA 1
ATOM 1267 C C . PHE A 1 181 ? 11.770 -20.156 -15.127 1.00 95.75 181 PHE A C 1
ATOM 1269 O O . PHE A 1 181 ? 12.258 -20.980 -14.339 1.00 95.75 181 PHE A O 1
ATOM 1276 N N . ARG A 1 182 ? 10.664 -20.414 -15.830 1.00 94.88 182 ARG A N 1
ATOM 1277 C CA . ARG A 1 182 ? 9.894 -21.662 -15.777 1.00 94.88 182 ARG A CA 1
ATOM 1278 C C . ARG A 1 182 ? 9.843 -22.282 -17.160 1.00 94.88 182 ARG A C 1
ATOM 1280 O O . ARG A 1 182 ? 9.498 -21.621 -18.122 1.00 94.88 182 ARG A O 1
ATOM 1287 N N . SER A 1 183 ? 10.085 -23.586 -17.253 1.00 93.56 183 SER A N 1
ATOM 1288 C CA . SER A 1 183 ? 10.044 -24.326 -18.524 1.00 93.56 183 SER A CA 1
ATOM 1289 C C . SER A 1 183 ? 8.625 -24.607 -19.043 1.00 93.56 183 SER A C 1
ATOM 1291 O O . SER A 1 183 ? 8.412 -25.511 -19.849 1.00 93.56 183 SER A O 1
ATOM 1293 N N . THR A 1 184 ? 7.613 -23.943 -18.492 1.00 92.38 184 THR A N 1
ATOM 1294 C CA . THR A 1 184 ? 6.207 -24.135 -18.843 1.00 92.38 184 THR A CA 1
ATOM 1295 C C . THR A 1 184 ? 5.556 -22.771 -18.846 1.00 92.38 184 THR A C 1
ATOM 1297 O O . THR A 1 184 ? 5.403 -22.174 -17.786 1.00 92.38 184 THR A O 1
ATOM 1300 N N . VAL A 1 185 ? 5.195 -22.320 -20.043 1.00 93.06 185 VAL A N 1
ATOM 1301 C CA . VAL A 1 185 ? 4.457 -21.078 -20.267 1.00 93.06 185 VAL A CA 1
ATOM 1302 C C . VAL A 1 185 ? 3.016 -21.270 -19.806 1.00 93.06 185 VAL A C 1
ATOM 1304 O O . VAL A 1 185 ? 2.383 -22.268 -20.166 1.00 93.06 185 VAL A O 1
ATOM 1307 N N . THR A 1 186 ? 2.503 -20.333 -19.014 1.00 94.12 186 THR A N 1
ATOM 1308 C CA . THR A 1 186 ? 1.208 -20.455 -18.328 1.00 94.12 186 THR A CA 1
ATOM 1309 C C . THR A 1 186 ? 0.225 -19.329 -18.626 1.00 94.12 186 THR A C 1
ATOM 1311 O O . THR A 1 186 ? -0.802 -19.263 -17.965 1.00 94.12 186 THR A O 1
ATOM 1314 N N . ALA A 1 187 ? 0.449 -18.541 -19.682 1.00 93.31 187 ALA A N 1
ATOM 1315 C CA . ALA A 1 187 ? -0.436 -17.451 -20.097 1.00 93.31 187 ALA A CA 1
ATOM 1316 C C . ALA A 1 187 ? -1.945 -17.784 -19.985 1.00 93.31 187 ALA A C 1
ATOM 1318 O O . ALA A 1 187 ? -2.474 -18.698 -20.627 1.00 93.31 187 ALA A O 1
ATOM 1319 N N . GLY A 1 188 ? -2.649 -17.001 -19.172 1.00 90.50 188 GLY A N 1
ATOM 1320 C CA . GLY A 1 188 ? -4.062 -17.128 -18.838 1.00 90.50 188 GLY A CA 1
ATOM 1321 C C . GLY A 1 188 ? -4.367 -18.138 -17.726 1.00 90.50 188 GLY A C 1
ATOM 1322 O O . GLY A 1 188 ? -5.535 -18.482 -17.540 1.00 90.50 188 GLY A O 1
ATOM 1323 N N . SER A 1 189 ? -3.361 -18.668 -17.031 1.00 90.25 189 SER A N 1
ATOM 1324 C CA . SER A 1 189 ? -3.468 -19.747 -16.040 1.00 90.25 189 SER A CA 1
ATOM 1325 C C . SER A 1 189 ? -2.434 -19.586 -14.913 1.00 90.25 189 SER A C 1
ATOM 1327 O O . SER A 1 189 ? -1.476 -18.841 -15.061 1.00 90.25 189 SER A O 1
ATOM 1329 N N . PRO A 1 190 ? -2.591 -20.284 -13.771 1.00 90.12 190 PRO A N 1
ATOM 1330 C CA . PRO A 1 190 ? -1.628 -20.187 -12.676 1.00 90.12 190 PRO A CA 1
ATOM 1331 C C . PRO A 1 190 ? -0.211 -20.616 -13.067 1.00 90.12 190 PRO A C 1
ATOM 1333 O O . PRO A 1 190 ? -0.032 -21.683 -13.665 1.00 90.12 190 PRO A O 1
ATOM 1336 N N . ASN A 1 191 ? 0.792 -19.844 -12.631 1.00 93.81 191 ASN A N 1
ATOM 1337 C CA . ASN A 1 191 ? 2.199 -20.160 -12.864 1.00 93.81 191 ASN A CA 1
ATOM 1338 C C . ASN A 1 191 ? 2.587 -21.529 -12.290 1.00 93.81 191 ASN A C 1
ATOM 1340 O O . ASN A 1 191 ? 2.233 -21.896 -11.164 1.00 93.81 191 ASN A O 1
ATOM 1344 N N . SER A 1 192 ? 3.393 -22.277 -13.047 1.00 89.88 192 SER A N 1
ATOM 1345 C CA . SER A 1 192 ? 3.859 -23.620 -12.675 1.00 89.88 192 SER A CA 1
ATOM 1346 C C . SER A 1 192 ? 4.976 -23.570 -11.625 1.00 89.88 192 SER A C 1
ATOM 1348 O O . SER A 1 192 ? 6.131 -23.897 -11.910 1.00 89.88 192 SER A O 1
ATOM 1350 N N . CYS A 1 193 ? 4.658 -23.143 -10.403 1.00 86.00 193 CYS A N 1
ATOM 1351 C CA . CYS A 1 193 ? 5.600 -22.991 -9.292 1.00 86.00 193 CYS A CA 1
ATOM 1352 C C . CYS A 1 193 ? 5.609 -24.210 -8.357 1.00 86.00 193 CYS A C 1
ATOM 1354 O O . CYS A 1 193 ? 4.628 -24.935 -8.226 1.00 86.00 193 CYS A O 1
ATOM 1356 N N . THR A 1 194 ? 6.732 -24.435 -7.667 1.00 79.56 194 THR A N 1
ATOM 1357 C CA . THR A 1 194 ? 6.817 -25.451 -6.597 1.00 79.56 194 THR A CA 1
ATOM 1358 C C . THR A 1 194 ? 6.082 -25.023 -5.328 1.00 79.56 194 THR A C 1
ATOM 1360 O O . THR A 1 194 ? 5.673 -25.859 -4.527 1.00 79.56 194 THR A O 1
ATOM 1363 N N . GLN A 1 195 ? 5.942 -23.713 -5.141 1.00 76.81 195 GLN A N 1
ATOM 1364 C CA . GLN A 1 195 ? 5.226 -23.091 -4.037 1.00 76.81 195 GLN A CA 1
ATOM 1365 C C . GLN A 1 195 ? 3.754 -22.926 -4.420 1.00 76.81 195 GLN A C 1
ATOM 1367 O O . GLN A 1 195 ? 3.446 -22.664 -5.583 1.00 76.81 195 GLN A O 1
ATOM 1372 N N . ALA A 1 196 ? 2.854 -23.067 -3.444 1.00 68.88 196 ALA A N 1
ATOM 1373 C CA . ALA A 1 196 ? 1.432 -22.822 -3.661 1.00 68.88 196 ALA A CA 1
ATOM 1374 C C . ALA A 1 196 ? 1.210 -21.385 -4.147 1.00 68.88 196 ALA A C 1
ATOM 1376 O O . ALA A 1 196 ? 1.882 -20.470 -3.671 1.00 68.88 196 ALA A O 1
ATOM 1377 N N . ALA A 1 197 ? 0.265 -21.199 -5.072 1.00 70.19 197 ALA A N 1
ATOM 1378 C CA . ALA A 1 197 ? -0.114 -19.875 -5.544 1.00 70.19 197 ALA A CA 1
ATOM 1379 C C . ALA A 1 197 ? -0.445 -18.961 -4.360 1.00 70.19 197 ALA A C 1
ATOM 1381 O O . ALA A 1 197 ? -1.125 -19.382 -3.416 1.00 70.19 197 ALA A O 1
ATOM 1382 N N . ALA A 1 198 ? 0.012 -17.712 -4.431 1.00 71.75 198 ALA A N 1
ATOM 1383 C CA . ALA A 1 198 ? -0.412 -16.683 -3.507 1.00 71.75 198 ALA A CA 1
ATOM 1384 C C . ALA A 1 198 ? -1.937 -16.624 -3.546 1.00 71.75 198 ALA A C 1
ATOM 1386 O O . ALA A 1 198 ? -2.566 -16.502 -4.606 1.00 71.75 198 ALA A O 1
ATOM 1387 N N . THR A 1 199 ? -2.538 -16.786 -2.375 1.00 62.28 199 THR A N 1
ATOM 1388 C CA . THR A 1 199 ? -3.972 -16.631 -2.243 1.00 62.28 199 THR A CA 1
ATOM 1389 C C . THR A 1 199 ? -4.285 -15.150 -2.316 1.00 62.28 199 THR A C 1
ATOM 1391 O O . THR A 1 199 ? -3.572 -14.307 -1.774 1.00 62.28 199 THR A O 1
ATOM 1394 N N . VAL A 1 200 ? -5.378 -14.834 -2.998 1.00 59.38 200 VAL A N 1
ATOM 1395 C CA . VAL A 1 200 ? -6.022 -13.534 -2.876 1.00 59.38 200 VAL A CA 1
ATOM 1396 C C . VAL A 1 200 ? -6.543 -13.453 -1.435 1.00 59.38 200 VAL A C 1
ATOM 1398 O O . VAL A 1 200 ? -7.626 -13.942 -1.109 1.00 59.38 200 VAL A O 1
ATOM 1401 N N . THR A 1 201 ? -5.688 -12.982 -0.526 1.00 49.94 201 THR A N 1
ATOM 1402 C CA . THR A 1 201 ? -5.993 -12.861 0.903 1.00 49.94 201 THR A CA 1
ATOM 1403 C C . THR A 1 201 ? -6.853 -11.621 1.144 1.00 49.94 201 THR A C 1
ATOM 1405 O O . THR A 1 201 ? -7.047 -10.805 0.251 1.00 49.94 201 THR A O 1
ATOM 1408 N N . GLY A 1 202 ? -7.484 -11.503 2.315 1.00 51.09 202 GLY A N 1
ATOM 1409 C CA . GLY A 1 202 ? -8.387 -10.377 2.613 1.00 51.09 202 GLY A CA 1
ATOM 1410 C C . GLY A 1 202 ? -9.749 -10.430 1.906 1.00 51.09 202 GLY A C 1
ATOM 1411 O O . GLY A 1 202 ? -10.621 -9.616 2.200 1.00 51.09 202 GLY A O 1
ATOM 1412 N N . CYS A 1 203 ? -9.971 -11.419 1.041 1.00 52.94 203 CYS A N 1
ATOM 1413 C CA . CYS A 1 203 ? -11.235 -11.639 0.351 1.00 52.94 203 CYS A CA 1
ATOM 1414 C C . CYS A 1 203 ? -11.984 -12.781 1.036 1.00 52.94 203 CYS A C 1
ATOM 1416 O O . CYS A 1 203 ? -11.894 -13.947 0.652 1.00 52.94 203 CYS A O 1
ATOM 1418 N N . SER A 1 204 ? -12.694 -12.460 2.116 1.00 45.31 204 SER A N 1
ATOM 1419 C CA . SER A 1 204 ? -13.669 -13.384 2.687 1.00 45.31 204 SER A CA 1
ATOM 1420 C C . SER A 1 204 ? -14.796 -13.604 1.674 1.00 45.31 204 SER A C 1
ATOM 1422 O O . SER A 1 204 ? -15.281 -12.663 1.049 1.00 45.31 204 SER A O 1
ATOM 1424 N N . GLY A 1 205 ? -15.151 -14.877 1.478 1.00 39.97 205 GLY A N 1
ATOM 1425 C CA . GLY A 1 205 ? -16.059 -15.351 0.441 1.00 39.97 205 GLY A CA 1
ATOM 1426 C C . GLY A 1 205 ? -17.287 -14.469 0.238 1.00 39.97 205 GLY A C 1
ATOM 1427 O O . GLY A 1 205 ? -18.028 -14.159 1.170 1.00 39.97 205 GLY A O 1
ATOM 1428 N N . ALA A 1 206 ? -17.509 -14.131 -1.026 1.00 36.50 206 ALA A N 1
ATOM 1429 C CA . ALA A 1 206 ? -18.743 -13.556 -1.504 1.00 36.50 206 ALA A CA 1
ATOM 1430 C C . ALA A 1 206 ? -19.907 -14.551 -1.306 1.00 36.50 206 ALA A C 1
ATOM 1432 O O . ALA A 1 206 ? -20.296 -15.275 -2.215 1.00 36.50 206 ALA A O 1
ATOM 1433 N N . THR A 1 207 ? -20.543 -14.540 -0.139 1.00 32.00 207 THR A N 1
ATOM 1434 C CA . THR A 1 207 ? -21.945 -14.110 -0.184 1.00 32.00 207 THR A CA 1
ATOM 1435 C C . THR A 1 207 ? -21.913 -12.626 -0.512 1.00 32.00 207 THR A C 1
ATOM 1437 O O . THR A 1 207 ? -21.038 -11.955 0.039 1.00 32.00 207 THR A O 1
ATOM 1440 N N . PRO A 1 208 ? -22.793 -12.086 -1.377 1.00 34.28 208 PRO A N 1
ATOM 1441 C CA . PRO A 1 208 ? -22.863 -10.645 -1.525 1.00 34.28 208 PRO A CA 1
ATOM 1442 C C . PRO A 1 208 ? -23.089 -10.102 -0.117 1.00 34.28 208 PRO A C 1
ATOM 1444 O O . PRO A 1 208 ? -24.167 -10.288 0.451 1.00 34.28 208 PRO A O 1
ATOM 1447 N N . ALA A 1 209 ? -22.061 -9.487 0.478 1.00 38.41 209 ALA A N 1
ATOM 1448 C CA . ALA A 1 209 ? -22.321 -8.524 1.518 1.00 38.41 209 ALA A CA 1
ATOM 1449 C C . ALA A 1 209 ? -23.302 -7.574 0.837 1.00 38.41 209 ALA A C 1
ATOM 1451 O O . ALA A 1 209 ? -23.021 -7.146 -0.294 1.00 38.41 209 ALA A O 1
ATOM 1452 N N . PRO A 1 210 ? -24.495 -7.362 1.415 1.00 32.25 210 PRO A N 1
ATOM 1453 C CA . PRO A 1 210 ? -25.435 -6.444 0.816 1.00 32.25 210 PRO A CA 1
ATOM 1454 C C . PRO A 1 210 ? -24.640 -5.182 0.518 1.00 32.25 210 PRO A C 1
ATOM 1456 O O . PRO A 1 210 ? -23.858 -4.733 1.360 1.00 32.25 210 PRO A O 1
ATOM 1459 N N . THR A 1 211 ? -24.788 -4.655 -0.693 1.00 38.81 211 THR A N 1
ATOM 1460 C CA . THR A 1 211 ? -24.491 -3.253 -0.942 1.00 38.81 211 THR A CA 1
ATOM 1461 C C . THR A 1 211 ? -25.218 -2.473 0.140 1.00 38.81 211 THR A C 1
ATOM 1463 O O . THR A 1 211 ? -26.420 -2.238 0.078 1.00 38.81 211 THR A O 1
ATOM 1466 N N . SER A 1 212 ? -24.481 -2.163 1.185 1.00 37.88 212 SER A N 1
ATOM 1467 C CA . SER A 1 212 ? -24.799 -1.199 2.197 1.00 37.88 212 SER A CA 1
ATOM 1468 C C . SER A 1 212 ? -23.719 -0.156 1.911 1.00 37.88 212 SER A C 1
ATOM 1470 O O . SER A 1 212 ? -22.572 -0.361 2.266 1.00 37.88 212 SER A O 1
ATOM 1472 N N . ALA A 1 213 ? -23.947 0.948 1.213 1.00 41.00 213 ALA A N 1
ATOM 1473 C CA . ALA A 1 213 ? -25.108 1.832 1.218 1.00 41.00 213 ALA A CA 1
ATOM 1474 C C . ALA A 1 213 ? -25.678 2.163 2.616 1.00 41.00 213 ALA A C 1
ATOM 1476 O O . ALA A 1 213 ? -26.313 3.200 2.745 1.00 41.00 213 ALA A O 1
ATOM 1477 N N . ALA A 1 214 ? -25.419 1.371 3.670 1.00 46.38 214 ALA A N 1
ATOM 1478 C CA . ALA A 1 214 ? -25.904 1.609 5.026 1.00 46.38 214 ALA A CA 1
ATOM 1479 C C . ALA A 1 214 ? -24.790 1.994 6.013 1.00 46.38 214 ALA A C 1
ATOM 1481 O O . ALA A 1 214 ? -25.108 2.609 7.022 1.00 46.38 214 ALA A O 1
ATOM 1482 N N . ALA A 1 215 ? -23.507 1.700 5.739 1.00 55.50 215 ALA A N 1
ATOM 1483 C CA . ALA A 1 215 ? -22.423 2.066 6.658 1.00 55.50 215 ALA A CA 1
ATOM 1484 C C . ALA A 1 215 ? -22.118 3.575 6.669 1.00 55.50 215 ALA A C 1
ATOM 1486 O O . ALA A 1 215 ? -21.681 4.100 7.688 1.00 55.50 215 ALA A O 1
ATOM 1487 N N . GLY A 1 216 ? -22.375 4.271 5.557 1.00 80.44 216 GLY A N 1
ATOM 1488 C CA . GLY A 1 216 ? -22.086 5.700 5.408 1.00 80.44 216 GLY A CA 1
ATOM 1489 C C . GLY A 1 216 ? -20.609 6.033 5.150 1.00 80.44 216 GLY A C 1
ATOM 1490 O O . GLY A 1 216 ? -20.285 7.211 5.074 1.00 80.44 216 GLY A O 1
ATOM 1491 N N . PHE A 1 217 ? -19.729 5.029 5.010 1.00 91.69 217 PHE A N 1
ATOM 1492 C CA . PHE A 1 217 ? -18.305 5.151 4.655 1.00 91.69 217 PHE A CA 1
ATOM 1493 C C . PHE A 1 217 ? -17.738 3.817 4.125 1.00 91.69 217 PHE A C 1
ATOM 1495 O O . PHE A 1 217 ? -18.353 2.764 4.316 1.00 91.69 217 PHE A O 1
ATOM 1502 N N . ASP A 1 218 ? -16.557 3.846 3.497 1.00 87.56 218 ASP A N 1
ATOM 1503 C CA . ASP A 1 218 ? -15.987 2.706 2.759 1.00 87.56 218 ASP A CA 1
ATOM 1504 C C . ASP A 1 218 ? -14.815 2.009 3.472 1.00 87.56 218 ASP A C 1
ATOM 1506 O O . ASP A 1 218 ? -14.654 0.794 3.369 1.00 87.56 218 ASP A O 1
ATOM 1510 N N . PHE A 1 219 ? -13.984 2.753 4.202 1.00 92.88 219 PHE A N 1
ATOM 1511 C CA . PHE A 1 219 ? -12.845 2.215 4.958 1.00 92.88 219 PHE A CA 1
ATOM 1512 C C . PHE A 1 219 ? -12.421 3.186 6.067 1.00 92.88 219 PHE A C 1
ATOM 1514 O O . PHE A 1 219 ? -12.934 4.299 6.130 1.00 92.88 219 PHE A O 1
ATOM 1521 N N . PHE A 1 220 ? -11.476 2.802 6.924 1.00 98.00 220 PHE A N 1
ATOM 1522 C CA . PHE A 1 220 ? -10.839 3.721 7.866 1.00 98.00 220 PHE A CA 1
ATOM 1523 C C . PHE A 1 220 ? -9.379 3.987 7.507 1.00 98.00 220 PHE A C 1
ATOM 1525 O O . PHE A 1 220 ? -8.639 3.053 7.200 1.00 98.00 220 PHE A O 1
ATOM 1532 N N . PHE A 1 221 ? -8.927 5.230 7.661 1.00 97.94 221 PHE A N 1
ATOM 1533 C CA . PHE A 1 221 ? -7.516 5.499 7.925 1.00 97.94 221 PHE A CA 1
ATOM 1534 C C . PHE A 1 221 ? -7.234 5.319 9.414 1.00 97.94 221 PHE A C 1
ATOM 1536 O O . PHE A 1 221 ? -7.780 6.045 10.237 1.00 97.94 221 PHE A O 1
ATOM 1543 N N . MET A 1 222 ? -6.351 4.390 9.766 1.00 97.50 222 MET A N 1
ATOM 1544 C CA . MET A 1 222 ? -5.711 4.370 11.076 1.00 97.50 222 MET A CA 1
ATOM 1545 C C . MET A 1 222 ? -4.421 5.185 11.001 1.00 97.50 222 MET A C 1
ATOM 1547 O O . MET A 1 222 ? -3.476 4.840 10.285 1.00 97.50 222 MET A O 1
ATOM 1551 N N . VAL A 1 223 ? -4.389 6.274 11.755 1.00 97.62 223 VAL A N 1
ATOM 1552 C CA . VAL A 1 223 ? -3.344 7.289 11.698 1.00 97.62 223 VAL A CA 1
ATOM 1553 C C . VAL A 1 223 ? -2.441 7.156 12.909 1.00 97.62 223 VAL A C 1
ATOM 1555 O O . VAL A 1 223 ? -2.857 7.377 14.047 1.00 97.62 223 VAL A O 1
ATOM 1558 N N . ASN A 1 224 ? -1.186 6.797 12.650 1.00 96.19 224 ASN A N 1
ATOM 1559 C CA . ASN A 1 224 ? -0.122 6.791 13.643 1.00 96.19 224 ASN A CA 1
ATOM 1560 C C . ASN A 1 224 ? 0.627 8.117 13.543 1.00 96.19 224 ASN A C 1
ATOM 1562 O O . ASN A 1 224 ? 0.981 8.542 12.447 1.00 96.19 224 ASN A O 1
ATOM 1566 N N . GLN A 1 225 ? 0.913 8.740 14.674 1.00 92.69 225 GLN A N 1
ATOM 1567 C CA . GLN A 1 225 ? 1.552 10.039 14.783 1.00 92.69 225 GLN A CA 1
ATOM 1568 C C . GLN A 1 225 ? 2.921 9.936 15.452 1.00 92.69 225 GLN A C 1
ATOM 1570 O O . GLN A 1 225 ? 3.100 9.260 16.470 1.00 92.69 225 GLN A O 1
ATOM 1575 N N . TRP A 1 226 ? 3.871 10.679 14.888 1.00 91.44 226 TRP A N 1
ATOM 1576 C CA . TRP A 1 226 ? 5.160 10.986 15.480 1.00 91.44 226 TRP A CA 1
ATOM 1577 C C . TRP A 1 226 ? 5.125 12.377 16.117 1.00 91.44 226 TRP A C 1
ATOM 1579 O O . TRP A 1 226 ? 5.091 13.380 15.395 1.00 91.44 226 TRP A O 1
ATOM 1589 N N . PRO A 1 227 ? 5.175 12.480 17.456 1.00 83.00 227 PRO A N 1
ATOM 1590 C CA . PRO A 1 227 ? 5.175 13.771 18.137 1.00 83.00 227 PRO A CA 1
ATOM 1591 C C . PRO A 1 227 ? 6.338 14.668 17.687 1.00 83.00 227 PRO A C 1
ATOM 1593 O O . PRO A 1 227 ? 6.130 15.833 17.367 1.00 83.00 227 PRO A O 1
ATOM 1596 N N . GLY A 1 228 ? 7.547 14.125 17.511 1.00 82.31 228 GLY A N 1
ATOM 1597 C CA . GLY A 1 228 ? 8.712 14.912 17.079 1.00 82.31 228 GLY A CA 1
ATOM 1598 C C . GLY A 1 228 ? 8.582 15.588 15.705 1.00 82.31 228 GLY A C 1
ATOM 1599 O O . GLY A 1 228 ? 9.403 16.443 15.377 1.00 82.31 228 GLY A O 1
ATOM 1600 N N . GLY A 1 229 ? 7.568 15.237 14.905 1.00 83.69 229 GLY A N 1
ATOM 1601 C CA . GLY A 1 229 ? 7.293 15.862 13.612 1.00 83.69 229 GLY A CA 1
ATOM 1602 C C . GLY A 1 229 ? 6.560 17.203 13.680 1.00 83.69 229 GLY A C 1
ATOM 1603 O O . GLY A 1 229 ? 6.548 17.950 12.699 1.00 83.69 229 GLY A O 1
ATOM 1604 N N . TRP A 1 230 ? 5.948 17.528 14.818 1.00 78.00 230 TRP A N 1
ATOM 1605 C CA . TRP A 1 230 ? 5.124 18.725 14.966 1.00 78.00 230 TRP A CA 1
ATOM 1606 C C . TRP A 1 230 ? 5.932 19.880 15.561 1.00 78.00 230 TRP A C 1
ATOM 1608 O O . TRP A 1 230 ? 6.655 19.717 16.538 1.00 78.00 230 TRP A O 1
ATOM 1618 N N . ASN A 1 231 ? 5.775 21.082 15.000 1.00 65.25 231 ASN A N 1
ATOM 1619 C CA . ASN A 1 231 ? 6.417 22.309 15.496 1.00 65.25 231 ASN A CA 1
ATOM 1620 C C . ASN A 1 231 ? 5.696 22.921 16.718 1.00 65.25 231 ASN A C 1
ATOM 1622 O O . ASN A 1 231 ? 5.836 24.114 16.980 1.00 65.25 231 ASN A O 1
ATOM 1626 N N . GLN A 1 232 ? 4.880 22.147 17.434 1.00 62.59 232 GLN A N 1
ATOM 1627 C CA . GLN A 1 232 ? 4.158 22.630 18.611 1.00 62.59 232 GLN A CA 1
ATOM 1628 C C . GLN A 1 232 ? 5.030 22.428 19.852 1.00 62.59 232 GLN A C 1
ATOM 1630 O O . GLN A 1 232 ? 5.641 21.374 20.013 1.00 62.59 232 GLN A O 1
ATOM 1635 N N . ALA A 1 233 ? 5.099 23.436 20.725 1.00 57.25 233 ALA A N 1
ATOM 1636 C CA . ALA A 1 233 ? 5.662 23.251 22.055 1.00 57.25 233 ALA A CA 1
ATOM 1637 C C . ALA A 1 233 ? 4.759 22.263 22.803 1.00 57.25 233 ALA A C 1
ATOM 1639 O O . ALA A 1 233 ? 3.602 22.575 23.085 1.00 57.25 233 ALA A O 1
ATOM 1640 N N . PHE A 1 234 ? 5.254 21.053 23.055 1.00 61.81 234 PHE A N 1
ATOM 1641 C CA . PHE A 1 234 ? 4.531 20.084 23.867 1.00 61.81 234 PHE A CA 1
ATOM 1642 C C . PHE A 1 234 ? 4.451 20.599 25.300 1.00 61.81 234 PHE A C 1
ATOM 1644 O O . PHE A 1 234 ? 5.461 21.015 25.869 1.00 61.81 234 PHE A O 1
ATOM 1651 N N . CYS A 1 235 ? 3.251 20.581 25.879 1.00 60.22 235 CYS A N 1
ATOM 1652 C CA . CYS A 1 235 ? 3.091 20.863 27.299 1.00 60.22 235 CYS A CA 1
ATOM 1653 C C . CYS A 1 235 ? 3.853 19.804 28.103 1.00 60.22 235 CYS A C 1
ATOM 1655 O O . CYS A 1 235 ? 3.720 18.607 27.843 1.00 60.22 235 CYS A O 1
ATOM 1657 N N . ALA A 1 236 ? 4.666 20.250 29.063 1.00 53.16 236 ALA A N 1
ATOM 1658 C CA . ALA A 1 236 ? 5.368 19.364 29.978 1.00 53.16 236 ALA A CA 1
ATOM 1659 C C . ALA A 1 236 ? 4.341 18.697 30.905 1.00 53.16 236 ALA A C 1
ATOM 1661 O O . ALA A 1 236 ? 3.876 19.307 31.864 1.00 53.16 236 ALA A O 1
ATOM 1662 N N . GLU A 1 237 ? 3.962 17.455 30.605 1.00 51.75 237 GLU A N 1
ATOM 1663 C CA . GLU A 1 237 ? 3.161 16.651 31.526 1.00 51.75 237 GLU A CA 1
ATOM 1664 C C . GLU A 1 237 ? 4.003 16.316 32.770 1.00 51.75 237 GLU A C 1
ATOM 1666 O O . GLU A 1 237 ? 5.094 15.755 32.618 1.00 51.75 237 GLU A O 1
ATOM 1671 N N . PRO A 1 238 ? 3.556 16.625 34.004 1.00 45.56 238 PRO A N 1
ATOM 1672 C CA . PRO A 1 238 ? 4.437 16.581 35.173 1.00 45.56 238 PRO A CA 1
ATOM 1673 C C . PRO A 1 238 ? 4.892 15.183 35.609 1.00 45.56 238 PRO A C 1
ATOM 1675 O O . PRO A 1 238 ? 5.758 15.088 36.477 1.00 45.56 238 PRO A O 1
ATOM 1678 N N . SER A 1 239 ? 4.314 14.089 35.096 1.00 53.44 239 SER A N 1
ATOM 1679 C CA . SER A 1 239 ? 4.603 12.760 35.660 1.00 53.44 239 SER A CA 1
ATOM 1680 C C . SER A 1 239 ? 4.126 11.558 34.833 1.00 53.44 239 SER A C 1
ATOM 1682 O O . SER A 1 239 ? 3.373 10.760 35.356 1.00 53.44 239 SER A O 1
ATOM 1684 N N . TRP A 1 240 ? 4.564 11.353 33.585 1.00 45.09 240 TRP A N 1
ATOM 1685 C CA . TRP A 1 240 ? 4.541 10.014 32.945 1.00 45.09 240 TRP A CA 1
ATOM 1686 C C . TRP A 1 240 ? 5.544 9.955 31.775 1.00 45.09 240 TRP A C 1
ATOM 1688 O O . TRP A 1 240 ? 5.654 10.932 31.032 1.00 45.09 240 TRP A O 1
ATOM 1698 N N . PRO A 1 241 ? 6.291 8.849 31.566 1.00 47.62 241 PRO A N 1
ATOM 1699 C CA . PRO A 1 241 ? 7.316 8.780 30.531 1.00 47.62 241 PRO A CA 1
ATOM 1700 C C . PRO A 1 241 ? 6.662 8.564 29.161 1.00 47.62 241 PRO A C 1
ATOM 1702 O O . PRO A 1 241 ? 6.538 7.434 28.684 1.00 47.62 241 PRO A O 1
ATOM 1705 N N . ARG A 1 242 ? 6.247 9.646 28.497 1.00 62.09 242 ARG A N 1
ATOM 1706 C CA . ARG A 1 242 ? 5.990 9.618 27.051 1.00 62.09 242 ARG A CA 1
ATOM 1707 C C . ARG A 1 242 ? 7.345 9.473 26.350 1.00 62.09 242 ARG A C 1
ATOM 1709 O O . ARG A 1 242 ? 8.039 10.448 26.093 1.00 62.09 242 ARG A O 1
ATOM 1716 N N . GLY A 1 243 ? 7.770 8.224 26.173 1.00 57.41 243 GLY A N 1
ATOM 1717 C CA . GLY A 1 243 ? 9.007 7.858 25.484 1.00 57.41 243 GLY A CA 1
ATOM 1718 C C . GLY A 1 243 ? 8.955 8.151 23.976 1.00 57.41 243 GLY A C 1
ATOM 1719 O O . GLY A 1 243 ? 7.920 8.572 23.462 1.00 57.41 243 GLY A O 1
ATOM 1720 N N . PRO A 1 244 ? 10.053 7.905 23.238 1.00 60.81 244 PRO A N 1
ATOM 1721 C CA . PRO A 1 244 ? 10.172 8.202 21.809 1.00 60.81 244 PRO A CA 1
ATOM 1722 C C . PRO A 1 244 ? 9.460 7.148 20.943 1.00 60.81 244 PRO A C 1
ATOM 1724 O O . PRO A 1 244 ? 10.061 6.550 20.052 1.00 60.81 244 PRO A O 1
ATOM 1727 N N . PHE A 1 245 ? 8.187 6.882 21.223 1.00 75.00 245 PHE A N 1
ATOM 1728 C CA . PHE A 1 245 ? 7.363 5.930 20.486 1.00 75.00 245 PHE A CA 1
ATOM 1729 C C . PHE A 1 245 ? 6.285 6.640 19.677 1.00 75.00 245 PHE A C 1
ATOM 1731 O O . PHE A 1 245 ? 5.899 7.779 19.946 1.00 75.00 245 PHE A O 1
ATOM 1738 N N . TRP A 1 246 ? 5.791 5.944 18.660 1.00 90.88 246 TRP A N 1
ATOM 1739 C CA . TRP A 1 246 ? 4.656 6.428 17.892 1.00 90.88 246 TRP A CA 1
ATOM 1740 C C . TRP A 1 246 ? 3.369 6.290 18.698 1.00 90.88 246 TRP A C 1
ATOM 1742 O O . TRP A 1 246 ? 3.189 5.354 19.480 1.00 90.88 246 TRP A O 1
ATOM 1752 N N . THR A 1 247 ? 2.460 7.225 18.483 1.00 91.44 247 THR A N 1
ATOM 1753 C CA . THR A 1 247 ? 1.154 7.273 19.147 1.00 91.44 247 THR A CA 1
ATOM 1754 C C . THR A 1 247 ? 0.047 7.229 18.111 1.00 91.44 247 THR A C 1
ATOM 1756 O O . THR A 1 247 ? 0.307 7.300 16.912 1.00 91.44 247 THR A O 1
ATOM 1759 N N . LEU A 1 248 ? -1.188 7.051 18.549 1.00 94.75 248 LEU A N 1
ATOM 1760 C CA . LEU A 1 248 ? -2.361 7.132 17.697 1.00 94.75 248 LEU A CA 1
ATOM 1761 C C . LEU A 1 248 ? -2.800 8.591 17.579 1.00 94.75 248 LEU A C 1
ATOM 1763 O O . LEU A 1 248 ? -2.785 9.330 18.560 1.00 94.75 248 LEU A O 1
ATOM 1767 N N . HIS A 1 249 ? -3.205 8.981 16.374 1.00 94.44 249 HIS A N 1
ATOM 1768 C CA . HIS A 1 249 ? -3.956 10.211 16.137 1.00 94.44 249 HIS A CA 1
ATOM 1769 C C . HIS A 1 249 ? -5.438 9.887 15.992 1.00 94.44 249 HIS A C 1
ATOM 1771 O O . HIS A 1 249 ? -6.248 10.477 16.697 1.00 94.44 249 HIS A O 1
ATOM 1777 N N . GLY A 1 250 ? -5.794 8.926 15.129 1.00 96.88 250 GLY A N 1
ATOM 1778 C CA . GLY A 1 250 ? -7.185 8.512 14.999 1.00 96.88 250 GLY A CA 1
ATOM 1779 C C . GLY A 1 250 ? -7.503 7.404 14.016 1.00 96.88 250 GLY A C 1
ATOM 1780 O O . GLY A 1 250 ? -6.628 6.884 13.326 1.00 96.88 250 GLY A O 1
ATOM 1781 N N . MET A 1 251 ? -8.779 7.009 14.028 1.00 97.50 251 MET A N 1
ATOM 1782 C CA . MET A 1 251 ? -9.368 6.007 13.143 1.00 97.50 251 MET A CA 1
ATOM 1783 C C . MET A 1 251 ? -10.489 6.666 12.339 1.00 97.50 251 MET A C 1
ATOM 1785 O O . MET A 1 251 ? -11.604 6.824 12.823 1.00 97.50 251 MET A O 1
ATOM 1789 N N . TRP A 1 252 ? -10.193 7.108 11.126 1.00 97.94 252 TRP A N 1
ATOM 1790 C CA . TRP A 1 252 ? -11.057 8.026 10.391 1.00 97.94 252 TRP A CA 1
ATOM 1791 C C . TRP A 1 252 ? -11.817 7.306 9.279 1.00 97.94 252 TRP A C 1
ATOM 1793 O O . TRP A 1 252 ? -11.178 6.874 8.319 1.00 97.94 252 TRP A O 1
ATOM 1803 N N . PRO A 1 253 ? -13.156 7.181 9.372 1.00 97.06 253 PRO A N 1
ATOM 1804 C CA . PRO A 1 253 ? -13.994 6.762 8.253 1.00 97.06 253 PRO A CA 1
ATOM 1805 C C . PRO A 1 253 ? -13.719 7.599 7.004 1.00 97.06 253 PRO A C 1
ATOM 1807 O O . PRO A 1 253 ? -13.655 8.819 7.096 1.00 97.06 253 PRO A O 1
ATOM 1810 N N . ASN A 1 254 ? -13.604 6.963 5.844 1.00 95.31 254 ASN A N 1
ATOM 1811 C CA . ASN A 1 254 ? -13.245 7.588 4.576 1.00 95.31 254 ASN A CA 1
ATOM 1812 C C . ASN A 1 254 ? -14.024 6.974 3.406 1.00 95.31 254 ASN A C 1
ATOM 1814 O O . ASN A 1 254 ? -14.536 5.856 3.505 1.00 95.31 254 ASN A O 1
ATOM 1818 N N . TYR A 1 255 ? -14.066 7.698 2.284 1.00 90.31 255 TYR A N 1
ATOM 1819 C CA . TYR A 1 255 ? -14.654 7.218 1.032 1.00 90.31 255 TYR A CA 1
ATOM 1820 C C . TYR A 1 255 ? -13.595 6.773 0.023 1.00 90.31 255 TYR A C 1
ATOM 1822 O O . TYR A 1 255 ? -12.532 7.389 -0.097 1.00 90.31 255 TYR A O 1
ATOM 1830 N N . ASN A 1 256 ? -13.927 5.770 -0.787 1.00 81.31 256 ASN A N 1
ATOM 1831 C CA . ASN A 1 256 ? -13.098 5.288 -1.896 1.00 81.31 256 ASN A CA 1
ATOM 1832 C C . ASN A 1 256 ? -12.871 6.367 -2.965 1.00 81.31 256 ASN A C 1
ATOM 1834 O O . ASN A 1 256 ? -11.850 6.369 -3.644 1.00 81.31 256 ASN A O 1
ATOM 1838 N N . THR A 1 257 ? -13.806 7.310 -3.099 1.00 79.38 257 THR A N 1
ATOM 1839 C CA . THR A 1 257 ? -13.702 8.457 -4.016 1.00 79.38 257 THR A CA 1
ATOM 1840 C C . THR A 1 257 ? -12.814 9.586 -3.484 1.00 79.38 257 THR A C 1
ATOM 1842 O O . THR A 1 257 ? -12.666 10.609 -4.149 1.00 79.38 257 THR A O 1
ATOM 1845 N N . GLY A 1 258 ? -12.252 9.435 -2.281 1.00 79.94 258 GLY A N 1
ATOM 1846 C CA . GLY A 1 258 ? -11.653 10.527 -1.521 1.00 79.94 258 GLY A CA 1
ATOM 1847 C C . GLY A 1 258 ? -12.687 11.317 -0.711 1.00 79.94 258 GLY A C 1
ATOM 1848 O O . GLY A 1 258 ? -13.895 11.225 -0.935 1.00 79.94 258 GLY A O 1
ATOM 1849 N N . GLY A 1 259 ? -12.196 12.096 0.255 1.00 88.62 259 GLY A N 1
ATOM 1850 C CA . GLY A 1 259 ? -13.029 12.750 1.269 1.00 88.62 259 GLY A CA 1
ATOM 1851 C C . GLY A 1 259 ? -13.444 11.807 2.406 1.00 88.62 259 GLY A C 1
ATOM 1852 O O . GLY A 1 259 ? -13.071 10.632 2.429 1.00 88.62 259 GLY A O 1
ATOM 1853 N N . TYR A 1 260 ? -14.197 12.343 3.368 1.00 94.19 260 TYR A N 1
ATOM 1854 C CA . TYR A 1 260 ? -14.627 11.611 4.560 1.00 94.19 260 TYR A CA 1
ATOM 1855 C C . TYR A 1 260 ? -15.913 12.183 5.171 1.00 94.19 260 TYR A C 1
ATOM 1857 O O . TYR A 1 260 ? -16.133 13.398 5.098 1.00 94.19 260 TYR A O 1
ATOM 1865 N N . PRO A 1 261 ? -16.765 11.348 5.791 1.00 94.38 261 PRO A N 1
ATOM 1866 C CA . PRO A 1 261 ? -17.838 11.836 6.645 1.00 94.38 261 PRO A CA 1
ATOM 1867 C C . PRO A 1 261 ? -17.270 12.413 7.948 1.00 94.38 261 PRO A C 1
ATOM 1869 O O . PRO A 1 261 ? -16.240 11.967 8.452 1.00 94.38 261 PRO A O 1
ATOM 1872 N N . SER A 1 262 ? -17.944 13.416 8.509 1.00 95.19 262 SER A N 1
ATOM 1873 C CA . SER A 1 262 ? -17.569 13.972 9.811 1.00 95.19 262 SER A CA 1
ATOM 1874 C C . SER A 1 262 ? -18.780 14.476 10.585 1.00 95.19 262 SER A C 1
ATOM 1876 O O . SER A 1 262 ? -19.750 14.929 9.979 1.00 95.19 262 SER A O 1
ATOM 1878 N N . ASN A 1 263 ? -18.694 14.435 11.917 1.00 93.19 263 ASN A N 1
ATOM 1879 C CA . ASN A 1 263 ? -19.722 14.929 12.840 1.00 93.19 263 ASN A CA 1
ATOM 1880 C C . ASN A 1 263 ? -21.109 14.295 12.592 1.00 93.19 263 ASN A C 1
ATOM 1882 O O . ASN A 1 263 ? -22.113 14.997 12.488 1.00 93.19 263 ASN A O 1
ATOM 1886 N N . CYS A 1 264 ? -21.164 12.968 12.441 1.00 92.62 264 CYS A N 1
ATOM 1887 C CA . CYS A 1 264 ? -22.363 12.261 11.974 1.00 92.62 264 CYS A CA 1
ATOM 1888 C C . CYS A 1 264 ? -23.416 12.001 13.058 1.00 92.62 264 CYS A C 1
ATOM 1890 O O . CYS A 1 264 ? -24.563 11.694 12.737 1.00 92.62 264 CYS A O 1
ATOM 1892 N N . GLY A 1 265 ? -23.035 12.098 14.331 1.00 86.12 265 GLY A N 1
ATOM 1893 C CA . GLY A 1 265 ? -23.902 11.802 15.464 1.00 86.12 265 GLY A CA 1
ATOM 1894 C C . GLY A 1 265 ? -23.772 12.832 16.578 1.00 86.12 265 GLY A C 1
ATOM 1895 O O . GLY A 1 265 ? -22.800 13.579 16.655 1.00 86.12 265 GLY A O 1
ATOM 1896 N N . ASN A 1 266 ? -24.764 12.834 17.469 1.00 86.88 266 ASN A N 1
ATOM 1897 C CA . ASN A 1 266 ? -24.838 13.749 18.612 1.00 86.88 266 ASN A CA 1
ATOM 1898 C C . ASN A 1 266 ? -24.454 13.070 19.939 1.00 86.88 266 ASN A C 1
ATOM 1900 O O . ASN A 1 266 ? -24.619 13.663 21.005 1.00 86.88 266 ASN A O 1
ATOM 1904 N N . GLU A 1 267 ? -23.993 11.813 19.900 1.00 91.62 267 GLU A N 1
ATOM 1905 C CA . GLU A 1 267 ? -23.564 11.100 21.102 1.00 91.62 267 GLU A CA 1
ATOM 1906 C C . GLU A 1 267 ? -22.280 11.732 21.647 1.00 91.62 267 GLU A C 1
ATOM 1908 O O . GLU A 1 267 ? -21.210 11.622 21.046 1.00 91.62 267 GLU A O 1
ATOM 1913 N N . ALA A 1 268 ? -22.384 12.382 22.805 1.00 93.00 268 ALA A N 1
ATOM 1914 C CA . ALA A 1 268 ? -21.230 12.936 23.492 1.00 93.00 268 ALA A CA 1
ATOM 1915 C C . ALA A 1 268 ? -20.299 11.825 24.001 1.00 93.00 268 ALA A C 1
ATOM 1917 O O . ALA A 1 268 ? -20.750 10.797 24.515 1.00 93.00 268 ALA A O 1
ATOM 1918 N N . PHE A 1 269 ? -18.992 12.071 23.914 1.00 95.94 269 PHE A N 1
ATOM 1919 C CA . PHE A 1 269 ? -17.990 11.183 24.490 1.00 95.94 269 PHE A CA 1
ATOM 1920 C C . PHE A 1 269 ? -18.167 11.061 26.011 1.00 95.94 269 PHE A C 1
ATOM 1922 O O . PHE A 1 269 ? -18.358 12.057 26.710 1.00 95.94 269 PHE A O 1
ATOM 1929 N N . GLN A 1 270 ? -18.090 9.835 26.520 1.00 93.62 270 GLN A N 1
ATOM 1930 C CA . GLN A 1 270 ? -18.217 9.505 27.934 1.00 93.62 270 GLN A CA 1
ATOM 1931 C C . GLN A 1 270 ? -17.078 8.571 28.341 1.00 93.62 270 GLN A C 1
ATOM 1933 O O . GLN A 1 270 ? -17.111 7.374 28.061 1.00 93.62 270 GLN A O 1
ATOM 1938 N N . GLN A 1 271 ? -16.093 9.092 29.078 1.00 91.88 271 GLN A N 1
ATOM 1939 C CA . GLN A 1 271 ? -14.929 8.307 29.511 1.00 91.88 271 GLN A CA 1
ATOM 1940 C C . GLN A 1 271 ? -15.310 7.059 30.330 1.00 91.88 271 GLN A C 1
ATOM 1942 O O . GLN A 1 271 ? -14.620 6.043 30.270 1.00 91.88 271 GLN A O 1
ATOM 1947 N N . SER A 1 272 ? -16.438 7.088 31.047 1.00 93.56 272 SER A N 1
ATOM 1948 C CA . SER A 1 272 ? -16.968 5.923 31.766 1.00 93.56 272 SER A CA 1
ATOM 1949 C C . SER A 1 272 ? -17.236 4.722 30.849 1.00 93.56 272 SER A C 1
ATOM 1951 O O . SER A 1 272 ? -17.004 3.587 31.271 1.00 93.56 272 SER A O 1
ATOM 1953 N N . GLN A 1 273 ? -17.647 4.948 29.594 1.00 93.62 273 GLN A N 1
ATOM 1954 C CA . GLN A 1 273 ? -17.906 3.883 28.618 1.00 93.62 273 GLN A CA 1
ATOM 1955 C C . GLN A 1 273 ? -16.631 3.181 28.139 1.00 93.62 273 GLN A C 1
ATOM 1957 O O . GLN A 1 273 ? -16.703 2.052 27.660 1.00 93.62 273 GLN A O 1
ATOM 1962 N N . ILE A 1 274 ? -15.467 3.819 28.284 1.00 95.56 274 ILE A N 1
ATOM 1963 C CA . ILE A 1 274 ? -14.168 3.251 27.899 1.00 95.56 274 ILE A CA 1
ATOM 1964 C C . ILE A 1 274 ? -13.282 2.920 29.102 1.00 95.56 274 ILE A C 1
ATOM 1966 O O . ILE A 1 274 ? -12.106 2.610 28.926 1.00 95.56 274 ILE A O 1
ATOM 1970 N N . SER A 1 275 ? -13.827 2.972 30.322 1.00 92.44 275 SER A N 1
ATOM 1971 C CA . SER A 1 275 ? -13.083 2.788 31.579 1.00 92.44 275 SER A CA 1
ATOM 1972 C C . SER A 1 275 ? -12.203 1.531 31.600 1.00 92.44 275 SER A C 1
ATOM 1974 O O . SER A 1 275 ? -11.102 1.567 32.144 1.00 92.44 275 SER A O 1
ATOM 1976 N N . SER A 1 276 ? -12.630 0.452 30.938 1.00 94.19 276 SER A N 1
ATOM 1977 C CA . SER A 1 276 ? -11.881 -0.805 30.826 1.00 94.19 276 SER A CA 1
ATOM 1978 C C . SER A 1 276 ? -10.585 -0.718 30.011 1.00 94.19 276 SER A C 1
ATOM 1980 O O . SER A 1 276 ? -9.767 -1.629 30.099 1.00 94.19 276 SER A O 1
ATOM 1982 N N . ILE A 1 277 ? -10.400 0.329 29.201 1.00 93.56 277 ILE A N 1
ATOM 1983 C CA . ILE A 1 277 ? -9.232 0.517 28.324 1.00 93.56 277 ILE A CA 1
ATOM 1984 C C . ILE A 1 277 ? -8.526 1.863 28.531 1.00 93.56 277 ILE A C 1
ATOM 1986 O O . ILE A 1 277 ? -7.605 2.172 27.782 1.00 93.56 277 ILE A O 1
ATOM 1990 N N . VAL A 1 278 ? -8.911 2.668 29.532 1.00 90.81 278 VAL A N 1
ATOM 1991 C CA . VAL A 1 278 ? -8.336 4.015 29.744 1.00 90.81 278 VAL A CA 1
ATOM 1992 C C . VAL A 1 278 ? -6.812 3.971 29.878 1.00 90.81 278 VAL A C 1
ATOM 1994 O O . VAL A 1 278 ? -6.134 4.761 29.241 1.00 90.81 278 VAL A O 1
ATOM 1997 N N . THR A 1 279 ? -6.248 2.989 30.586 1.00 89.56 279 THR A N 1
ATOM 1998 C CA . THR A 1 279 ? -4.785 2.849 30.699 1.00 89.56 279 THR A CA 1
ATOM 1999 C C . THR A 1 279 ? -4.097 2.581 29.355 1.00 89.56 279 THR A C 1
ATOM 2001 O O . THR A 1 279 ? -2.984 3.049 29.123 1.00 89.56 279 THR A O 1
ATOM 2004 N N . ASP A 1 280 ? -4.739 1.828 28.457 1.00 91.56 280 ASP A N 1
ATOM 2005 C CA . ASP A 1 280 ? -4.224 1.643 27.097 1.00 91.56 280 ASP A CA 1
ATOM 2006 C C . ASP A 1 280 ? -4.378 2.938 26.279 1.00 91.56 280 ASP A C 1
ATOM 2008 O O . ASP A 1 280 ? -3.480 3.290 25.518 1.00 91.56 280 ASP A O 1
ATOM 2012 N N . MET A 1 281 ? -5.481 3.668 26.457 1.00 91.12 281 MET A N 1
ATOM 2013 C CA . MET A 1 281 ? -5.726 4.952 25.796 1.00 91.12 281 MET A CA 1
ATOM 2014 C C . MET A 1 281 ? -4.697 6.015 26.201 1.00 91.12 281 MET A C 1
ATOM 2016 O O . MET A 1 281 ? -4.097 6.622 25.318 1.00 91.12 281 MET A O 1
ATOM 2020 N N . ASP A 1 282 ? -4.411 6.170 27.497 1.00 86.69 282 ASP A N 1
ATOM 2021 C CA . ASP A 1 282 ? -3.379 7.082 28.022 1.00 86.69 282 ASP A CA 1
ATOM 2022 C C . ASP A 1 282 ? -1.996 6.770 27.427 1.00 86.69 282 ASP A C 1
ATOM 2024 O O . ASP A 1 282 ? -1.189 7.653 27.127 1.00 86.69 282 ASP A O 1
ATOM 2028 N N . ARG A 1 283 ? -1.706 5.476 27.241 1.00 85.88 283 ARG A N 1
ATOM 2029 C CA . ARG A 1 283 ? -0.412 5.011 26.744 1.00 85.88 283 ARG A CA 1
ATOM 2030 C C . ARG A 1 283 ? -0.259 5.174 25.236 1.00 85.88 283 ARG A C 1
ATOM 2032 O O . ARG A 1 283 ? 0.807 5.579 24.775 1.00 85.88 283 ARG A O 1
ATOM 2039 N N . TYR A 1 284 ? -1.268 4.773 24.467 1.00 90.25 284 TYR A N 1
ATOM 2040 C CA . TYR A 1 284 ? -1.154 4.649 23.013 1.00 90.25 284 TYR A CA 1
ATOM 2041 C C . TYR A 1 284 ? -1.791 5.805 22.255 1.00 90.25 284 TYR A C 1
ATOM 2043 O O . TYR A 1 284 ? -1.384 6.051 21.124 1.00 90.25 284 TYR A O 1
ATOM 2051 N N . TRP A 1 285 ? -2.737 6.526 22.852 1.00 92.38 285 TRP A N 1
ATOM 2052 C CA . TRP A 1 285 ? -3.448 7.640 22.227 1.00 92.38 285 TRP A CA 1
ATOM 2053 C C . TRP A 1 285 ? -3.443 8.928 23.080 1.00 92.38 285 TRP A C 1
ATOM 2055 O O . TRP A 1 285 ? -4.495 9.538 23.278 1.00 92.38 285 TRP A O 1
ATOM 2065 N N . PRO A 1 286 ? -2.285 9.376 23.598 1.00 86.81 286 PRO A N 1
ATOM 2066 C CA . PRO A 1 286 ? -2.216 10.601 24.384 1.00 86.81 286 PRO A CA 1
ATOM 2067 C C . PRO A 1 286 ? -2.487 11.866 23.557 1.00 86.81 286 PRO A C 1
ATOM 2069 O O . PRO A 1 286 ? -2.194 11.936 22.362 1.00 86.81 286 PRO A O 1
ATOM 2072 N N . SER A 1 287 ? -2.958 12.916 24.228 1.00 82.69 287 SER A N 1
ATOM 2073 C CA . SER A 1 287 ? -3.004 14.277 23.705 1.00 82.69 287 SER A CA 1
ATOM 2074 C C . SER A 1 287 ? -1.667 14.969 23.909 1.00 82.69 287 SER A C 1
ATOM 2076 O O . SER A 1 287 ? -1.124 15.033 25.011 1.00 82.69 287 SER A O 1
ATOM 2078 N N . PHE A 1 288 ? -1.162 15.569 22.842 1.00 76.56 288 PHE A N 1
ATOM 2079 C CA . PHE A 1 288 ? 0.043 16.388 22.877 1.00 76.56 288 PHE A CA 1
ATOM 2080 C C . PHE A 1 288 ? -0.249 17.894 22.836 1.00 76.56 288 PHE A C 1
ATOM 2082 O O . PHE A 1 288 ? 0.670 18.714 22.838 1.00 76.56 288 PHE A O 1
ATOM 2089 N N . LYS A 1 289 ? -1.528 18.275 22.775 1.00 70.81 289 LYS A N 1
ATOM 2090 C CA . LYS A 1 289 ? -1.944 19.667 22.633 1.00 70.81 289 LYS A CA 1
ATOM 2091 C C . LYS A 1 289 ? -1.980 20.349 24.000 1.00 70.81 289 LYS A C 1
ATOM 2093 O O . LYS A 1 289 ? -2.541 19.819 24.956 1.00 70.81 289 LYS A O 1
ATOM 2098 N N . CYS A 1 290 ? -1.462 21.567 24.069 1.00 66.38 290 CYS A N 1
ATOM 2099 C CA . CYS A 1 290 ? -1.701 22.442 25.207 1.00 66.38 290 CYS A CA 1
ATOM 2100 C C . CYS A 1 290 ? -3.130 23.003 25.206 1.00 66.38 290 CYS A C 1
ATOM 2102 O O . CYS A 1 290 ? -3.747 23.213 24.156 1.00 66.38 290 CYS A O 1
ATOM 2104 N N . ALA A 1 291 ? -3.663 23.279 26.391 1.00 63.06 291 ALA A N 1
ATOM 2105 C CA . ALA A 1 291 ? -4.819 24.142 26.559 1.00 63.06 291 ALA A CA 1
ATOM 2106 C C . ALA A 1 291 ? -4.487 25.556 26.047 1.00 63.06 291 ALA A C 1
ATOM 2108 O O . ALA A 1 291 ? -3.347 25.873 25.702 1.00 63.06 291 ALA A O 1
ATOM 2109 N N . SER A 1 292 ? -5.493 26.428 25.974 1.00 59.97 292 SER A N 1
ATOM 2110 C CA . SER A 1 292 ? -5.348 27.791 25.439 1.00 59.97 292 SER A CA 1
ATOM 2111 C C . SER A 1 292 ? -4.327 28.664 26.181 1.00 59.97 292 SER A C 1
ATOM 2113 O O . SER A 1 292 ? -3.959 29.720 25.677 1.00 59.97 292 SER A O 1
ATOM 2115 N N . ASP A 1 293 ? -3.889 28.247 27.369 1.00 56.62 293 ASP A N 1
ATOM 2116 C CA . ASP A 1 293 ? -2.868 28.919 28.171 1.00 56.62 293 ASP A CA 1
ATOM 2117 C C . ASP A 1 293 ? -1.427 28.498 27.818 1.00 56.62 293 ASP A C 1
ATOM 2119 O O . ASP A 1 293 ? -0.495 29.078 28.364 1.00 56.62 293 ASP A O 1
ATOM 2123 N N . ASN A 1 294 ? -1.226 27.538 26.900 1.00 57.16 294 ASN A N 1
ATOM 2124 C CA . ASN A 1 294 ? 0.075 26.959 26.522 1.00 57.16 294 ASN A CA 1
ATOM 2125 C C . ASN A 1 294 ? 0.887 26.363 27.690 1.00 57.16 294 ASN A C 1
ATOM 2127 O O . ASN A 1 294 ? 2.089 26.137 27.546 1.00 57.16 294 ASN A O 1
ATOM 2131 N N . VAL A 1 295 ? 0.250 26.110 28.836 1.00 54.53 295 VAL A N 1
ATOM 2132 C CA . VAL A 1 295 ? 0.912 25.598 30.049 1.00 54.53 295 VAL A CA 1
ATOM 2133 C C . VAL A 1 295 ? 0.170 24.391 30.613 1.00 54.53 295 VAL A C 1
ATOM 2135 O O . VAL A 1 295 ? 0.803 23.452 31.090 1.00 54.53 295 VAL A O 1
ATOM 2138 N N . THR A 1 296 ? -1.158 24.377 30.526 1.00 56.94 296 THR A N 1
ATOM 2139 C CA . THR A 1 296 ? -1.980 23.275 31.013 1.00 56.94 296 THR A CA 1
ATOM 2140 C C . THR A 1 296 ? -2.160 22.251 29.893 1.00 56.94 296 THR A C 1
ATOM 2142 O O . THR A 1 296 ? -2.519 22.631 28.779 1.00 56.94 296 THR A O 1
ATOM 2145 N N . PRO A 1 297 ? -1.950 20.950 30.127 1.00 61.00 297 PRO A N 1
ATOM 2146 C CA . PRO A 1 297 ? -2.260 19.943 29.125 1.00 61.00 297 PRO A CA 1
ATOM 2147 C C . PRO A 1 297 ? -3.748 19.949 28.771 1.00 61.00 297 PRO A C 1
ATOM 2149 O O . PRO A 1 297 ? -4.617 19.952 29.646 1.00 61.00 297 PRO A O 1
ATOM 2152 N N . ASN A 1 298 ? -4.063 19.936 27.475 1.00 63.25 298 ASN A N 1
ATOM 2153 C CA . ASN A 1 298 ? -5.425 19.685 27.030 1.00 63.25 298 ASN A CA 1
ATOM 2154 C C . ASN A 1 298 ? -5.641 18.175 27.145 1.00 63.25 298 ASN A C 1
ATOM 2156 O O . ASN A 1 298 ? -5.316 17.440 26.212 1.00 63.25 298 ASN A O 1
ATOM 2160 N N . GLY A 1 299 ? -6.042 17.740 28.343 1.00 72.44 299 GLY A N 1
ATOM 2161 C CA . GLY A 1 299 ? -5.994 16.346 28.781 1.00 72.44 299 GLY A CA 1
ATOM 2162 C C . GLY A 1 299 ? -6.583 15.349 27.783 1.00 72.44 299 GLY A C 1
ATOM 2163 O O . GLY A 1 299 ? -7.454 15.684 26.976 1.00 72.44 299 GLY A O 1
ATOM 2164 N N . ASP A 1 300 ? -6.112 14.106 27.860 1.00 82.31 300 ASP A N 1
ATOM 2165 C CA . ASP A 1 300 ? -6.334 13.074 26.842 1.00 82.31 300 ASP A CA 1
ATOM 2166 C C . ASP A 1 300 ? -7.827 12.842 26.525 1.00 82.31 300 ASP A C 1
ATOM 2168 O O . ASP A 1 300 ? -8.206 12.740 25.358 1.00 82.31 300 ASP A O 1
ATOM 2172 N N . ALA A 1 301 ? -8.708 12.925 27.528 1.00 86.88 301 ALA A N 1
ATOM 2173 C CA . ALA A 1 301 ? -10.160 12.824 27.353 1.00 86.88 301 ALA A CA 1
ATOM 2174 C C . ALA A 1 301 ? -10.766 13.889 26.418 1.00 86.88 301 ALA A C 1
ATOM 2176 O O . ALA A 1 301 ? -11.720 13.594 25.695 1.00 86.88 301 ALA A O 1
ATOM 2177 N N . THR A 1 302 ? -10.218 15.108 26.385 1.00 88.44 302 THR A N 1
ATOM 2178 C CA . THR A 1 302 ? -10.663 16.148 25.444 1.00 88.44 302 THR A CA 1
ATOM 2179 C C . THR A 1 302 ? -10.314 15.763 24.009 1.00 88.44 302 THR A C 1
ATOM 2181 O O . THR A 1 302 ? -11.119 15.963 23.098 1.00 88.44 302 THR A O 1
ATOM 2184 N N . PHE A 1 303 ? -9.126 15.189 23.798 1.00 90.50 303 PHE A N 1
ATOM 2185 C CA . PHE A 1 303 ? -8.694 14.741 22.478 1.00 90.50 303 PHE A CA 1
ATOM 2186 C C . PHE A 1 303 ? -9.498 13.527 22.007 1.00 90.50 303 PHE A C 1
ATOM 2188 O O . PHE A 1 303 ? -10.031 13.544 20.899 1.00 90.50 303 PHE A O 1
ATOM 2195 N N . TRP A 1 304 ? -9.699 12.528 22.869 1.00 95.00 304 TRP A N 1
ATOM 2196 C CA . TRP A 1 304 ? -10.558 11.385 22.550 1.00 95.00 304 TRP A CA 1
ATOM 2197 C C . TRP A 1 304 ? -11.990 11.826 22.251 1.00 95.00 304 TRP A C 1
ATOM 2199 O O . TRP A 1 304 ? -12.601 11.331 21.309 1.00 95.00 304 TRP A O 1
ATOM 2209 N N . GLY A 1 305 ? -12.511 12.806 22.995 1.00 95.06 305 GL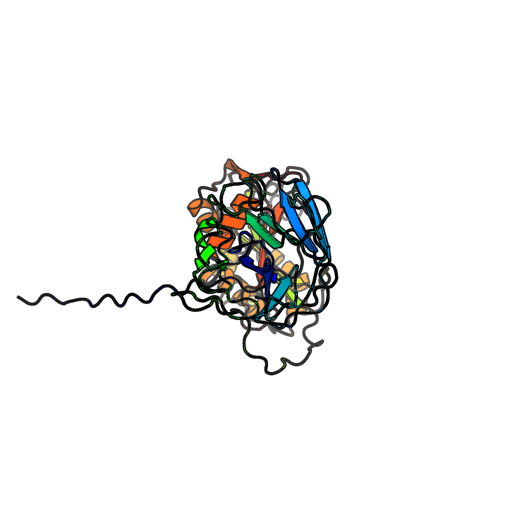Y A N 1
ATOM 2210 C CA . GLY A 1 305 ? -13.827 13.378 22.736 1.00 95.06 305 GLY A CA 1
ATOM 2211 C C . GLY A 1 305 ? -13.942 14.046 21.366 1.00 95.06 305 GLY A C 1
ATOM 2212 O O . GLY A 1 305 ? -14.960 13.876 20.693 1.00 95.06 305 GLY A O 1
ATOM 2213 N N . TYR A 1 306 ? -12.896 14.749 20.921 1.00 94.25 306 TYR A N 1
ATOM 2214 C CA . TYR A 1 306 ? -12.827 15.320 19.575 1.00 94.25 306 TYR A CA 1
ATOM 2215 C C . TYR A 1 306 ? -12.818 14.232 18.493 1.00 94.25 306 TYR A C 1
ATOM 2217 O O . TYR A 1 306 ? -13.625 14.290 17.564 1.00 94.25 306 TYR A O 1
ATOM 2225 N N . GLU A 1 307 ? -11.957 13.221 18.635 1.00 97.56 307 GLU A N 1
ATOM 2226 C CA . GLU A 1 307 ? -11.853 12.113 17.678 1.00 97.56 307 GLU A CA 1
ATOM 2227 C C . GLU A 1 307 ? -13.151 11.298 17.612 1.00 97.56 307 GLU A C 1
ATOM 2229 O O . GLU A 1 307 ? -13.617 10.948 16.527 1.00 97.56 307 GLU A O 1
ATOM 2234 N N . TRP A 1 308 ? -13.798 11.057 18.755 1.00 97.44 308 TRP A N 1
ATOM 2235 C CA . TRP A 1 308 ? -15.116 10.430 18.799 1.00 97.44 308 TRP A CA 1
ATOM 2236 C C . TRP A 1 308 ? -16.170 11.279 18.087 1.00 97.44 308 TRP A C 1
ATOM 2238 O O . TRP A 1 308 ? -16.812 10.802 17.154 1.00 97.44 308 TRP A O 1
ATOM 2248 N N . GLY A 1 309 ? -16.337 12.541 18.492 1.00 95.75 309 GLY A N 1
ATOM 2249 C CA . GLY A 1 309 ? -17.383 13.410 17.955 1.00 95.75 309 GLY A CA 1
ATOM 2250 C C . GLY A 1 309 ? -17.253 13.608 16.447 1.00 95.75 309 GLY A C 1
ATOM 2251 O O . GLY A 1 309 ? -18.238 13.485 15.718 1.00 95.75 309 GLY A O 1
ATOM 2252 N N . LYS A 1 310 ? -16.030 13.848 15.968 1.00 95.06 310 LYS A N 1
ATOM 2253 C CA . LYS A 1 310 ? -15.763 14.126 14.558 1.00 95.06 310 LYS A CA 1
ATOM 2254 C C . LYS A 1 310 ? -15.724 12.873 13.688 1.00 95.06 310 LYS A C 1
ATOM 2256 O O . LYS A 1 310 ? -16.256 12.927 12.583 1.00 95.06 310 LYS A O 1
ATOM 2261 N N . HIS A 1 311 ? -15.105 11.787 14.152 1.00 97.69 311 HIS A N 1
ATOM 2262 C CA . HIS A 1 311 ? -14.839 10.593 13.340 1.00 97.69 311 HIS A CA 1
ATOM 2263 C C . HIS A 1 311 ? -15.573 9.350 13.857 1.00 97.69 311 HIS A C 1
ATOM 2265 O O . HIS A 1 311 ? -16.254 8.681 13.082 1.00 97.69 311 HIS A O 1
ATOM 2271 N N . GLY A 1 312 ? -15.500 9.064 15.159 1.00 96.62 312 GLY A N 1
ATOM 2272 C CA . GLY A 1 312 ? -16.123 7.880 15.762 1.00 96.62 312 GLY A CA 1
ATOM 2273 C C . GLY A 1 312 ? -17.636 7.786 15.541 1.00 96.62 312 GLY A C 1
ATOM 2274 O O . GLY A 1 312 ? -18.131 6.725 15.154 1.00 96.62 312 GLY A O 1
ATOM 2275 N N . THR A 1 313 ? -18.362 8.902 15.660 1.00 95.56 313 THR A N 1
ATOM 2276 C CA . THR A 1 313 ? -19.816 8.960 15.406 1.00 95.56 313 THR A CA 1
ATOM 2277 C C . THR A 1 313 ? -20.201 8.561 13.977 1.00 95.56 313 THR A C 1
ATOM 2279 O O . THR A 1 313 ? -21.300 8.069 13.745 1.00 95.56 313 THR A O 1
ATOM 2282 N N . CYS A 1 314 ? -19.294 8.696 13.008 1.00 95.88 314 CYS A N 1
ATOM 2283 C CA . CYS A 1 314 ? -19.524 8.287 11.621 1.00 95.88 314 CYS A CA 1
ATOM 2284 C C . CYS A 1 314 ? -19.334 6.786 11.382 1.00 95.88 314 CYS A C 1
ATOM 2286 O O . CYS A 1 314 ? -19.574 6.308 10.278 1.00 95.88 314 CYS A O 1
ATOM 2288 N N . SER A 1 315 ? -18.912 6.038 12.403 1.00 95.44 315 SER A N 1
ATOM 2289 C CA . SER A 1 315 ? -18.635 4.605 12.306 1.00 95.44 315 SER A CA 1
ATOM 2290 C C . SER A 1 315 ? -19.652 3.718 13.020 1.00 95.44 315 SER A C 1
ATOM 2292 O O . SER A 1 315 ? -19.506 2.500 12.998 1.00 95.44 315 SER A O 1
ATOM 2294 N N . GLN A 1 316 ? -20.703 4.297 13.616 1.00 89.81 316 GLN A N 1
ATOM 2295 C CA . GLN A 1 316 ? -21.652 3.597 14.500 1.00 89.81 316 GLN A CA 1
ATOM 2296 C C . GLN A 1 316 ? -22.425 2.446 13.834 1.00 89.81 316 GLN A C 1
ATOM 2298 O O . GLN A 1 316 ? -22.959 1.570 14.508 1.00 89.81 316 GLN A O 1
ATOM 2303 N N . THR A 1 317 ? -22.457 2.410 12.507 1.00 86.94 317 THR A N 1
ATOM 2304 C CA . THR A 1 317 ? -23.029 1.320 11.703 1.00 86.94 317 THR A CA 1
ATOM 2305 C C . THR A 1 317 ? -22.184 0.040 11.747 1.00 86.94 317 THR A C 1
ATOM 2307 O O . THR A 1 317 ? -22.711 -1.051 11.541 1.00 86.94 317 THR A O 1
ATOM 2310 N N . VAL A 1 318 ? -20.887 0.169 12.040 1.00 89.06 318 VAL A N 1
ATOM 2311 C CA . VAL A 1 318 ? -19.886 -0.911 12.101 1.00 89.06 318 VAL A CA 1
ATOM 2312 C C . VAL A 1 318 ? -19.358 -1.094 13.527 1.00 89.06 318 VAL A C 1
ATOM 2314 O O . VAL A 1 318 ? -19.160 -2.218 13.985 1.00 89.06 318 VAL A O 1
ATOM 2317 N N . LEU A 1 319 ? -19.140 0.016 14.231 1.00 93.19 319 LEU A N 1
ATOM 2318 C CA . LEU A 1 319 ? -18.588 0.118 15.579 1.00 93.19 319 LEU A CA 1
ATOM 2319 C C . LEU A 1 319 ? -19.611 0.852 16.460 1.00 93.19 319 LEU A C 1
ATOM 2321 O O . LEU A 1 319 ? -19.513 2.065 16.649 1.00 93.19 319 LEU A O 1
ATOM 2325 N N . PRO A 1 320 ? -20.635 0.145 16.969 1.00 89.50 320 PRO A N 1
ATOM 2326 C CA . PRO A 1 320 ? -21.855 0.757 17.502 1.00 89.50 320 PRO A CA 1
ATOM 2327 C C . PRO A 1 320 ? -21.688 1.483 18.841 1.00 89.50 320 PRO A C 1
ATOM 2329 O O . PRO A 1 320 ? -22.645 2.076 19.332 1.00 89.50 320 PRO A O 1
ATOM 2332 N N . SER A 1 321 ? -20.509 1.434 19.460 1.00 92.38 321 SER A N 1
ATOM 2333 C CA . SER A 1 321 ? -20.238 2.088 20.742 1.00 92.38 321 SER A CA 1
ATOM 2334 C C . SER A 1 321 ? -18.861 2.739 20.786 1.00 92.38 321 SER A C 1
ATOM 2336 O O . SER A 1 321 ? -17.932 2.299 20.099 1.00 92.38 321 SER A O 1
ATOM 2338 N N . GLN A 1 322 ? -18.701 3.716 21.682 1.00 97.25 322 GLN A N 1
ATOM 2339 C CA . GLN A 1 322 ? -17.404 4.325 22.000 1.00 97.25 322 GLN A CA 1
ATOM 2340 C C . GLN A 1 322 ? -16.367 3.250 22.326 1.00 97.25 322 GLN A C 1
ATOM 2342 O O . GLN A 1 322 ? -15.278 3.236 21.755 1.00 97.25 322 GLN A O 1
ATOM 2347 N N . LEU A 1 323 ? -16.739 2.281 23.172 1.00 96.44 323 LEU A N 1
ATOM 2348 C CA . LEU A 1 323 ? -15.858 1.173 23.522 1.00 96.44 323 LEU A CA 1
ATOM 2349 C C . LEU A 1 323 ? -15.413 0.380 22.291 1.00 96.44 323 LEU A C 1
ATOM 2351 O O . LEU A 1 323 ? -14.223 0.114 22.165 1.00 96.44 323 LEU A O 1
ATOM 2355 N N . SER A 1 324 ? -16.314 0.028 21.368 1.00 95.50 324 SER A N 1
ATOM 2356 C CA . SER A 1 324 ? -15.936 -0.712 20.152 1.00 95.50 324 SER A CA 1
ATOM 2357 C C . SER A 1 324 ? -15.013 0.089 19.225 1.00 95.50 324 SER A C 1
ATOM 2359 O O . SER A 1 324 ? -14.062 -0.473 18.687 1.00 95.50 324 SER A O 1
ATOM 2361 N N . TYR A 1 325 ? -15.221 1.404 19.107 1.00 97.81 325 TYR A N 1
ATOM 2362 C CA . TYR A 1 325 ? -14.365 2.287 18.314 1.00 97.81 325 TYR A CA 1
ATOM 2363 C C . TYR A 1 325 ? -12.949 2.385 18.890 1.00 97.81 325 TYR A C 1
ATOM 2365 O O . TYR A 1 325 ? -11.967 2.099 18.203 1.00 97.81 325 TYR A O 1
ATOM 2373 N N . PHE A 1 326 ? -12.842 2.723 20.177 1.00 98.06 326 PHE A N 1
ATOM 2374 C CA . PHE A 1 326 ? -11.554 2.913 20.839 1.00 98.06 326 PHE A CA 1
ATOM 2375 C C . PHE A 1 326 ? -10.805 1.594 21.052 1.00 98.06 326 PHE A C 1
ATOM 2377 O O . PHE A 1 326 ? -9.610 1.510 20.773 1.00 98.06 326 PHE A O 1
ATOM 2384 N N . SER A 1 327 ? -11.489 0.528 21.478 1.00 95.56 327 SER A N 1
ATOM 2385 C CA . SER A 1 327 ? -10.842 -0.784 21.634 1.00 95.56 327 SER A CA 1
ATOM 2386 C C . SER A 1 327 ? -10.382 -1.372 20.299 1.00 95.56 327 SER A C 1
ATOM 2388 O O . SER A 1 327 ? -9.351 -2.041 20.271 1.00 95.56 327 SER A O 1
ATOM 2390 N N . GLY A 1 328 ? -11.082 -1.086 19.195 1.00 94.56 328 GLY A N 1
ATOM 2391 C CA . GLY A 1 328 ? -10.717 -1.540 17.854 1.00 94.56 328 GLY A CA 1
ATOM 2392 C C . GLY A 1 328 ? -9.334 -1.052 17.420 1.00 94.56 328 GLY A C 1
ATOM 2393 O O . GLY A 1 328 ? -8.448 -1.858 17.134 1.00 94.56 328 GLY A O 1
ATOM 2394 N N . ILE A 1 329 ? -9.107 0.263 17.449 1.00 97.44 329 ILE A N 1
ATOM 2395 C CA . ILE A 1 329 ? -7.803 0.842 17.087 1.00 97.44 329 ILE A CA 1
ATOM 2396 C C . ILE A 1 329 ? -6.700 0.521 18.106 1.00 97.44 329 ILE A C 1
ATOM 2398 O O . ILE A 1 329 ? -5.553 0.298 17.715 1.00 97.44 329 ILE A O 1
ATOM 2402 N N . ILE A 1 330 ? -7.026 0.405 19.398 1.00 96.12 330 ILE A N 1
ATOM 2403 C CA . ILE A 1 330 ? -6.067 -0.059 20.414 1.00 96.12 330 ILE A CA 1
ATOM 2404 C C . ILE A 1 330 ? -5.634 -1.508 20.145 1.00 96.12 330 ILE A C 1
ATOM 2406 O O . ILE A 1 330 ? -4.448 -1.825 20.246 1.00 96.12 330 ILE A O 1
ATOM 2410 N N . ASN A 1 331 ? -6.562 -2.390 19.762 1.00 93.88 331 ASN A N 1
ATOM 2411 C CA . ASN A 1 331 ? -6.252 -3.772 19.399 1.00 93.88 331 ASN A CA 1
ATOM 2412 C C . ASN A 1 331 ? -5.369 -3.828 18.144 1.00 93.88 331 ASN A C 1
ATOM 2414 O O . ASN A 1 331 ? -4.325 -4.48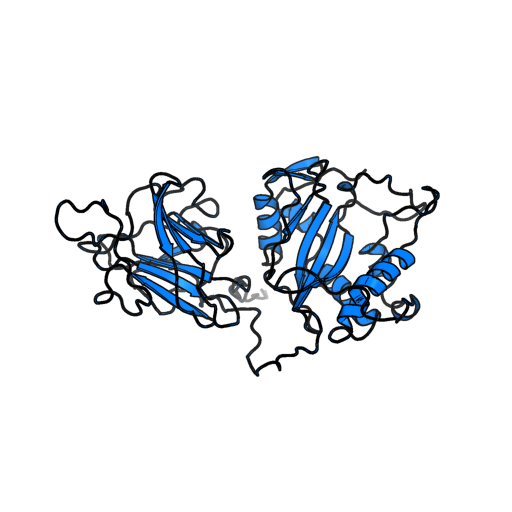1 18.167 1.00 93.88 331 ASN A O 1
ATOM 2418 N N . LEU A 1 332 ? -5.715 -3.066 17.101 1.00 94.12 332 LEU A N 1
ATOM 2419 C CA . LEU A 1 332 ? -4.881 -2.932 15.905 1.00 94.12 332 LEU A CA 1
ATOM 2420 C C . LEU A 1 332 ? -3.453 -2.511 16.251 1.00 94.12 332 LEU A C 1
ATOM 2422 O O . LEU A 1 332 ? -2.492 -3.141 15.811 1.00 94.12 332 LEU A O 1
ATOM 2426 N N . ARG A 1 333 ? -3.304 -1.489 17.099 1.00 93.88 333 ARG A N 1
ATOM 2427 C CA . ARG A 1 333 ? -1.999 -1.001 17.551 1.00 93.88 333 ARG A CA 1
ATOM 2428 C C . ARG A 1 333 ? -1.202 -2.069 18.296 1.00 93.88 333 ARG A C 1
ATOM 2430 O O . ARG A 1 333 ? -0.014 -2.220 18.034 1.00 93.88 333 ARG A O 1
ATOM 2437 N N . LYS A 1 334 ? -1.826 -2.787 19.230 1.00 90.50 334 LYS A N 1
ATOM 2438 C CA . LYS A 1 334 ? -1.128 -3.718 20.134 1.00 90.50 334 LYS A CA 1
ATOM 2439 C C . LYS A 1 334 ? -0.826 -5.068 19.494 1.00 90.50 334 LYS A C 1
ATOM 2441 O O . LYS A 1 334 ? 0.255 -5.604 19.711 1.00 90.50 334 LYS A O 1
ATOM 2446 N N . ASN A 1 335 ? -1.784 -5.615 18.752 1.00 85.88 335 ASN A N 1
ATOM 2447 C CA . ASN A 1 335 ? -1.791 -7.034 18.400 1.00 85.88 335 ASN A CA 1
ATOM 2448 C C . ASN A 1 335 ? -1.669 -7.298 16.895 1.00 85.88 335 ASN A C 1
ATOM 2450 O O . ASN A 1 335 ? -1.387 -8.432 16.522 1.00 85.88 335 ASN A O 1
ATOM 2454 N N . VAL A 1 336 ? -1.893 -6.291 16.042 1.00 84.69 336 VAL A N 1
ATOM 2455 C CA . VAL A 1 336 ? -1.855 -6.459 14.577 1.00 84.69 336 VAL A CA 1
ATOM 2456 C C . VAL A 1 336 ? -0.666 -5.728 13.961 1.00 84.69 336 VAL A C 1
ATOM 2458 O O . VAL A 1 336 ? 0.096 -6.325 13.212 1.00 84.69 336 VAL A O 1
ATOM 2461 N N . ILE A 1 337 ? -0.490 -4.446 14.282 1.00 91.88 337 ILE A N 1
ATOM 2462 C CA . ILE A 1 337 ? 0.533 -3.587 13.671 1.00 91.88 337 ILE A CA 1
ATOM 2463 C C . ILE A 1 337 ? 1.795 -3.537 14.534 1.00 91.88 337 ILE A C 1
ATOM 2465 O O . ILE A 1 337 ? 2.897 -3.685 14.022 1.00 91.88 337 ILE A O 1
ATOM 2469 N N . GLY A 1 338 ? 1.657 -3.315 15.843 1.00 90.25 338 GLY A N 1
ATOM 2470 C CA . GLY A 1 338 ? 2.790 -3.031 16.723 1.00 90.25 338 GLY A CA 1
ATOM 2471 C C . GLY A 1 338 ? 3.260 -1.574 16.651 1.00 90.25 338 GLY A C 1
ATOM 2472 O O . GLY A 1 338 ? 2.559 -0.688 16.150 1.00 90.25 338 GLY A O 1
ATOM 2473 N N . ASP A 1 339 ? 4.448 -1.306 17.204 1.00 91.50 339 ASP A N 1
ATOM 2474 C CA . ASP A 1 339 ? 5.027 0.039 17.236 1.00 91.50 339 ASP A CA 1
ATOM 2475 C C . ASP A 1 339 ? 5.773 0.389 15.944 1.00 91.50 339 ASP A C 1
ATOM 2477 O O . ASP A 1 339 ? 6.730 -0.285 15.563 1.00 91.50 339 ASP A O 1
ATOM 2481 N N . MET A 1 340 ? 5.389 1.500 15.308 1.00 94.50 340 MET A N 1
ATOM 2482 C CA . MET A 1 340 ? 6.083 2.046 14.140 1.00 94.50 340 MET A CA 1
ATOM 2483 C C . MET A 1 340 ? 7.549 2.364 14.447 1.00 94.50 340 MET A C 1
ATOM 2485 O O . MET A 1 340 ? 8.387 2.188 13.571 1.00 94.50 340 MET A O 1
ATOM 2489 N N . ALA A 1 341 ? 7.907 2.754 15.677 1.00 92.88 341 ALA A N 1
ATOM 2490 C CA . ALA A 1 341 ? 9.320 2.909 16.032 1.00 92.88 341 ALA A CA 1
ATOM 2491 C C . ALA A 1 341 ? 10.076 1.574 15.918 1.00 92.88 341 ALA A C 1
ATOM 2493 O O . ALA A 1 341 ? 11.166 1.529 15.348 1.00 92.88 341 ALA A O 1
ATOM 2494 N N . THR A 1 342 ? 9.492 0.476 16.409 1.00 92.94 342 THR A N 1
ATOM 2495 C CA . THR A 1 342 ? 10.070 -0.873 16.305 1.00 92.94 342 THR A CA 1
ATOM 2496 C C . THR A 1 342 ? 10.175 -1.331 14.852 1.00 92.94 342 THR A C 1
ATOM 2498 O O . THR A 1 342 ? 11.230 -1.800 14.438 1.00 92.94 342 THR A O 1
ATOM 2501 N N . ILE A 1 343 ? 9.118 -1.138 14.063 1.00 94.75 343 ILE A N 1
ATOM 2502 C CA . ILE A 1 343 ? 9.097 -1.474 12.632 1.00 94.75 343 ILE A CA 1
ATOM 2503 C C . ILE A 1 343 ? 10.199 -0.725 11.871 1.00 94.75 343 ILE A C 1
ATOM 2505 O O . ILE A 1 343 ? 10.975 -1.327 11.134 1.00 94.75 343 ILE A O 1
ATOM 2509 N N . LEU A 1 344 ? 10.291 0.592 12.062 1.00 96.56 344 LEU A N 1
ATOM 2510 C CA . LEU A 1 344 ? 11.256 1.429 11.353 1.00 96.56 344 LEU A CA 1
ATOM 2511 C C . LEU A 1 344 ? 12.696 1.127 11.792 1.00 96.56 344 LEU A C 1
ATOM 2513 O O . LEU A 1 344 ? 13.578 0.962 10.947 1.00 96.56 344 LEU A O 1
ATOM 2517 N N . SER A 1 345 ? 12.938 0.983 13.096 1.00 95.31 345 SER A N 1
ATOM 2518 C CA . SER A 1 345 ? 14.273 0.671 13.627 1.00 95.31 345 SER A CA 1
ATOM 2519 C C . SER A 1 345 ? 14.796 -0.692 13.168 1.00 95.31 345 SER A C 1
ATOM 2521 O O . SER A 1 345 ? 15.992 -0.806 12.895 1.00 95.31 345 SER A O 1
ATOM 2523 N N . ALA A 1 346 ? 13.924 -1.692 12.980 1.00 92.69 346 ALA A N 1
ATOM 2524 C CA . ALA A 1 346 ? 14.296 -2.986 12.401 1.00 92.69 346 ALA A CA 1
ATOM 2525 C C . ALA A 1 346 ? 14.856 -2.864 10.968 1.00 92.69 346 ALA A C 1
ATOM 2527 O O . ALA A 1 346 ? 15.666 -3.688 10.551 1.00 92.69 346 ALA A O 1
ATOM 2528 N N . ALA A 1 347 ? 14.485 -1.804 10.243 1.00 92.81 347 ALA A N 1
ATOM 2529 C CA . ALA A 1 347 ? 15.019 -1.457 8.926 1.00 92.81 347 ALA A CA 1
ATOM 2530 C C . ALA A 1 347 ? 16.161 -0.416 8.976 1.00 92.81 347 ALA A C 1
ATOM 2532 O O . ALA A 1 347 ? 16.543 0.138 7.946 1.00 92.81 347 ALA A O 1
ATOM 2533 N N . GLY A 1 348 ? 16.699 -0.101 10.160 1.00 96.06 348 GLY A N 1
ATOM 2534 C CA . GLY A 1 348 ? 17.738 0.921 10.340 1.00 96.06 348 GLY A CA 1
ATOM 2535 C C . GLY A 1 348 ? 17.231 2.369 10.256 1.00 96.06 348 GLY A C 1
ATOM 2536 O O . GLY A 1 348 ? 18.035 3.304 10.185 1.00 96.06 348 GLY A O 1
ATOM 2537 N N . ILE A 1 349 ? 15.911 2.576 10.279 1.00 97.19 349 ILE A N 1
ATOM 2538 C CA . ILE A 1 349 ? 15.270 3.892 10.206 1.00 97.19 349 ILE A CA 1
ATOM 2539 C C . ILE A 1 349 ? 15.012 4.396 11.629 1.00 97.19 349 ILE A C 1
ATOM 2541 O O . ILE A 1 349 ? 14.033 4.029 12.276 1.00 97.19 349 ILE A O 1
ATOM 2545 N N . ASN A 1 350 ? 15.906 5.250 12.123 1.00 94.56 350 ASN A N 1
ATOM 2546 C CA . ASN A 1 350 ? 15.905 5.754 13.494 1.00 94.56 350 ASN A CA 1
ATOM 2547 C C . ASN A 1 350 ? 15.727 7.283 13.529 1.00 94.56 350 ASN A C 1
ATOM 2549 O O . ASN A 1 350 ? 16.106 7.971 12.575 1.00 94.56 350 ASN A O 1
ATOM 2553 N N . PRO A 1 351 ? 15.182 7.850 14.622 1.00 92.25 351 PRO A N 1
ATOM 2554 C CA . PRO A 1 351 ? 15.118 9.297 14.781 1.00 92.25 351 PRO A CA 1
ATOM 2555 C C . PRO A 1 351 ? 16.509 9.951 14.685 1.00 92.25 351 PRO A C 1
ATOM 2557 O O . PRO A 1 351 ? 17.502 9.406 15.159 1.00 92.25 351 PRO A O 1
ATOM 2560 N N . GLY A 1 352 ? 16.571 11.139 14.088 1.00 92.44 352 GLY A N 1
ATOM 2561 C CA . GLY A 1 352 ? 17.788 11.899 13.784 1.00 92.44 352 GLY A CA 1
ATOM 2562 C C . GLY A 1 352 ? 18.230 11.819 12.320 1.00 92.44 352 GLY A C 1
ATOM 2563 O O . GLY A 1 352 ? 19.023 12.653 11.885 1.00 92.44 352 GLY A O 1
ATOM 2564 N N . GLY A 1 353 ? 17.705 10.864 11.548 1.00 94.88 353 GLY A N 1
ATOM 2565 C CA . GLY A 1 353 ? 18.068 10.660 10.146 1.00 94.88 353 GLY A CA 1
ATOM 2566 C C . GLY A 1 353 ? 17.153 11.349 9.126 1.00 94.88 353 GLY A C 1
ATOM 2567 O O . GLY A 1 353 ? 16.094 11.896 9.441 1.00 94.88 353 GLY A O 1
ATOM 2568 N N . THR A 1 354 ? 17.573 11.277 7.862 1.00 97.25 354 THR A N 1
ATOM 2569 C CA . THR A 1 354 ? 16.757 11.598 6.682 1.00 97.25 354 THR A CA 1
ATOM 2570 C C . THR A 1 354 ? 16.652 10.349 5.822 1.00 97.25 354 THR A C 1
ATOM 2572 O O . THR A 1 354 ? 17.668 9.731 5.511 1.00 97.25 354 THR A O 1
ATOM 2575 N N . TYR A 1 355 ? 15.434 9.983 5.440 1.00 96.44 355 TYR A N 1
ATOM 2576 C CA . TYR A 1 355 ? 15.148 8.716 4.773 1.00 96.44 355 TYR A CA 1
ATOM 2577 C C . TYR A 1 355 ? 14.268 8.939 3.557 1.00 96.44 355 TYR A C 1
ATOM 2579 O O . TYR A 1 355 ? 13.458 9.864 3.535 1.00 96.44 355 TYR A O 1
ATOM 2587 N N . THR A 1 356 ? 14.398 8.080 2.551 1.00 94.50 356 THR A N 1
ATOM 2588 C CA . THR A 1 356 ? 13.481 8.123 1.409 1.00 94.50 356 THR A CA 1
ATOM 2589 C C . THR A 1 356 ? 12.083 7.688 1.849 1.00 94.50 356 THR A C 1
ATOM 2591 O O . THR A 1 356 ? 11.931 6.786 2.679 1.00 94.50 356 THR A O 1
ATOM 2594 N N . ILE A 1 357 ? 11.047 8.292 1.268 1.00 89.25 357 ILE A N 1
ATOM 2595 C CA . ILE A 1 357 ? 9.657 7.878 1.508 1.00 89.25 357 ILE A CA 1
ATOM 2596 C C . ILE A 1 357 ? 9.489 6.397 1.146 1.00 89.25 357 ILE A C 1
ATOM 2598 O O . ILE A 1 357 ? 8.862 5.647 1.890 1.00 89.25 357 ILE A O 1
ATOM 2602 N N . THR A 1 358 ? 10.117 5.948 0.055 1.00 83.56 358 THR A N 1
ATOM 2603 C CA . THR A 1 358 ? 10.118 4.542 -0.368 1.00 83.56 358 THR A CA 1
ATOM 2604 C C . THR A 1 358 ? 10.709 3.619 0.695 1.00 83.56 358 THR A C 1
ATOM 2606 O O . THR A 1 358 ? 10.080 2.625 1.033 1.00 83.56 358 THR A O 1
ATOM 2609 N N . SER A 1 359 ? 11.859 3.951 1.296 1.00 83.44 359 SER A N 1
ATOM 2610 C CA . SER A 1 359 ? 12.446 3.108 2.352 1.00 83.44 359 SER A CA 1
ATOM 2611 C C . SER A 1 359 ? 11.542 2.984 3.581 1.00 83.44 359 SER A C 1
ATOM 2613 O O . SER A 1 359 ? 11.443 1.901 4.148 1.00 83.44 359 SER A O 1
ATOM 2615 N N . ILE A 1 360 ? 10.841 4.058 3.964 1.00 94.75 360 ILE A N 1
ATOM 2616 C CA . ILE A 1 360 ? 9.882 4.035 5.082 1.00 94.75 360 ILE A CA 1
ATOM 2617 C C . ILE A 1 360 ? 8.685 3.144 4.735 1.00 94.75 360 ILE A C 1
ATOM 2619 O O . ILE A 1 360 ? 8.314 2.272 5.519 1.00 94.75 360 ILE A O 1
ATOM 2623 N N . ARG A 1 361 ? 8.100 3.326 3.544 1.00 92.00 361 ARG A N 1
ATOM 2624 C CA . ARG A 1 361 ? 6.960 2.522 3.079 1.00 92.00 361 ARG A CA 1
ATOM 2625 C C . ARG A 1 361 ? 7.314 1.041 2.984 1.00 92.00 361 ARG A C 1
ATOM 2627 O O . ARG A 1 361 ? 6.527 0.218 3.437 1.00 92.00 361 ARG A O 1
ATOM 2634 N N . ASN A 1 362 ? 8.501 0.712 2.476 1.00 76.50 362 ASN A N 1
ATOM 2635 C CA . ASN A 1 362 ? 8.977 -0.666 2.365 1.00 76.50 362 ASN A CA 1
ATOM 2636 C C . ASN A 1 362 ? 9.200 -1.300 3.741 1.00 76.50 362 ASN A C 1
ATOM 2638 O O . ASN A 1 362 ? 8.786 -2.435 3.948 1.00 76.50 362 ASN A O 1
ATOM 2642 N N . ALA A 1 363 ? 9.795 -0.571 4.693 1.00 87.44 363 ALA A N 1
ATOM 2643 C CA . ALA A 1 363 ? 9.994 -1.066 6.056 1.00 87.44 363 ALA A CA 1
ATOM 2644 C C . ALA A 1 363 ? 8.663 -1.425 6.734 1.00 87.44 363 ALA A C 1
ATOM 2646 O O . ALA A 1 363 ? 8.526 -2.497 7.318 1.00 87.44 363 ALA A O 1
ATOM 2647 N N . VAL A 1 364 ? 7.658 -0.554 6.605 1.00 88.06 364 VAL A N 1
ATOM 2648 C CA . VAL A 1 364 ? 6.322 -0.811 7.158 1.00 88.06 364 VAL A CA 1
ATOM 2649 C C . VAL A 1 364 ? 5.620 -1.940 6.414 1.00 88.06 364 VAL A C 1
ATOM 2651 O O . VAL A 1 364 ? 5.101 -2.850 7.055 1.00 88.06 364 VAL A O 1
ATOM 2654 N N . SER A 1 365 ? 5.655 -1.938 5.081 1.00 79.06 365 SER A N 1
ATOM 2655 C CA . SER A 1 365 ? 5.035 -2.987 4.268 1.00 79.06 365 SER A CA 1
ATOM 2656 C C . SER A 1 365 ? 5.631 -4.364 4.547 1.00 79.06 365 SER A C 1
ATOM 2658 O O . SER A 1 365 ? 4.888 -5.336 4.607 1.00 79.06 365 SER A O 1
ATOM 2660 N N . ALA A 1 366 ? 6.942 -4.460 4.777 1.00 68.00 366 ALA A N 1
ATOM 2661 C CA . ALA A 1 366 ? 7.593 -5.713 5.150 1.00 68.00 366 ALA A CA 1
ATOM 2662 C C . ALA A 1 366 ? 7.123 -6.243 6.517 1.00 68.00 366 ALA A C 1
ATOM 2664 O O . ALA A 1 366 ? 7.103 -7.452 6.727 1.00 68.00 366 ALA A O 1
ATOM 2665 N N . ALA A 1 367 ? 6.737 -5.356 7.439 1.00 76.00 367 ALA A N 1
ATOM 2666 C CA . ALA A 1 367 ? 6.276 -5.743 8.769 1.00 76.00 367 ALA A CA 1
ATOM 2667 C C . ALA A 1 367 ? 4.786 -6.104 8.815 1.00 76.00 367 ALA A C 1
ATOM 2669 O O . ALA A 1 367 ? 4.415 -7.044 9.513 1.00 76.00 367 ALA A O 1
ATOM 2670 N N . ILE A 1 368 ? 3.933 -5.360 8.101 1.00 80.00 368 ILE A N 1
ATOM 2671 C CA . ILE A 1 368 ? 2.470 -5.502 8.225 1.00 80.00 368 ILE A CA 1
ATOM 2672 C C . ILE A 1 368 ? 1.791 -6.049 6.968 1.00 80.00 368 ILE A C 1
ATOM 2674 O O . ILE A 1 368 ? 0.592 -6.307 6.995 1.00 80.00 368 ILE A O 1
ATOM 2678 N N . GLY A 1 369 ? 2.526 -6.201 5.865 1.00 66.44 369 GLY A N 1
ATOM 2679 C CA . GLY A 1 369 ? 1.991 -6.661 4.585 1.00 66.44 369 GLY A CA 1
ATOM 2680 C C . GLY A 1 369 ? 1.138 -5.625 3.852 1.00 66.44 369 GLY A C 1
ATOM 2681 O O . GLY A 1 369 ? 0.392 -6.003 2.966 1.00 66.44 369 GLY A O 1
ATOM 2682 N N . TYR A 1 370 ? 1.198 -4.337 4.205 1.00 74.12 370 TYR A N 1
ATOM 2683 C CA . TYR A 1 370 ? 0.439 -3.279 3.529 1.00 74.12 370 TYR A CA 1
ATOM 2684 C C . TYR A 1 370 ? 1.274 -2.011 3.384 1.00 74.12 370 TYR A C 1
ATOM 2686 O O . TYR A 1 370 ? 1.929 -1.568 4.330 1.00 74.12 370 TYR A O 1
ATOM 2694 N N . LEU A 1 371 ? 1.215 -1.398 2.200 1.00 77.88 371 LEU A N 1
ATOM 2695 C CA . LEU A 1 371 ? 1.896 -0.138 1.923 1.00 77.88 371 LEU A CA 1
ATOM 2696 C C . LEU A 1 371 ? 1.205 1.017 2.660 1.00 77.88 371 LEU A C 1
ATOM 2698 O O . LEU A 1 371 ? 0.042 1.307 2.367 1.00 77.88 371 LEU A O 1
ATOM 2702 N N . PRO A 1 372 ? 1.907 1.736 3.553 1.00 91.88 372 PRO A N 1
ATOM 2703 C CA . PRO A 1 372 ? 1.320 2.887 4.214 1.00 91.88 372 PRO A CA 1
ATOM 2704 C C . PRO A 1 372 ? 1.394 4.141 3.335 1.00 91.88 372 PRO A C 1
ATOM 2706 O O . PRO A 1 372 ? 2.147 4.216 2.351 1.00 91.88 372 PRO A O 1
ATOM 2709 N N . TYR A 1 373 ? 0.674 5.171 3.773 1.00 93.06 373 TYR A N 1
ATOM 2710 C CA . TYR A 1 373 ? 0.919 6.555 3.384 1.00 93.06 373 TYR A CA 1
ATOM 2711 C C . TYR A 1 373 ? 1.808 7.249 4.426 1.00 93.06 373 TYR A C 1
ATOM 2713 O O . TYR A 1 373 ? 1.613 7.075 5.628 1.00 93.06 373 TYR A O 1
ATOM 2721 N N . VAL A 1 374 ? 2.787 8.031 3.965 1.00 95.25 374 VAL A N 1
ATOM 2722 C CA . VAL A 1 374 ? 3.691 8.809 4.825 1.00 95.25 374 VAL A CA 1
ATOM 2723 C C . VAL A 1 374 ? 3.293 10.273 4.728 1.00 95.25 374 VAL A C 1
ATOM 2725 O O . VAL A 1 374 ? 3.372 10.863 3.651 1.00 95.25 374 VAL A O 1
ATOM 2728 N N . ASN A 1 375 ? 2.883 10.847 5.856 1.00 95.00 375 ASN A N 1
ATOM 2729 C CA . ASN A 1 375 ? 2.542 12.255 5.959 1.00 95.00 375 ASN A CA 1
ATOM 2730 C C . ASN A 1 375 ? 3.736 13.065 6.481 1.00 95.00 375 ASN A C 1
ATOM 2732 O O . ASN A 1 375 ? 4.493 12.622 7.353 1.00 95.00 375 ASN A O 1
ATOM 2736 N N . CYS A 1 376 ? 3.862 14.285 5.973 1.00 93.38 376 CYS A N 1
ATOM 2737 C CA . CYS A 1 376 ? 4.906 15.222 6.351 1.00 93.38 376 CYS A CA 1
ATOM 2738 C C . CYS A 1 376 ? 4.308 16.573 6.714 1.00 93.38 376 CYS A C 1
ATOM 2740 O O . CYS A 1 376 ? 3.300 16.994 6.151 1.00 93.38 376 CYS A O 1
ATOM 2742 N N . ASN A 1 377 ? 4.998 17.304 7.583 1.00 89.31 377 ASN A N 1
ATOM 2743 C CA . ASN A 1 377 ? 4.756 18.725 7.747 1.00 89.31 377 ASN A CA 1
ATOM 2744 C C . ASN A 1 377 ? 5.153 19.461 6.448 1.00 89.31 377 ASN A C 1
ATOM 2746 O O . ASN A 1 377 ? 6.342 19.456 6.111 1.00 89.31 377 ASN A O 1
ATOM 2750 N N . PRO A 1 378 ? 4.224 20.127 5.734 1.00 78.00 378 PRO A N 1
ATOM 2751 C CA . PRO A 1 378 ? 4.532 20.757 4.447 1.00 78.00 378 PRO A CA 1
ATOM 2752 C C . PRO A 1 378 ? 5.564 21.888 4.550 1.00 78.00 378 PRO A C 1
ATOM 2754 O O . PRO A 1 378 ? 6.296 22.147 3.599 1.00 78.00 378 PRO A O 1
ATOM 2757 N N . GLY A 1 379 ? 5.636 22.563 5.704 1.00 81.19 379 GLY A N 1
ATOM 2758 C CA . GLY A 1 379 ? 6.539 23.694 5.920 1.00 81.19 379 GLY A CA 1
ATOM 2759 C C . GLY A 1 379 ? 7.975 23.292 6.256 1.00 81.19 379 GLY A C 1
ATOM 2760 O O . GLY A 1 379 ? 8.892 24.070 6.007 1.00 81.19 379 GLY A O 1
ATOM 2761 N N . THR A 1 380 ? 8.188 22.098 6.818 1.00 87.31 380 THR A N 1
ATOM 2762 C CA . THR A 1 380 ? 9.516 21.651 7.286 1.00 87.31 380 THR A CA 1
ATOM 2763 C C . THR A 1 380 ? 9.996 20.340 6.672 1.00 87.31 380 THR A C 1
ATOM 2765 O O . THR A 1 380 ? 11.153 19.980 6.862 1.00 87.31 380 THR A O 1
ATOM 2768 N N . ASN A 1 381 ? 9.140 19.624 5.936 1.00 91.81 381 ASN A N 1
ATOM 2769 C CA . ASN A 1 381 ? 9.417 18.300 5.375 1.00 91.81 381 ASN A CA 1
ATOM 2770 C C . ASN A 1 381 ? 9.911 17.282 6.429 1.00 91.81 381 ASN A C 1
ATOM 2772 O O . ASN A 1 381 ? 10.792 16.454 6.176 1.00 91.81 381 ASN A O 1
ATOM 2776 N N . VAL A 1 382 ? 9.334 17.367 7.631 1.00 93.12 382 VAL A N 1
ATOM 2777 C CA . VAL A 1 382 ? 9.544 16.426 8.738 1.00 93.12 382 VAL A CA 1
ATOM 2778 C C . VAL A 1 382 ? 8.375 15.448 8.778 1.00 93.12 382 VAL A C 1
ATOM 2780 O O . VAL A 1 382 ? 7.224 15.859 8.629 1.00 93.12 382 VAL A O 1
ATOM 2783 N N . MET A 1 383 ? 8.662 14.165 8.985 1.00 94.69 383 MET A N 1
ATOM 2784 C CA . MET A 1 383 ? 7.655 13.110 9.059 1.00 94.69 383 MET A CA 1
ATOM 2785 C C . MET A 1 383 ? 6.790 13.313 10.301 1.00 94.69 383 MET A C 1
ATOM 2787 O O . MET A 1 383 ? 7.309 13.394 11.416 1.00 94.69 383 MET A O 1
ATOM 2791 N N . THR A 1 384 ? 5.479 13.383 10.099 1.00 92.94 384 THR A N 1
ATOM 2792 C CA . THR A 1 384 ? 4.501 13.614 11.166 1.00 92.94 384 THR A CA 1
ATOM 2793 C C . THR A 1 384 ? 3.642 12.394 11.419 1.00 92.94 384 THR A C 1
ATOM 2795 O O . THR A 1 384 ? 3.310 12.131 12.572 1.00 92.94 384 THR A O 1
ATOM 2798 N N . GLU A 1 385 ? 3.258 11.655 10.375 1.00 95.62 385 GLU A N 1
ATOM 2799 C CA . GLU A 1 385 ? 2.308 10.551 10.507 1.00 95.62 385 GLU A CA 1
ATOM 2800 C C . GLU A 1 385 ? 2.573 9.423 9.502 1.00 95.62 385 GLU A C 1
ATOM 2802 O O . GLU A 1 385 ? 3.131 9.640 8.425 1.00 95.62 385 GLU A O 1
ATOM 2807 N N . ILE A 1 386 ? 2.125 8.217 9.850 1.00 97.31 386 ILE A N 1
ATOM 2808 C CA . ILE A 1 386 ? 2.088 7.036 8.985 1.00 97.31 386 ILE A CA 1
ATOM 2809 C C . ILE A 1 386 ? 0.677 6.460 9.054 1.00 97.31 386 ILE A C 1
ATOM 2811 O O . ILE A 1 386 ? 0.184 6.102 10.129 1.00 97.31 386 ILE A O 1
ATOM 2815 N N . TRP A 1 387 ? 0.010 6.412 7.905 1.00 97.25 387 TRP A N 1
ATOM 2816 C CA . TRP A 1 387 ? -1.389 6.019 7.806 1.00 97.25 387 TRP A CA 1
ATOM 2817 C C . TRP A 1 387 ? -1.481 4.635 7.177 1.00 97.25 387 TRP A C 1
ATOM 2819 O O . TRP A 1 387 ? -0.830 4.360 6.166 1.00 97.25 387 TRP A O 1
ATOM 2829 N N . VAL A 1 388 ? -2.315 3.783 7.760 1.00 95.50 388 VAL A N 1
ATOM 2830 C CA . VAL A 1 388 ? -2.657 2.464 7.219 1.00 95.50 388 VAL A CA 1
ATOM 2831 C C . VAL A 1 388 ? -4.166 2.369 7.048 1.00 95.50 388 VAL A C 1
ATOM 2833 O O . VAL A 1 388 ? -4.910 3.051 7.754 1.00 95.50 388 VAL A O 1
ATOM 2836 N N . CYS A 1 389 ? -4.626 1.543 6.113 1.00 92.31 389 CYS A N 1
ATOM 2837 C CA . CYS A 1 389 ? -6.050 1.409 5.838 1.00 92.31 389 CYS A CA 1
ATOM 2838 C C . CYS A 1 389 ? -6.636 0.158 6.475 1.00 92.31 389 CYS A C 1
ATOM 2840 O O . CYS A 1 389 ? -6.009 -0.900 6.521 1.00 92.31 389 CYS A O 1
ATOM 2842 N N . VAL A 1 390 ? -7.858 0.307 6.970 1.00 94.12 390 VAL A N 1
ATOM 2843 C CA . VAL A 1 390 ? -8.593 -0.708 7.719 1.00 94.12 390 VAL A CA 1
ATOM 2844 C C . VAL A 1 390 ? -9.983 -0.853 7.106 1.00 94.12 390 VAL A C 1
ATOM 2846 O O . VAL A 1 390 ? -10.623 0.138 6.764 1.00 94.12 390 VAL A O 1
ATOM 2849 N N . SER A 1 391 ? -10.466 -2.083 6.961 1.00 85.50 391 SER A N 1
ATOM 2850 C CA . SER A 1 391 ? -11.802 -2.367 6.426 1.00 85.50 391 SER A CA 1
ATOM 2851 C C . SER A 1 391 ? -12.915 -1.732 7.270 1.00 85.50 391 SER A C 1
ATOM 2853 O O . SER A 1 391 ? -12.820 -1.679 8.496 1.00 85.50 391 SER A O 1
ATOM 2855 N N . ASN A 1 392 ? -14.020 -1.339 6.636 1.00 87.31 392 ASN A N 1
ATOM 2856 C CA . ASN A 1 392 ? -15.246 -0.890 7.309 1.00 87.31 392 ASN A CA 1
ATOM 2857 C C . ASN A 1 392 ? -16.090 -2.061 7.860 1.00 87.31 392 ASN A C 1
ATOM 2859 O O . ASN A 1 392 ? -17.317 -2.034 7.826 1.00 87.31 392 ASN A O 1
ATOM 2863 N N . THR A 1 393 ? -15.440 -3.111 8.361 1.00 82.75 393 THR A N 1
ATOM 2864 C CA . THR A 1 393 ? -16.101 -4.289 8.938 1.00 82.75 393 THR A CA 1
ATOM 2865 C C . THR A 1 393 ? -15.793 -4.391 10.424 1.00 82.75 393 THR A C 1
ATOM 2867 O O . THR A 1 393 ? -14.767 -3.891 10.881 1.00 82.75 393 THR A O 1
ATOM 2870 N N . ALA A 1 394 ? -16.631 -5.096 11.186 1.00 76.62 394 ALA A N 1
ATOM 2871 C CA . ALA A 1 394 ? -16.403 -5.293 12.620 1.00 76.62 394 ALA A CA 1
ATOM 2872 C C . ALA A 1 394 ? -15.071 -6.008 12.936 1.00 76.62 394 ALA A C 1
ATOM 2874 O O . ALA A 1 394 ? -14.542 -5.861 14.033 1.00 76.62 394 ALA A O 1
ATOM 2875 N N . SER A 1 395 ? -14.512 -6.764 11.981 1.00 78.69 395 SER A N 1
ATOM 2876 C CA . SER A 1 395 ? -13.195 -7.398 12.120 1.00 78.69 395 SER A CA 1
ATOM 2877 C C . SER A 1 395 ? -12.015 -6.434 12.002 1.00 78.69 395 SER A C 1
ATOM 2879 O O . SER A 1 395 ? -10.923 -6.799 12.419 1.00 78.69 395 SER A O 1
ATOM 2881 N N . LEU A 1 396 ? -12.212 -5.230 11.445 1.00 86.00 396 LEU A N 1
ATOM 2882 C CA . LEU A 1 396 ? -11.170 -4.209 11.292 1.00 86.00 396 LEU A CA 1
ATOM 2883 C C . LEU A 1 396 ? -9.870 -4.750 10.671 1.00 86.00 396 LEU A C 1
ATOM 2885 O O . LEU A 1 396 ? -8.774 -4.426 11.110 1.00 86.00 396 LEU A O 1
ATOM 2889 N N . ASN A 1 397 ? -9.965 -5.576 9.630 1.00 81.31 397 ASN A N 1
ATOM 2890 C CA . ASN A 1 397 ? -8.772 -6.097 8.961 1.00 81.31 397 ASN A CA 1
ATOM 2891 C C . ASN A 1 397 ? -8.010 -4.972 8.249 1.00 81.31 397 ASN A C 1
ATOM 2893 O O . ASN A 1 397 ? -8.638 -4.066 7.697 1.00 81.31 397 ASN A O 1
ATOM 2897 N N . LEU A 1 398 ? -6.679 -5.061 8.211 1.00 76.31 398 LEU A N 1
ATOM 2898 C CA . LEU A 1 398 ? -5.869 -4.219 7.328 1.00 76.31 398 LEU A CA 1
ATOM 2899 C C . LEU A 1 398 ? -6.235 -4.488 5.862 1.00 76.31 398 LEU A C 1
ATOM 2901 O O . LEU A 1 398 ? -6.537 -5.625 5.497 1.00 76.31 398 LEU A O 1
ATOM 2905 N N . ILE A 1 399 ? -6.214 -3.441 5.040 1.00 73.88 399 ILE A N 1
ATOM 2906 C CA . ILE A 1 399 ? -6.495 -3.498 3.600 1.00 73.88 399 ILE A CA 1
ATOM 2907 C C . ILE A 1 399 ? -5.518 -2.604 2.832 1.00 73.88 399 ILE A C 1
ATOM 2909 O O . ILE A 1 399 ? -4.945 -1.666 3.394 1.00 73.88 399 ILE A O 1
ATOM 2913 N N . VAL A 1 400 ? -5.373 -2.830 1.523 1.00 74.62 400 VAL A N 1
ATOM 2914 C CA . VAL A 1 400 ? -4.748 -1.829 0.650 1.00 74.62 400 VAL A CA 1
ATOM 2915 C C . VAL A 1 400 ? -5.594 -0.562 0.655 1.00 74.62 400 VAL A C 1
ATOM 2917 O O . VAL A 1 400 ? -6.818 -0.611 0.536 1.00 74.62 400 VAL A O 1
ATOM 2920 N N . CYS A 1 401 ? -4.925 0.581 0.797 1.00 75.94 401 CYS A N 1
ATOM 2921 C CA . CYS A 1 401 ? -5.583 1.875 0.801 1.00 75.94 401 CYS A CA 1
ATOM 2922 C C . CYS A 1 401 ? -6.279 2.153 -0.538 1.00 75.94 401 CYS A C 1
ATOM 2924 O O . CYS A 1 401 ? -5.587 2.281 -1.550 1.00 75.94 401 CYS A O 1
ATOM 2926 N N . PRO A 1 402 ? -7.620 2.307 -0.559 1.00 76.50 402 PRO A N 1
ATOM 2927 C CA . PRO A 1 402 ? -8.356 2.543 -1.803 1.00 76.50 402 PRO A CA 1
ATOM 2928 C C . PRO A 1 402 ? -8.020 3.885 -2.460 1.00 76.50 402 PRO A C 1
ATOM 2930 O O . PRO A 1 402 ? -8.116 4.033 -3.676 1.00 76.50 402 PRO A O 1
ATOM 2933 N N . VAL A 1 403 ? -7.614 4.867 -1.652 1.00 79.62 403 VAL A N 1
ATOM 2934 C CA . VAL A 1 403 ? -7.214 6.201 -2.095 1.00 79.62 403 VAL A CA 1
ATOM 2935 C C . VAL A 1 403 ? -5.948 6.633 -1.366 1.00 79.62 403 VAL A C 1
ATOM 2937 O O . VAL A 1 403 ? -5.783 6.387 -0.170 1.00 79.62 403 VAL A O 1
ATOM 2940 N N . ILE A 1 404 ? -5.052 7.295 -2.096 1.00 77.25 404 ILE A N 1
ATOM 2941 C CA . ILE A 1 404 ? -3.835 7.892 -1.547 1.00 77.25 404 ILE A CA 1
ATOM 2942 C C . ILE A 1 404 ? -4.092 9.397 -1.372 1.00 77.25 404 ILE A C 1
ATOM 2944 O O . ILE A 1 404 ? -4.485 10.047 -2.345 1.00 77.25 404 ILE A O 1
ATOM 2948 N N . PRO A 1 405 ? -3.897 9.969 -0.167 1.00 78.81 405 PRO A N 1
ATOM 2949 C CA . PRO A 1 405 ? -4.000 11.410 0.044 1.00 78.81 405 PRO A CA 1
ATOM 2950 C C . PRO A 1 405 ? -3.042 12.199 -0.859 1.00 78.81 405 PRO A C 1
ATOM 2952 O O . PRO A 1 405 ? -2.017 11.684 -1.311 1.00 78.81 405 PRO A O 1
ATOM 2955 N N . ALA A 1 406 ? -3.359 13.473 -1.102 1.00 76.88 406 ALA A N 1
ATOM 2956 C CA . ALA A 1 406 ? -2.454 14.366 -1.818 1.00 76.88 406 ALA A CA 1
ATOM 2957 C C . ALA A 1 406 ? -1.099 14.440 -1.098 1.00 76.88 406 ALA A C 1
ATOM 2959 O O . ALA A 1 406 ? -1.058 14.564 0.125 1.00 76.88 406 ALA A O 1
ATOM 2960 N N . ALA A 1 407 ? -0.007 14.383 -1.866 1.00 78.12 407 ALA A N 1
ATOM 2961 C CA . ALA A 1 407 ? 1.340 14.345 -1.314 1.00 78.12 407 ALA A CA 1
ATOM 2962 C C . ALA A 1 407 ? 1.612 15.556 -0.406 1.00 78.12 407 ALA A C 1
ATOM 2964 O O . ALA A 1 407 ? 1.548 16.705 -0.838 1.00 78.12 407 ALA A O 1
ATOM 2965 N N . SER A 1 408 ? 1.944 15.278 0.852 1.00 86.62 408 SER A N 1
ATOM 2966 C CA . SER A 1 408 ? 2.273 16.288 1.867 1.00 86.62 408 SER A CA 1
ATOM 2967 C C . SER A 1 408 ? 3.768 16.604 1.959 1.00 86.62 408 SER A C 1
ATOM 2969 O O . SER A 1 408 ? 4.160 17.638 2.494 1.00 86.62 408 SER A O 1
ATOM 2971 N N . CYS A 1 409 ? 4.615 15.680 1.506 1.00 88.69 409 CYS A N 1
ATOM 2972 C CA . CYS A 1 409 ? 6.068 15.790 1.579 1.00 88.69 409 CYS A CA 1
ATOM 2973 C C . CYS A 1 409 ? 6.589 16.555 0.362 1.00 88.69 409 CYS A C 1
ATOM 2975 O O . CYS A 1 409 ? 6.224 16.243 -0.771 1.00 88.69 409 CYS A O 1
ATOM 2977 N N . SER A 1 410 ? 7.453 17.544 0.582 1.00 88.69 410 SER A N 1
ATOM 2978 C CA . SER A 1 410 ? 7.955 18.415 -0.488 1.00 88.69 410 SER A CA 1
ATOM 2979 C C . SER A 1 410 ? 9.104 17.800 -1.295 1.00 88.69 410 SER A C 1
ATOM 2981 O O . SER A 1 410 ? 9.520 18.369 -2.302 1.00 88.69 410 SER A O 1
ATOM 2983 N N . SER A 1 411 ? 9.620 16.637 -0.884 1.00 88.31 411 SER A N 1
ATOM 2984 C CA . SER A 1 411 ? 10.637 15.884 -1.625 1.00 88.31 411 SER A CA 1
ATOM 2985 C C . SER A 1 411 ? 10.472 14.370 -1.445 1.00 88.31 411 SER A C 1
ATOM 2987 O O . SER A 1 411 ? 9.649 13.911 -0.657 1.00 88.31 411 SER A O 1
ATOM 2989 N N . THR A 1 412 ? 11.269 13.578 -2.169 1.00 87.94 412 THR A N 1
ATOM 2990 C CA . THR A 1 412 ? 11.276 12.104 -2.080 1.00 87.94 412 THR A CA 1
ATOM 2991 C C . THR A 1 412 ? 11.903 11.566 -0.792 1.00 87.94 412 THR A C 1
ATOM 2993 O O . THR A 1 412 ? 11.858 10.358 -0.551 1.00 87.94 412 THR A O 1
ATOM 2996 N N . SER A 1 413 ? 12.488 12.443 0.025 1.00 93.00 413 SER A N 1
ATOM 2997 C CA . SER A 1 413 ? 13.070 12.121 1.324 1.00 93.00 413 SER A CA 1
ATOM 2998 C C . SER A 1 413 ? 12.447 12.980 2.415 1.00 93.00 413 SER A C 1
ATOM 3000 O O . SER A 1 413 ? 12.005 14.096 2.169 1.00 93.00 413 SER A O 1
ATOM 3002 N N . VAL A 1 414 ? 12.415 12.473 3.639 1.00 96.25 414 VAL A N 1
ATOM 3003 C CA . VAL A 1 414 ? 11.793 13.135 4.784 1.00 96.25 414 VAL A CA 1
ATOM 3004 C C . VAL A 1 414 ? 12.696 13.027 6.005 1.00 96.25 414 VAL A C 1
ATOM 3006 O O . VAL A 1 414 ? 13.370 12.013 6.212 1.00 96.25 414 VAL A O 1
ATOM 3009 N N . GLN A 1 415 ? 12.721 14.079 6.820 1.00 95.50 415 GLN A N 1
ATOM 3010 C CA . GLN A 1 415 ? 13.430 14.053 8.092 1.00 95.50 415 GLN A CA 1
ATOM 3011 C C . GLN A 1 415 ? 12.608 13.293 9.142 1.00 95.50 415 GLN A C 1
ATOM 3013 O O . GLN A 1 415 ? 11.455 13.634 9.405 1.00 95.50 415 GLN A O 1
ATOM 3018 N N . TYR A 1 416 ? 13.217 12.306 9.798 1.00 94.50 416 TYR A N 1
ATOM 3019 C CA . TYR A 1 416 ? 12.659 11.662 10.985 1.00 94.50 416 TYR A CA 1
ATOM 3020 C C . TYR A 1 416 ? 13.329 12.272 12.215 1.00 94.50 416 TYR A C 1
ATOM 3022 O O . TYR A 1 416 ? 14.409 11.852 12.611 1.00 94.50 416 TYR A O 1
ATOM 3030 N N . LYS A 1 417 ? 12.756 13.338 12.777 1.00 89.81 417 LYS A N 1
ATOM 3031 C CA . LYS A 1 417 ? 13.404 14.123 13.842 1.00 89.81 417 LYS A CA 1
ATOM 3032 C C . LYS A 1 417 ? 13.448 13.358 15.171 1.00 89.81 417 LYS A C 1
ATOM 3034 O O . LYS A 1 417 ? 12.494 12.661 15.503 1.00 89.81 417 LYS A O 1
ATOM 3039 N N . THR A 1 418 ? 14.513 13.538 15.954 1.00 85.94 418 THR A N 1
ATOM 3040 C CA . THR A 1 418 ? 14.566 13.096 17.358 1.00 85.94 418 THR A CA 1
ATOM 3041 C C . THR A 1 418 ? 13.471 13.768 18.188 1.00 85.94 418 THR A C 1
ATOM 3043 O O . THR A 1 418 ? 13.224 14.967 18.037 1.00 85.94 418 THR A O 1
ATOM 3046 N N . PHE A 1 419 ? 12.845 13.003 19.079 1.00 75.50 419 PHE A N 1
ATOM 3047 C CA . PHE A 1 419 ? 11.946 13.521 20.108 1.00 75.50 419 PHE A CA 1
ATOM 3048 C C . PHE A 1 419 ? 12.762 13.719 21.390 1.00 75.50 419 PHE A C 1
ATOM 3050 O O . PHE A 1 419 ? 13.453 12.785 21.800 1.00 75.50 419 PHE A O 1
ATOM 3057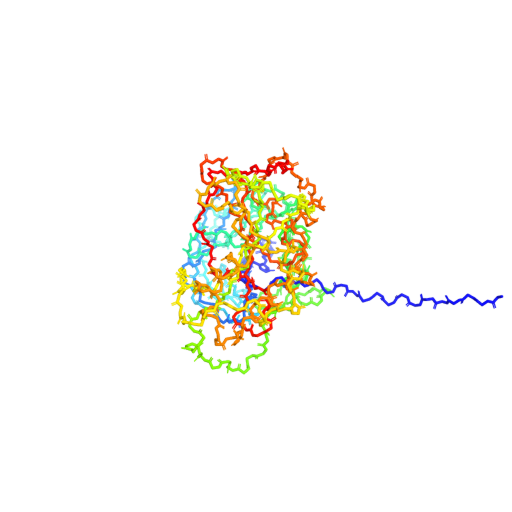 N N . ALA A 1 420 ? 12.763 14.941 21.924 1.00 59.16 420 ALA A N 1
ATOM 3058 C CA . ALA A 1 420 ? 13.586 15.363 23.058 1.00 59.16 420 ALA A CA 1
ATOM 3059 C C . ALA A 1 420 ? 12.715 15.642 24.279 1.00 59.16 420 ALA A C 1
ATOM 3061 O O . ALA A 1 420 ? 11.636 16.248 24.072 1.00 59.16 420 ALA A O 1
#

Radius of gyration: 24.78 Å; chains: 1; bounding box: 46×71×78 Å

InterPro domains:
  IPR001322 Lamin tail domain [PF00932] (18-139)
  IPR001322 Lamin tail domain [PS51841] (10-140)
  IPR001568 Ribonuclease T2-like [PF00445] (217-401)
  IPR001568 Ribonuclease T2-like [PTHR11240] (201-416)
  IPR033130 Ribonuclease T2, His active site 2 [PS00531] (303-314)
  IPR033697 Ribonuclease T2, eukaryotic [cd01061] (217-416)
  IPR036415 Lamin tail domain superfamily [SSF74853] (18-92)
  IPR036430 Ribonuclease T2-like superfamily [G3DSA:3.90.730.10] (214-419)
  IPR036430 Ribonuclease T2-like superfamily [SSF55895] (216-415)

Foldseek 3Di:
DDDPDDPPPPPPPPPQAAAFDKEWFWFDQQAQDDLLWTKIKIFTLYQAKDFQQQKWKFKWAPFRHGQDIDRDGDIAGHRWMAMEACHPVNFDRHPHHDQAGPPQPDPDDGNNRNHHQDPQTWMFIAGNVRDTPYAFDECADGPPGFFDDGGQYHEDNPAAWIWGFPQGVHCLSGHPVGTDTDSDDAHRHGDPHPDHHNHSPPNDDDPPPPPPVPLLAWWWKWKKWQPLQDPADFAPDPDDPPDRFIATQAIAGAHLVGDGAWQQDDDFDDVVQQVVCVVLCCNRPFQRDPDPVSHHGPGSSNSLRRRCRTGVNSLCSAQVDSNLRVVLSSCCDVPQQDILQVLCVVLVRHAPDKFFLVSSQSSSCVRRVEGWAWAHQLVQQATTITIWIFGSHSNRDTHHDSDHDDHSGPDRMGHRHDDD

Secondary structure (DSSP, 8-state):
------------------S--EEEEEEE-S-TTTSTT-EEEEEE-SSSPEE-TT-EEEEEETTTEEEEEEE--SEE-TT-EEEEES-TTTSTTEEEE-PPPTTSS-SSSS----S--STT-EEEEE-TTS-EEEEEEBSS--TTT--TTSPBPP--TTSS-EEEESSTT---S-HHHHEEEESS--TTS----SSPPPP-TT----S-----S-SS-SEEEEEEE-GGG--S-----TT----S--EEEEEEEE-TTS------------GGGGGGGHHHHHHHS---PBPTTSSSB--HHHHHHHHHHHTGGGGTTTS-SHHHHHHHHHHIIIIII--HHHHHHHTT--TT-EEEHHHHHHHHHHHHSSPPEEEE-TTT-BEEEEEEEEESSTT--EE--SSPPPP--SSSEEE-PPP-